Protein AF-A0A6A6WN94-F1 (afdb_monomer_lite)

pLDDT: mean 70.26, std 22.51, range [36.12, 98.31]

Sequence (392 aa):
MSFPQARRAPAHAKQVEPIDLTLSSPEPEPQPRPGRKTDPSRPAYRQPAHLKTEPTTEPKTGPKTGPGTSAYRHQIPSSHRTEHRRPKPARRHPPRVHPDHLSRIVNTTDPHVLRALVLHLCTLSPALSGAVARGLAHNSTFAQATIVKYHPAQTKPDPRRAQSASPASDFSELLSSPKIPSPIKHDRKPSPAPSHSSSSTAFSDSLPLRPLTHVAASSSSPRRAVSNANPEPAPTTKTCIHCHKPFDYENGFCTWHPGSKARSADGAVQWDCCGALPWEAGCESANAHVAASQNPSINAEPRPKTMTCAHCRQPYTDENVDSGCSFHAGEKVMTAQRTVEWTCCGGGLRESGCSFEDFHVPAHVQDMPKKRTPSYGSPSFRSRPPKNPRLF

Structure (mmCIF, N/CA/C/O backbone):
data_AF-A0A6A6WN94-F1
#
_entry.id   AF-A0A6A6WN94-F1
#
loop_
_atom_site.group_PDB
_atom_site.id
_atom_site.type_symbol
_atom_site.label_atom_id
_atom_site.label_alt_id
_atom_site.label_comp_id
_atom_site.label_asym_id
_atom_site.label_entity_id
_atom_site.label_seq_id
_atom_site.pdbx_PDB_ins_code
_atom_site.Cartn_x
_atom_site.Cartn_y
_atom_site.Cartn_z
_atom_site.occupancy
_atom_site.B_iso_or_equiv
_atom_site.auth_seq_id
_atom_site.auth_comp_id
_atom_site.auth_asym_id
_atom_site.auth_atom_id
_atom_site.pdbx_PDB_model_num
ATOM 1 N N . MET A 1 1 ? -8.202 -18.673 64.083 1.00 46.56 1 MET A N 1
ATOM 2 C CA . MET A 1 1 ? -8.862 -17.975 62.960 1.00 46.56 1 MET A CA 1
ATOM 3 C C . MET A 1 1 ? -8.196 -18.445 61.683 1.00 46.56 1 MET A C 1
ATOM 5 O O . MET A 1 1 ? -7.047 -18.103 61.443 1.00 46.56 1 MET A O 1
ATOM 9 N N . SER A 1 2 ? -8.866 -19.348 60.974 1.00 36.12 2 SER A N 1
ATOM 10 C CA . SER A 1 2 ? -8.319 -20.107 59.847 1.00 36.12 2 SER A CA 1
ATOM 11 C C . SER A 1 2 ? -8.667 -19.413 58.533 1.00 36.12 2 SER A C 1
ATOM 13 O O . SER A 1 2 ? -9.832 -19.105 58.298 1.00 36.12 2 SER A O 1
ATOM 15 N N . PHE A 1 3 ? -7.669 -19.162 57.687 1.00 40.00 3 PHE A N 1
ATOM 16 C CA . PHE A 1 3 ? -7.869 -18.610 56.346 1.00 40.00 3 PHE A CA 1
ATOM 17 C C . PHE A 1 3 ? -8.189 -19.732 55.346 1.00 40.00 3 PHE A C 1
ATOM 19 O O . PHE A 1 3 ? -7.529 -20.775 55.390 1.00 40.00 3 PHE A O 1
ATOM 26 N N . PRO A 1 4 ? -9.154 -19.552 54.426 1.00 56.41 4 PRO A N 1
ATOM 27 C CA . PRO A 1 4 ? -9.436 -20.547 53.403 1.00 56.41 4 PRO A CA 1
ATOM 28 C C . PRO A 1 4 ? -8.401 -20.461 52.270 1.00 56.41 4 PRO A C 1
ATOM 30 O O . PRO A 1 4 ? -8.179 -19.404 51.679 1.00 56.41 4 PRO A O 1
ATOM 33 N N . GLN A 1 5 ? -7.774 -21.595 51.951 1.00 51.06 5 GLN A N 1
ATOM 34 C CA . GLN A 1 5 ? -6.951 -21.772 50.753 1.00 51.06 5 GLN A CA 1
ATOM 35 C C . GLN A 1 5 ? -7.851 -21.878 49.516 1.00 51.06 5 GLN A C 1
ATOM 37 O O . GLN A 1 5 ? -8.558 -22.869 49.331 1.00 51.06 5 GLN A O 1
ATOM 42 N N . ALA A 1 6 ? -7.792 -20.876 48.640 1.00 48.19 6 ALA A N 1
ATOM 43 C CA . ALA A 1 6 ? -8.410 -20.934 47.321 1.00 48.19 6 ALA A CA 1
ATOM 44 C C . ALA A 1 6 ? -7.552 -21.815 46.391 1.00 48.19 6 ALA A C 1
ATOM 46 O O . ALA A 1 6 ? -6.443 -21.446 46.001 1.00 48.19 6 ALA A O 1
ATOM 47 N N . ARG A 1 7 ? -8.064 -23.001 46.043 1.00 51.28 7 ARG A N 1
ATOM 48 C CA . ARG A 1 7 ? -7.469 -23.892 45.038 1.00 51.28 7 ARG A CA 1
ATOM 49 C C . ARG A 1 7 ? -7.725 -23.314 43.642 1.00 51.28 7 ARG A C 1
ATOM 51 O O . ARG A 1 7 ? -8.873 -23.212 43.219 1.00 51.28 7 ARG A O 1
ATOM 58 N N . ARG A 1 8 ? -6.663 -22.944 42.921 1.00 47.22 8 ARG A N 1
ATOM 59 C CA . ARG A 1 8 ? -6.722 -22.634 41.483 1.00 47.22 8 ARG A CA 1
ATOM 60 C C . ARG A 1 8 ? -6.834 -23.940 40.695 1.00 47.22 8 ARG A C 1
ATOM 62 O O . ARG A 1 8 ? -5.960 -24.795 40.805 1.00 47.22 8 ARG A O 1
ATOM 69 N N . ALA A 1 9 ? -7.902 -24.080 39.916 1.00 49.75 9 ALA A N 1
ATOM 70 C CA . ALA A 1 9 ? -8.066 -25.165 38.954 1.00 49.75 9 ALA A CA 1
ATOM 71 C C . ALA A 1 9 ? -7.152 -24.949 37.726 1.00 49.75 9 ALA A C 1
ATOM 73 O O . ALA A 1 9 ? -6.980 -23.801 37.303 1.00 49.75 9 ALA A O 1
ATOM 74 N N . PRO A 1 10 ? -6.569 -26.011 37.141 1.00 54.06 10 PRO A N 1
ATOM 75 C CA . PRO A 1 10 ? -5.799 -25.910 35.907 1.00 54.06 10 PRO A CA 1
ATOM 76 C C . PRO A 1 10 ? -6.725 -25.689 34.702 1.00 54.06 10 PRO A C 1
ATOM 78 O O . PRO A 1 10 ? -7.752 -26.349 34.549 1.00 54.06 10 PRO A O 1
ATOM 81 N N . ALA A 1 11 ? -6.350 -24.742 33.843 1.00 48.62 11 ALA A N 1
ATOM 82 C CA . ALA A 1 11 ? -7.047 -24.445 32.600 1.00 48.62 11 ALA A CA 1
ATOM 83 C C . ALA A 1 11 ? -6.932 -25.626 31.620 1.00 48.62 11 ALA A C 1
ATOM 85 O O . ALA A 1 11 ? -5.835 -26.082 31.299 1.00 48.62 11 ALA A O 1
ATOM 86 N N . HIS A 1 12 ? -8.083 -26.100 31.145 1.00 46.28 12 HIS A N 1
ATOM 87 C CA . HIS A 1 12 ? -8.218 -27.141 30.131 1.00 46.28 12 HIS A CA 1
ATOM 88 C C . HIS A 1 12 ? -7.598 -26.678 28.802 1.00 46.28 12 HIS A C 1
ATOM 90 O O . HIS A 1 12 ? -8.110 -25.765 28.148 1.00 46.28 12 HIS A O 1
ATOM 96 N N . ALA A 1 13 ? -6.508 -27.323 28.387 1.00 49.25 13 ALA A N 1
ATOM 97 C CA . ALA A 1 13 ? -5.972 -27.205 27.039 1.00 49.25 13 ALA A CA 1
ATOM 98 C C . ALA A 1 13 ? -6.963 -27.850 26.055 1.00 49.25 13 ALA A C 1
ATOM 100 O O . ALA A 1 13 ? -7.242 -29.046 26.133 1.00 49.25 13 ALA A O 1
ATOM 101 N N . LYS A 1 14 ? -7.525 -27.050 25.144 1.00 54.00 14 LYS A N 1
ATOM 102 C CA . LYS A 1 14 ? -8.328 -27.548 24.024 1.00 54.00 14 LYS A CA 1
ATOM 103 C C . LYS A 1 14 ? -7.387 -28.234 23.032 1.00 54.00 14 LYS A C 1
ATOM 105 O O . LYS A 1 14 ? -6.644 -27.557 22.327 1.00 54.00 14 LYS A O 1
ATOM 110 N N . GLN A 1 15 ? -7.405 -29.563 23.010 1.00 41.75 15 GLN A N 1
ATOM 111 C CA . GLN A 1 15 ? -6.832 -30.350 21.923 1.00 41.75 15 GLN A CA 1
ATOM 112 C C . GLN A 1 15 ? -7.650 -30.074 20.657 1.00 41.75 15 GLN A C 1
ATOM 114 O O . GLN A 1 15 ? -8.862 -30.277 20.636 1.00 41.75 15 GLN A O 1
ATOM 119 N N . VAL A 1 16 ? -6.991 -29.538 19.633 1.00 50.00 16 VAL A N 1
ATOM 120 C CA . VAL A 1 16 ? -7.536 -29.417 18.280 1.00 50.00 16 VAL A CA 1
ATOM 121 C C . VAL A 1 16 ? -7.158 -30.705 17.565 1.00 50.00 16 VAL A C 1
ATOM 123 O O . VAL A 1 16 ? -5.977 -30.934 17.305 1.00 50.00 16 VAL A O 1
ATOM 126 N N . GLU A 1 17 ? -8.140 -31.567 17.311 1.00 57.34 17 GLU A N 1
ATOM 127 C CA . GLU A 1 17 ? -7.937 -32.735 16.458 1.00 57.34 17 GLU A CA 1
ATOM 128 C C . GLU A 1 17 ? -7.635 -32.289 15.015 1.00 57.34 17 GLU A C 1
ATOM 130 O O . GLU A 1 17 ? -8.237 -31.325 14.524 1.00 57.34 17 GLU A O 1
ATOM 135 N N . PRO A 1 18 ? -6.690 -32.951 14.326 1.00 51.84 18 PRO A N 1
ATOM 136 C CA . PRO A 1 18 ? -6.392 -32.679 12.930 1.00 51.84 18 PRO A CA 1
ATOM 137 C C . PRO A 1 18 ? -7.594 -33.066 12.065 1.00 51.84 18 PRO A C 1
ATOM 139 O O . PRO A 1 18 ? -7.974 -34.230 11.978 1.00 51.84 18 PRO A O 1
ATOM 142 N N . ILE A 1 19 ? -8.190 -32.065 11.421 1.00 57.78 19 ILE A N 1
ATOM 143 C CA . ILE A 1 19 ? -9.251 -32.247 10.432 1.00 57.78 19 ILE A CA 1
ATOM 144 C C . ILE A 1 19 ? -8.635 -32.932 9.208 1.00 57.78 19 ILE A C 1
ATOM 146 O O . ILE A 1 19 ? -7.842 -32.330 8.481 1.00 57.78 19 ILE A O 1
ATOM 150 N N . ASP A 1 20 ? -8.990 -34.196 9.003 1.00 56.19 20 ASP A N 1
ATOM 151 C CA . ASP A 1 20 ? -8.652 -34.966 7.812 1.00 56.19 20 ASP A CA 1
ATOM 152 C C . ASP A 1 20 ? -9.505 -34.479 6.627 1.00 56.19 20 ASP A C 1
ATOM 154 O O . ASP A 1 20 ? -10.718 -34.678 6.575 1.00 56.19 20 ASP A O 1
ATOM 158 N N . LEU A 1 21 ? -8.864 -33.783 5.685 1.00 54.06 21 LEU A N 1
ATOM 159 C CA . LEU A 1 21 ? -9.488 -33.217 4.484 1.00 54.06 21 LEU A CA 1
ATOM 160 C C . LEU A 1 21 ? -9.568 -34.217 3.315 1.00 54.06 21 LEU A C 1
ATOM 162 O O . LEU A 1 21 ? -9.873 -33.814 2.194 1.00 54.06 21 LEU A O 1
ATOM 166 N N . THR A 1 22 ? -9.279 -35.505 3.530 1.00 56.38 22 THR A N 1
ATOM 167 C CA . THR A 1 22 ? -9.201 -36.482 2.428 1.00 56.38 22 THR A CA 1
ATOM 168 C C . THR A 1 22 ? -10.513 -37.193 2.101 1.00 56.38 22 THR A C 1
ATOM 170 O O . THR A 1 22 ? -10.581 -37.903 1.100 1.00 56.38 22 THR A O 1
ATOM 173 N N . LEU A 1 23 ? -11.586 -36.972 2.864 1.00 51.03 23 LEU A N 1
ATOM 174 C CA . LEU A 1 23 ? -12.843 -37.702 2.686 1.00 51.03 23 LEU A CA 1
ATOM 175 C C . LEU A 1 23 ? -14.019 -36.758 2.440 1.00 51.03 23 LEU A C 1
ATOM 177 O O . LEU A 1 23 ? -14.788 -36.506 3.359 1.00 51.03 23 LEU A O 1
ATOM 181 N N . SER A 1 24 ? -14.161 -36.236 1.215 1.00 51.28 24 SER A N 1
ATOM 182 C CA . SER A 1 24 ? -15.459 -35.963 0.554 1.00 51.28 24 SER A CA 1
ATOM 183 C C . SER A 1 24 ? -15.262 -35.202 -0.760 1.00 51.28 24 SER A C 1
ATOM 185 O O . SER A 1 24 ? -15.407 -33.982 -0.822 1.00 51.28 24 SER A O 1
ATOM 187 N N . SER A 1 25 ? -14.990 -35.921 -1.847 1.00 55.44 25 SER A N 1
ATOM 188 C CA . SER A 1 25 ? -15.372 -35.435 -3.173 1.00 55.44 25 SER A CA 1
ATOM 189 C C . SER A 1 25 ? -16.110 -36.562 -3.893 1.00 55.44 25 SER A C 1
ATOM 191 O O . SER A 1 25 ? -15.464 -37.522 -4.311 1.00 55.44 25 SER A O 1
ATOM 193 N N . PRO A 1 26 ? -17.454 -36.519 -3.957 1.00 55.34 26 PRO A N 1
ATOM 194 C CA . PRO A 1 26 ? -18.212 -37.471 -4.751 1.00 55.34 26 PRO A CA 1
ATOM 195 C C . PRO A 1 26 ? -17.870 -37.255 -6.226 1.00 55.34 26 PRO A C 1
ATOM 197 O O . PRO A 1 26 ? -17.977 -36.149 -6.756 1.00 55.34 26 PRO A O 1
ATOM 200 N N . GLU A 1 27 ? -17.407 -38.326 -6.858 1.00 61.47 27 GLU A N 1
ATOM 201 C CA . GLU A 1 27 ? -17.033 -38.375 -8.265 1.00 61.47 27 GLU A CA 1
ATOM 202 C C . GLU A 1 27 ? -18.245 -37.996 -9.138 1.00 61.47 27 GLU A C 1
ATOM 204 O O . GLU A 1 27 ? -19.310 -38.605 -8.998 1.00 61.47 27 GLU A O 1
ATOM 209 N N . PRO A 1 28 ? -18.147 -36.966 -9.999 1.00 58.91 28 PRO A N 1
ATOM 210 C CA . PRO A 1 28 ? -19.268 -36.552 -10.828 1.00 58.91 28 PRO A CA 1
ATOM 211 C C . PRO A 1 28 ? -19.560 -37.614 -11.892 1.00 58.91 28 PRO A C 1
ATOM 213 O O . PRO A 1 28 ? -18.715 -37.947 -12.723 1.00 58.91 28 PRO A O 1
ATOM 216 N N . GLU A 1 29 ? -20.789 -38.121 -11.858 1.00 68.75 29 GLU A N 1
ATOM 217 C CA . GLU A 1 29 ? -21.320 -39.122 -12.777 1.00 68.75 29 GLU A CA 1
ATOM 218 C C . GLU A 1 29 ? -21.196 -38.651 -14.247 1.00 68.75 29 GLU A C 1
ATOM 220 O O . GLU A 1 29 ? -21.559 -37.513 -14.574 1.00 68.75 29 GLU A O 1
ATOM 225 N N . PRO A 1 30 ? -20.673 -39.486 -15.164 1.00 61.50 30 PRO A N 1
ATOM 226 C CA . PRO A 1 30 ? -20.496 -39.105 -16.559 1.00 61.50 30 PRO A CA 1
ATOM 227 C C . PRO A 1 30 ? -21.850 -38.964 -17.265 1.00 61.50 30 PRO A C 1
ATOM 229 O O . PRO A 1 30 ? -22.535 -39.947 -17.545 1.00 61.50 30 PRO A O 1
ATOM 232 N N . GLN A 1 31 ? -22.213 -37.726 -17.615 1.00 66.19 31 GLN A N 1
ATOM 233 C CA . GLN A 1 31 ? -23.392 -37.444 -18.433 1.00 66.19 31 GLN A CA 1
ATOM 234 C C . GLN A 1 31 ? -23.337 -38.205 -19.777 1.00 66.19 31 GLN A C 1
ATOM 236 O O . GLN A 1 31 ? -22.356 -38.077 -20.524 1.00 66.19 31 GLN A O 1
ATOM 241 N N . PRO A 1 32 ? -24.396 -38.949 -20.143 1.00 58.16 32 PRO A N 1
ATOM 242 C CA . PRO A 1 32 ? -24.486 -39.610 -21.435 1.00 58.16 32 PRO A CA 1
ATOM 243 C C . PRO A 1 32 ? -24.579 -38.571 -22.557 1.00 58.16 32 PRO A C 1
ATOM 245 O O . PRO A 1 32 ? -25.436 -37.687 -22.561 1.00 58.16 32 PRO A O 1
ATOM 248 N N . ARG A 1 33 ? -23.677 -38.690 -23.537 1.00 57.41 33 ARG A N 1
ATOM 249 C CA . ARG A 1 33 ? -23.657 -37.851 -24.740 1.00 57.41 33 ARG A CA 1
ATOM 250 C C . ARG A 1 33 ? -24.981 -38.013 -25.500 1.00 57.41 33 ARG A C 1
ATOM 252 O O . ARG A 1 33 ? -25.264 -39.128 -25.945 1.00 57.41 33 ARG A O 1
ATOM 259 N N . PRO A 1 34 ? -25.765 -36.943 -25.723 1.00 47.53 34 PRO A N 1
ATOM 260 C CA . PRO A 1 34 ? -26.936 -37.031 -26.578 1.00 47.53 34 PRO A CA 1
ATOM 261 C C . PRO A 1 34 ? -26.506 -37.359 -28.010 1.00 47.53 34 PRO A C 1
ATOM 263 O O . PRO A 1 34 ? -25.631 -36.717 -28.598 1.00 47.53 34 PRO A O 1
ATOM 266 N N . GLY A 1 35 ? -27.119 -38.421 -28.532 1.00 45.12 35 GLY A N 1
ATOM 267 C CA . GLY A 1 35 ? -26.875 -38.979 -29.850 1.00 45.12 35 GLY A CA 1
ATOM 268 C C . GLY A 1 35 ? -26.970 -37.928 -30.948 1.00 45.12 35 GLY A C 1
ATOM 269 O O . GLY A 1 35 ? -27.950 -37.194 -31.076 1.00 45.12 35 GLY A O 1
ATOM 270 N N . ARG A 1 36 ? -25.920 -37.899 -31.765 1.00 43.91 36 ARG A N 1
ATOM 271 C CA . ARG A 1 36 ? -25.810 -37.120 -32.991 1.00 43.91 36 ARG A CA 1
ATOM 272 C C . ARG A 1 36 ? -26.819 -37.683 -33.994 1.00 43.91 36 ARG A C 1
ATOM 274 O O . ARG A 1 36 ? -26.514 -38.633 -34.708 1.00 43.91 36 ARG A O 1
ATOM 281 N N . LYS A 1 37 ? -28.037 -37.136 -34.002 1.00 49.25 37 LYS A N 1
ATOM 282 C CA . LYS A 1 37 ? -29.010 -37.397 -35.063 1.00 49.25 37 LYS A CA 1
ATOM 283 C C . LYS A 1 37 ? -28.445 -36.829 -36.360 1.00 49.25 37 LYS A C 1
ATOM 285 O O . LYS A 1 37 ? -28.218 -35.631 -36.497 1.00 49.25 37 LYS A O 1
ATOM 290 N N . THR A 1 38 ? -28.136 -37.750 -37.255 1.00 53.19 38 THR A N 1
ATOM 291 C CA . THR A 1 38 ? -27.953 -37.564 -38.686 1.00 53.19 38 THR A CA 1
ATOM 292 C C . THR A 1 38 ? -29.178 -36.852 -39.243 1.00 53.19 38 THR A C 1
ATOM 294 O O . THR A 1 38 ? -30.261 -37.429 -39.262 1.00 53.19 38 THR A O 1
ATOM 297 N N . ASP A 1 39 ? -28.997 -35.615 -39.695 1.00 46.53 39 ASP A N 1
ATOM 298 C CA . ASP A 1 39 ? -29.967 -34.931 -40.545 1.00 46.53 39 ASP A CA 1
ATOM 299 C C . ASP A 1 39 ? -29.506 -35.078 -42.004 1.00 46.53 39 ASP A C 1
ATOM 301 O O . ASP A 1 39 ? -28.378 -34.679 -42.329 1.00 46.53 39 ASP A O 1
ATOM 305 N N . PRO A 1 40 ? -30.308 -35.691 -42.890 1.00 59.59 40 PRO A N 1
ATOM 306 C CA . PRO A 1 40 ? -30.048 -35.709 -44.314 1.00 59.59 40 PRO A CA 1
ATOM 307 C C . PRO A 1 40 ? -30.702 -34.492 -44.980 1.00 59.59 40 PRO A C 1
ATOM 309 O O . PRO A 1 40 ? -31.835 -34.130 -44.680 1.00 59.59 40 PRO A O 1
ATOM 312 N N . SER A 1 41 ? -30.039 -33.983 -46.021 1.00 53.84 41 SER A N 1
ATOM 313 C CA . SER A 1 41 ? -30.629 -33.170 -47.101 1.00 53.84 41 SER A CA 1
ATOM 314 C C . SER A 1 41 ? -30.671 -31.649 -46.897 1.00 53.84 41 SER A C 1
ATOM 316 O O . SER A 1 41 ? -31.642 -31.101 -46.390 1.00 53.84 41 SER A O 1
ATOM 318 N N . ARG A 1 42 ? -29.691 -30.940 -47.480 1.00 41.16 42 ARG A N 1
ATOM 319 C CA . ARG A 1 42 ? -29.942 -29.788 -48.379 1.00 41.16 42 ARG A CA 1
ATOM 320 C C . ARG A 1 42 ? -28.667 -29.346 -49.123 1.00 41.16 42 ARG A C 1
ATOM 322 O O . ARG A 1 42 ? -27.577 -29.754 -48.733 1.00 41.16 42 ARG A O 1
ATOM 329 N N . PRO A 1 43 ? -28.787 -28.633 -50.262 1.00 50.53 43 PRO A N 1
ATOM 330 C CA . PRO A 1 43 ? -28.064 -28.966 -51.478 1.00 50.53 43 PRO A CA 1
ATOM 331 C C . PRO A 1 43 ? -26.812 -28.113 -51.663 1.00 50.53 43 PRO A C 1
ATOM 333 O O . PRO A 1 43 ? -26.708 -26.984 -51.188 1.00 50.53 43 PRO A O 1
ATOM 336 N N . ALA A 1 44 ? -25.886 -28.676 -52.432 1.00 52.03 44 ALA A N 1
ATOM 337 C CA . ALA A 1 44 ? -24.680 -28.035 -52.912 1.00 52.03 44 ALA A CA 1
ATOM 338 C C . ALA A 1 44 ? -24.984 -26.723 -53.655 1.00 52.03 44 ALA A C 1
ATOM 340 O O . ALA A 1 44 ? -25.490 -26.737 -54.777 1.00 52.03 44 ALA A O 1
ATOM 341 N N . TYR A 1 45 ? -24.596 -25.594 -53.062 1.00 44.97 45 TYR A N 1
ATOM 342 C CA . TYR A 1 45 ? -24.387 -24.360 -53.808 1.00 44.97 45 TYR A CA 1
ATOM 343 C C . TYR A 1 45 ? -22.914 -24.293 -54.221 1.00 44.97 45 TYR A C 1
ATOM 345 O O . TYR A 1 45 ? -22.027 -23.998 -53.419 1.00 44.97 45 TYR A O 1
ATOM 353 N N . ARG A 1 46 ? -22.664 -24.640 -55.488 1.00 43.66 46 ARG A N 1
ATOM 354 C CA . ARG A 1 46 ? -21.406 -24.392 -56.201 1.00 43.66 46 ARG A CA 1
ATOM 355 C C . ARG A 1 46 ? -21.110 -22.890 -56.165 1.00 43.66 46 ARG A C 1
ATOM 357 O O . ARG A 1 46 ? -21.841 -22.111 -56.764 1.00 43.66 46 ARG A O 1
ATOM 364 N N . GLN A 1 47 ? -20.016 -22.498 -55.525 1.00 51.44 47 GLN A N 1
ATOM 365 C CA . GLN A 1 47 ? -19.370 -21.209 -55.775 1.00 51.44 47 GLN A CA 1
ATOM 366 C C . GLN A 1 47 ? -18.270 -21.433 -56.829 1.00 51.44 47 GLN A C 1
ATOM 368 O O . GLN A 1 47 ? -17.415 -22.300 -56.623 1.00 51.44 47 GLN A O 1
ATOM 373 N N . PRO A 1 48 ? -18.301 -20.734 -57.977 1.00 51.56 48 PRO A N 1
ATOM 374 C CA . PRO A 1 48 ? -17.286 -20.867 -59.010 1.00 51.56 48 PRO A CA 1
ATOM 375 C C . PRO A 1 48 ? -15.978 -20.190 -58.589 1.00 51.56 48 PRO A C 1
ATOM 377 O O . PRO A 1 48 ? -15.933 -19.015 -58.232 1.00 51.56 48 PRO A O 1
ATOM 380 N N . ALA A 1 49 ? -14.895 -20.955 -58.691 1.00 49.28 49 ALA A N 1
ATOM 381 C CA . ALA A 1 49 ? -13.544 -20.437 -58.782 1.00 49.28 49 ALA A CA 1
ATOM 382 C C . ALA A 1 49 ? -13.397 -19.650 -60.092 1.00 49.28 49 ALA A C 1
ATOM 384 O O . ALA A 1 49 ? -13.550 -20.247 -61.151 1.00 49.28 49 ALA A O 1
ATOM 385 N N . HIS A 1 50 ? -13.104 -18.350 -60.032 1.00 45.16 50 HIS A N 1
ATOM 386 C CA . HIS A 1 50 ? -12.365 -17.627 -61.076 1.00 45.16 50 HIS A CA 1
ATOM 387 C C . HIS A 1 50 ? -12.130 -16.173 -60.651 1.00 45.16 50 HIS A C 1
ATOM 389 O O . HIS A 1 50 ? -13.083 -15.418 -60.527 1.00 45.16 50 HIS A O 1
ATOM 395 N N . LEU A 1 51 ? -10.865 -15.788 -60.465 1.00 43.50 51 LEU A N 1
ATOM 396 C CA . LEU A 1 51 ? -10.318 -14.423 -60.588 1.00 43.50 51 LEU A CA 1
ATOM 397 C C . LEU A 1 51 ? -8.784 -14.585 -60.571 1.00 43.50 51 LEU A C 1
ATOM 399 O O . LEU A 1 51 ? -8.171 -14.727 -59.521 1.00 43.50 51 LEU A O 1
ATOM 403 N N . LYS A 1 52 ? -8.210 -15.005 -61.703 1.00 41.22 52 LYS A N 1
ATOM 404 C CA . LYS A 1 52 ? -7.626 -14.154 -62.759 1.00 41.22 52 LYS A CA 1
ATOM 405 C C . LYS A 1 52 ? -6.294 -13.540 -62.303 1.00 41.22 52 LYS A C 1
ATOM 407 O O . LYS A 1 52 ? -6.216 -12.396 -61.880 1.00 41.22 52 LYS A O 1
ATOM 412 N N . THR A 1 53 ? -5.253 -14.364 -62.390 1.00 43.28 53 THR A N 1
ATOM 413 C CA . THR A 1 53 ? -3.849 -13.947 -62.430 1.00 43.28 53 THR A CA 1
ATOM 414 C C . THR A 1 53 ? -3.594 -13.371 -63.821 1.00 43.28 53 THR A C 1
ATOM 416 O O . THR A 1 53 ? -3.714 -14.099 -64.806 1.00 43.28 53 THR A O 1
ATOM 419 N N . GLU A 1 54 ? -3.306 -12.076 -63.922 1.00 36.72 54 GLU A N 1
ATOM 420 C CA . GLU A 1 54 ? -2.845 -11.476 -65.176 1.00 36.72 54 GLU A CA 1
ATOM 421 C C . GLU A 1 54 ? -1.329 -11.687 -65.346 1.00 36.72 54 GLU A C 1
ATOM 423 O O . GLU A 1 54 ? -0.572 -11.441 -64.403 1.00 36.72 54 GLU A O 1
ATOM 428 N N . PRO A 1 55 ? -0.874 -12.156 -66.523 1.00 48.97 55 PRO A N 1
ATOM 429 C CA . PRO A 1 55 ? 0.529 -12.221 -66.896 1.00 48.97 55 PRO A CA 1
ATOM 430 C C . PRO A 1 55 ? 0.899 -11.002 -67.754 1.00 48.97 55 PRO A C 1
ATOM 432 O O . PRO A 1 55 ? 0.415 -10.862 -68.875 1.00 48.97 55 PRO A O 1
ATOM 435 N N . THR A 1 56 ? 1.801 -10.151 -67.265 1.00 41.56 56 THR A N 1
ATOM 436 C CA . THR A 1 56 ? 2.335 -9.023 -68.045 1.00 41.56 56 THR A CA 1
ATOM 437 C C . THR A 1 56 ? 3.821 -9.236 -68.311 1.00 41.56 56 THR A C 1
ATOM 439 O O . THR A 1 56 ? 4.672 -9.002 -67.458 1.00 41.56 56 THR A O 1
ATOM 442 N N . THR A 1 57 ? 4.054 -9.786 -69.505 1.00 45.78 57 THR A N 1
ATOM 443 C CA . THR A 1 57 ? 5.094 -9.473 -70.502 1.00 45.78 57 THR A CA 1
ATOM 444 C C . THR A 1 57 ? 6.514 -9.126 -70.048 1.00 45.78 57 THR A C 1
ATOM 446 O O . THR A 1 57 ? 6.778 -8.093 -69.436 1.00 45.78 57 THR A O 1
ATOM 449 N N . GLU A 1 58 ? 7.440 -9.954 -70.540 1.00 48.97 58 GLU A N 1
ATOM 450 C CA . GLU A 1 58 ? 8.843 -9.627 -70.814 1.00 48.97 58 GLU A CA 1
ATOM 451 C C . GLU A 1 58 ? 9.002 -8.287 -71.563 1.00 48.97 58 GLU A C 1
ATOM 453 O O . GLU A 1 58 ? 8.114 -7.875 -72.313 1.00 48.97 58 GLU A O 1
ATOM 458 N N . PRO A 1 59 ? 10.188 -7.665 -71.469 1.00 50.41 59 PRO A N 1
ATOM 459 C CA . PRO A 1 59 ? 10.987 -7.626 -72.689 1.00 50.41 59 PRO A CA 1
ATOM 460 C C . PRO A 1 59 ? 12.462 -7.973 -72.471 1.00 50.41 59 PRO A C 1
ATOM 462 O O . PRO A 1 59 ? 13.148 -7.518 -71.556 1.00 50.41 59 PRO A O 1
ATOM 465 N N . LYS A 1 60 ? 12.937 -8.779 -73.414 1.00 49.25 60 LYS A N 1
ATOM 466 C CA . LYS A 1 60 ? 14.299 -9.245 -73.627 1.00 49.25 60 LYS A CA 1
ATOM 467 C C . LYS A 1 60 ? 14.908 -8.417 -74.759 1.00 49.25 60 LYS A C 1
ATOM 469 O O . LYS A 1 60 ? 14.423 -8.543 -75.873 1.00 49.25 60 LYS A O 1
ATOM 474 N N . THR A 1 61 ? 15.975 -7.657 -74.496 1.00 46.72 61 THR A N 1
ATOM 475 C CA . THR A 1 61 ? 17.077 -7.351 -75.443 1.00 46.72 61 THR A CA 1
ATOM 476 C C . THR A 1 61 ? 18.164 -6.516 -74.749 1.00 46.72 61 THR A C 1
ATOM 478 O O . THR A 1 61 ? 17.854 -5.502 -74.137 1.00 46.72 61 THR A O 1
ATOM 481 N N . GLY A 1 62 ? 19.424 -6.980 -74.824 1.00 41.78 62 GLY A N 1
ATOM 482 C CA . GLY A 1 62 ? 20.643 -6.339 -74.278 1.00 41.78 62 GLY A CA 1
ATOM 483 C C . GLY A 1 62 ? 21.111 -5.101 -75.075 1.00 41.78 62 GLY A C 1
ATOM 484 O O . GLY A 1 62 ? 20.252 -4.506 -75.721 1.00 41.78 62 GLY A O 1
ATOM 485 N N . PRO A 1 63 ? 22.417 -4.710 -75.120 1.00 51.53 63 PRO A N 1
ATOM 486 C CA . PRO A 1 63 ? 23.635 -5.525 -74.908 1.00 51.53 63 PRO A CA 1
ATOM 487 C C . PRO A 1 63 ? 24.804 -4.855 -74.115 1.00 51.53 63 PRO A C 1
ATOM 489 O O . PRO A 1 63 ? 24.802 -3.647 -73.952 1.00 51.53 63 PRO A O 1
ATOM 492 N N . LYS A 1 64 ? 25.843 -5.659 -73.767 1.00 44.03 64 LYS A N 1
ATOM 493 C CA . LYS A 1 64 ? 27.307 -5.332 -73.676 1.00 44.03 64 LYS A CA 1
ATOM 494 C C . LYS A 1 64 ? 27.722 -4.180 -72.712 1.00 44.03 64 LYS A C 1
ATOM 496 O O . LYS A 1 64 ? 27.101 -3.142 -72.672 1.00 44.03 64 LYS A O 1
ATOM 501 N N . THR A 1 65 ? 28.776 -4.187 -71.894 1.00 43.09 65 THR A N 1
ATOM 502 C CA . THR A 1 65 ? 30.126 -4.785 -71.892 1.00 43.09 65 THR A CA 1
ATOM 503 C C . THR A 1 65 ? 30.801 -4.286 -70.598 1.00 43.09 65 THR A C 1
ATOM 505 O O . THR A 1 65 ? 30.624 -3.120 -70.261 1.00 43.09 65 THR A O 1
ATOM 508 N N . GLY A 1 66 ? 31.602 -5.095 -69.897 1.00 39.38 66 GLY A N 1
ATOM 509 C CA . GLY A 1 66 ? 32.418 -4.605 -68.772 1.00 39.38 66 GLY A CA 1
ATOM 510 C C . GLY A 1 66 ? 33.142 -5.727 -68.008 1.00 39.38 66 GLY A C 1
ATOM 511 O O . GLY A 1 66 ? 32.454 -6.654 -67.585 1.00 39.38 66 GLY A O 1
ATOM 512 N N . PRO A 1 67 ? 34.484 -5.709 -67.862 1.00 51.75 67 PRO A N 1
ATOM 513 C CA . PRO A 1 67 ? 35.286 -6.899 -67.552 1.00 51.75 67 PRO A CA 1
ATOM 514 C C . PRO A 1 67 ? 35.766 -6.999 -66.089 1.00 51.75 67 PRO A C 1
ATOM 516 O O . PRO A 1 67 ? 36.080 -5.989 -65.472 1.00 51.75 67 PRO A O 1
ATOM 519 N N . GLY A 1 68 ? 35.956 -8.242 -65.616 1.00 39.47 68 GLY A N 1
ATOM 520 C CA . GLY A 1 68 ? 36.822 -8.619 -64.477 1.00 39.47 68 GLY A CA 1
ATOM 521 C C . GLY A 1 68 ? 36.231 -8.336 -63.086 1.00 39.47 68 GLY A C 1
ATOM 522 O O . GLY A 1 68 ? 35.608 -7.313 -62.873 1.00 39.47 68 GLY A O 1
ATOM 523 N N . THR A 1 69 ? 36.342 -9.178 -62.061 1.00 47.44 69 THR A N 1
ATOM 524 C CA . THR A 1 69 ? 37.253 -10.286 -61.742 1.00 47.44 69 THR A CA 1
ATOM 525 C C . THR A 1 69 ? 36.492 -11.263 -60.824 1.00 47.44 69 THR A C 1
ATOM 527 O O . THR A 1 69 ? 35.865 -10.880 -59.845 1.00 47.44 69 THR A O 1
ATOM 530 N N . SER A 1 70 ? 36.299 -12.511 -61.250 1.00 48.94 70 SER A N 1
ATOM 531 C CA . SER A 1 70 ? 36.977 -13.705 -60.720 1.00 48.94 70 SER A CA 1
ATOM 532 C C . SER A 1 70 ? 37.217 -13.723 -59.199 1.00 48.94 70 SER A C 1
ATOM 534 O O . SER A 1 70 ? 38.277 -13.321 -58.727 1.00 48.94 70 SER A O 1
ATOM 536 N N . ALA A 1 71 ? 36.272 -14.302 -58.451 1.00 46.84 71 ALA A N 1
ATOM 537 C CA . ALA A 1 71 ? 36.565 -15.000 -57.202 1.00 46.84 71 ALA A CA 1
ATOM 538 C C . ALA A 1 71 ? 35.757 -16.307 -57.154 1.00 46.84 71 ALA A C 1
ATOM 540 O O . ALA A 1 71 ? 34.532 -16.336 -57.036 1.00 46.84 71 ALA A O 1
ATOM 541 N N . TYR A 1 72 ? 36.513 -17.380 -57.343 1.00 41.12 72 TYR A N 1
ATOM 542 C CA . TYR A 1 72 ? 36.179 -18.796 -57.381 1.00 41.12 72 TYR A CA 1
ATOM 543 C C . TYR A 1 72 ? 35.172 -19.242 -56.304 1.00 41.12 72 TYR A C 1
ATOM 545 O O . TYR A 1 72 ? 35.447 -19.208 -55.106 1.00 41.12 72 TYR A O 1
ATOM 553 N N . ARG A 1 73 ? 34.015 -19.744 -56.747 1.00 41.78 73 ARG A N 1
ATOM 554 C CA . ARG A 1 73 ? 33.052 -20.490 -55.928 1.00 41.78 73 ARG A CA 1
ATOM 555 C C . ARG A 1 73 ? 33.275 -21.976 -56.195 1.00 41.78 73 ARG A C 1
ATOM 557 O O . ARG A 1 73 ? 32.813 -22.488 -57.210 1.00 41.78 73 ARG A O 1
ATOM 564 N N . HIS A 1 74 ? 33.970 -22.665 -55.290 1.00 44.00 74 HIS A N 1
ATOM 565 C CA . HIS A 1 74 ? 34.026 -24.127 -55.284 1.00 44.00 74 HIS A CA 1
ATOM 566 C C . HIS A 1 74 ? 32.621 -24.680 -55.011 1.00 44.00 74 HIS A C 1
ATOM 568 O O . HIS A 1 74 ? 32.154 -24.713 -53.874 1.00 44.00 74 HIS A O 1
ATOM 574 N N . GLN A 1 75 ? 31.926 -25.080 -56.074 1.00 44.72 75 GLN A N 1
ATOM 575 C CA . GLN A 1 75 ? 30.761 -25.949 -55.981 1.00 44.72 75 GLN A CA 1
ATOM 576 C C . GLN A 1 75 ? 31.273 -27.388 -55.906 1.00 44.72 75 GLN A C 1
ATOM 578 O O . GLN A 1 75 ? 31.796 -27.917 -56.882 1.00 44.72 75 GLN A O 1
ATOM 583 N N . ILE A 1 76 ? 31.148 -28.001 -54.731 1.00 47.91 76 ILE A N 1
ATOM 584 C CA . ILE A 1 76 ? 31.291 -29.446 -54.555 1.00 47.91 76 ILE A CA 1
ATOM 585 C C . ILE A 1 76 ? 29.931 -30.065 -54.915 1.00 47.91 76 ILE A C 1
ATOM 587 O O . ILE A 1 76 ? 28.941 -29.752 -54.246 1.00 47.91 76 ILE A O 1
ATOM 591 N N . PRO A 1 77 ? 29.836 -30.925 -55.943 1.00 51.34 77 PRO A N 1
ATOM 592 C CA . PRO A 1 77 ? 28.612 -31.653 -56.239 1.00 51.34 77 PRO A CA 1
ATOM 593 C C . PRO A 1 77 ? 28.479 -32.813 -55.243 1.00 51.34 77 PRO A C 1
ATOM 595 O O . PRO A 1 77 ? 29.064 -33.877 -55.420 1.00 51.34 77 PRO A O 1
ATOM 598 N N . SER A 1 78 ? 27.734 -32.595 -54.155 1.00 53.59 78 SER A N 1
ATOM 599 C CA . SER A 1 78 ? 27.380 -33.663 -53.215 1.00 53.59 78 SER A CA 1
ATOM 600 C C . SER A 1 78 ? 26.140 -34.394 -53.728 1.00 53.59 78 SER A C 1
ATOM 602 O O . SER A 1 78 ? 25.014 -33.898 -53.691 1.00 53.59 78 SER A O 1
ATOM 604 N N . SER A 1 79 ? 26.405 -35.573 -54.273 1.00 49.44 79 SER A N 1
ATOM 605 C CA . SER A 1 79 ? 25.465 -36.565 -54.767 1.00 49.44 79 SER A CA 1
ATOM 606 C C . SER A 1 79 ? 24.475 -37.037 -53.695 1.00 49.44 79 SER A C 1
ATOM 608 O O . SER A 1 79 ? 24.866 -37.536 -52.644 1.00 49.44 79 SER A O 1
ATOM 610 N N . HIS A 1 80 ? 23.188 -36.926 -54.027 1.00 48.00 80 HIS A N 1
ATOM 611 C CA . HIS A 1 80 ? 22.126 -37.902 -53.767 1.00 48.00 80 HIS A CA 1
ATOM 612 C C . HIS A 1 80 ? 22.222 -38.734 -52.475 1.00 48.00 80 HIS A C 1
ATOM 614 O O . HIS A 1 80 ? 22.555 -39.916 -52.499 1.00 48.00 80 HIS A O 1
ATOM 620 N N . ARG A 1 81 ? 21.760 -38.155 -51.362 1.00 45.66 81 ARG A N 1
ATOM 621 C CA . ARG A 1 81 ? 21.117 -38.929 -50.294 1.00 45.66 81 ARG A CA 1
ATOM 622 C C . ARG A 1 81 ? 19.630 -38.593 -50.306 1.00 45.66 81 ARG A C 1
ATOM 624 O O . ARG A 1 81 ? 19.198 -37.576 -49.770 1.00 45.66 81 ARG A O 1
ATOM 631 N N . THR A 1 82 ? 18.854 -39.432 -50.982 1.00 54.28 82 THR A N 1
ATOM 632 C CA . THR A 1 82 ? 17.386 -39.460 -50.966 1.00 54.28 82 THR A CA 1
ATOM 633 C C . THR A 1 82 ? 16.922 -39.900 -49.577 1.00 54.28 82 THR A C 1
ATOM 635 O O . THR A 1 82 ? 16.446 -41.009 -49.364 1.00 54.28 82 THR A O 1
ATOM 638 N N . GLU A 1 83 ? 17.101 -39.034 -48.582 1.00 46.84 83 GLU A N 1
ATOM 639 C CA . GLU A 1 83 ? 16.376 -39.167 -47.328 1.00 46.84 83 GLU A CA 1
ATOM 640 C C . GLU A 1 83 ? 14.915 -38.833 -47.612 1.00 46.84 83 GLU A C 1
ATOM 642 O O . GLU A 1 83 ? 14.571 -37.715 -48.006 1.00 46.84 83 GLU A O 1
ATOM 647 N N . HIS A 1 84 ? 14.054 -39.833 -47.428 1.00 51.28 84 HIS A N 1
ATOM 648 C CA . HIS A 1 84 ? 12.615 -39.677 -47.303 1.00 51.28 84 HIS A CA 1
ATOM 649 C C . HIS A 1 84 ? 12.311 -38.544 -46.312 1.00 51.28 84 HIS A C 1
ATOM 651 O O . HIS A 1 84 ? 12.256 -38.749 -45.098 1.00 51.28 84 HIS A O 1
ATOM 657 N N . ARG A 1 85 ? 12.116 -37.328 -46.840 1.00 49.56 85 ARG A N 1
ATOM 658 C CA . ARG A 1 85 ? 11.595 -36.176 -46.106 1.00 49.56 85 ARG A CA 1
ATOM 659 C C . ARG A 1 85 ? 10.219 -36.561 -45.584 1.00 49.56 85 ARG A C 1
ATOM 661 O O . ARG A 1 85 ? 9.219 -36.427 -46.286 1.00 49.56 85 ARG A O 1
ATOM 668 N N . ARG A 1 86 ? 10.170 -37.028 -44.334 1.00 58.88 86 ARG A N 1
ATOM 669 C CA . ARG A 1 86 ? 8.928 -37.077 -43.566 1.00 58.88 86 ARG A CA 1
ATOM 670 C C . ARG A 1 86 ? 8.268 -35.696 -43.681 1.00 58.88 86 ARG A C 1
ATOM 672 O O . ARG A 1 86 ? 8.941 -34.698 -43.400 1.00 58.88 86 ARG A O 1
ATOM 679 N N . PRO A 1 87 ? 7.000 -35.605 -44.118 1.00 63.12 87 PRO A N 1
ATOM 680 C CA . PRO A 1 87 ? 6.297 -34.336 -44.201 1.00 63.12 87 PRO A CA 1
ATOM 681 C C . PRO A 1 87 ? 6.312 -33.692 -42.815 1.00 63.12 87 PRO A C 1
ATOM 683 O O . PRO A 1 87 ? 5.796 -34.247 -41.845 1.00 63.12 87 PRO A O 1
ATOM 686 N N . LYS A 1 88 ? 6.985 -32.541 -42.719 1.00 68.88 88 LYS A N 1
ATOM 687 C CA . LYS A 1 88 ? 7.072 -31.738 -41.499 1.00 68.88 88 LYS A CA 1
ATOM 688 C C . LYS A 1 88 ? 5.624 -31.433 -41.097 1.00 68.88 88 LYS A C 1
ATOM 690 O O . LYS A 1 88 ? 4.934 -30.805 -41.902 1.00 68.88 88 LYS A O 1
ATOM 695 N N . PRO A 1 89 ? 5.130 -31.912 -39.938 1.00 69.00 89 PRO A N 1
ATOM 696 C CA . PRO A 1 89 ? 3.732 -31.733 -39.576 1.00 69.00 89 PRO A CA 1
ATOM 697 C C . PRO A 1 89 ? 3.436 -30.239 -39.616 1.00 69.00 89 PRO A C 1
ATOM 699 O O . PRO A 1 89 ? 4.165 -29.450 -39.006 1.00 69.00 89 PRO A O 1
ATOM 702 N N . ALA A 1 90 ? 2.432 -29.856 -40.411 1.00 73.00 90 ALA A N 1
ATOM 703 C CA . ALA A 1 90 ? 2.003 -28.476 -40.546 1.00 73.00 90 ALA A CA 1
ATOM 704 C C . ALA A 1 90 ? 1.838 -27.912 -39.136 1.00 73.00 90 ALA A C 1
ATOM 706 O O . ALA A 1 90 ? 1.025 -28.415 -38.356 1.00 73.00 90 ALA A O 1
ATOM 707 N N . ARG A 1 91 ? 2.687 -26.938 -38.781 1.00 73.94 91 ARG A N 1
ATOM 708 C CA . ARG A 1 91 ? 2.646 -26.280 -37.479 1.00 73.94 91 ARG A CA 1
ATOM 709 C C . ARG A 1 91 ? 1.272 -25.642 -37.373 1.00 73.94 91 ARG A C 1
ATOM 711 O O . ARG A 1 91 ? 1.028 -24.598 -37.969 1.00 73.94 91 ARG A O 1
ATOM 718 N N . ARG A 1 92 ? 0.360 -26.313 -36.671 1.00 77.06 92 ARG A N 1
ATOM 719 C CA . ARG A 1 92 ? -0.945 -25.759 -36.340 1.00 77.06 92 ARG A CA 1
ATOM 720 C C . ARG A 1 92 ? -0.646 -24.518 -35.521 1.00 77.06 92 ARG A C 1
ATOM 722 O O . ARG A 1 92 ? -0.093 -24.621 -34.428 1.00 77.06 92 ARG A O 1
ATOM 729 N N . HIS A 1 93 ? -0.903 -23.351 -36.102 1.00 81.44 93 HIS A N 1
ATOM 730 C CA . HIS A 1 93 ? -0.813 -22.116 -35.350 1.00 81.44 93 HIS A CA 1
ATOM 731 C C . HIS A 1 93 ? -1.723 -22.259 -34.129 1.00 81.44 93 HIS A C 1
ATOM 733 O O . HIS A 1 93 ? -2.828 -22.796 -34.270 1.00 81.44 93 HIS A O 1
ATOM 739 N N . PRO A 1 94 ? -1.261 -21.838 -32.941 1.00 82.44 94 PRO A N 1
ATOM 740 C CA . PRO A 1 94 ? -2.108 -21.855 -31.767 1.00 82.44 94 PRO A CA 1
ATOM 741 C C . PRO A 1 94 ? -3.403 -21.094 -32.087 1.00 82.44 94 PRO A C 1
ATOM 743 O O . PRO A 1 94 ? -3.354 -20.097 -32.824 1.00 82.44 94 PRO A O 1
ATOM 746 N N . PRO A 1 95 ? -4.557 -21.582 -31.603 1.00 87.12 95 PRO A N 1
ATOM 747 C CA . PRO A 1 95 ? -5.833 -20.928 -31.839 1.00 87.12 95 PRO A CA 1
ATOM 748 C C . PRO A 1 95 ? -5.724 -19.464 -31.410 1.00 87.12 95 PRO A C 1
ATOM 750 O O . PRO A 1 95 ? -5.337 -19.155 -30.283 1.00 87.12 95 PRO A O 1
ATOM 753 N N . ARG A 1 96 ? -6.003 -18.554 -32.346 1.00 91.88 96 ARG A N 1
ATOM 754 C CA . ARG A 1 96 ? -6.018 -17.119 -32.061 1.00 91.88 96 ARG A CA 1
ATOM 755 C C . ARG A 1 96 ? -7.257 -16.823 -31.225 1.00 91.88 96 ARG A C 1
ATOM 757 O O . ARG A 1 96 ? -8.348 -17.278 -31.561 1.00 91.88 96 ARG A O 1
ATOM 764 N N . VAL A 1 97 ? -7.087 -16.067 -30.146 1.00 93.75 97 VAL A N 1
ATOM 765 C CA . VAL A 1 97 ? -8.212 -15.615 -29.322 1.00 93.75 97 VAL A CA 1
ATOM 766 C C . VAL A 1 97 ? -9.071 -14.659 -30.152 1.00 93.75 97 VAL A C 1
ATOM 768 O O . VAL A 1 97 ? -8.545 -13.730 -30.764 1.00 93.75 97 VAL A O 1
ATOM 771 N N . HIS A 1 98 ? -10.382 -14.906 -30.204 1.00 96.19 98 HIS A N 1
ATOM 772 C CA . HIS A 1 98 ? -11.320 -14.063 -30.946 1.00 96.19 98 HIS A CA 1
ATOM 773 C C . HIS A 1 98 ? -11.454 -12.685 -30.267 1.00 96.19 98 HIS A C 1
ATOM 775 O O . HIS A 1 98 ? -11.590 -12.642 -29.039 1.00 96.19 98 HIS A O 1
ATOM 781 N N . PRO A 1 99 ? -11.451 -11.562 -31.013 1.00 94.06 99 PRO A N 1
ATOM 782 C CA . PRO A 1 99 ? -11.523 -10.217 -30.431 1.00 94.06 99 PRO A CA 1
ATOM 783 C C . PRO A 1 99 ? -12.778 -9.998 -29.574 1.00 94.06 99 PRO A C 1
ATOM 785 O O . PRO A 1 99 ? -12.696 -9.367 -28.523 1.00 94.06 99 PRO A O 1
ATOM 788 N N . ASP A 1 100 ? -13.912 -10.594 -29.948 1.00 96.38 100 ASP A N 1
ATOM 789 C CA . ASP A 1 100 ? -15.158 -10.488 -29.173 1.00 96.38 100 ASP A CA 1
ATOM 790 C C . ASP A 1 100 ? -15.036 -11.060 -27.758 1.00 96.38 100 ASP A C 1
ATOM 792 O O . ASP A 1 100 ? -15.652 -10.545 -26.825 1.00 96.38 100 ASP A O 1
ATOM 796 N N . HIS A 1 101 ? -14.229 -12.111 -27.569 1.00 96.69 101 HIS A N 1
ATOM 797 C CA . HIS A 1 101 ? -13.993 -12.667 -26.237 1.00 96.69 101 HIS A CA 1
ATOM 798 C C . HIS A 1 101 ? -13.216 -11.670 -25.375 1.00 96.69 101 HIS A C 1
ATOM 800 O O . HIS A 1 101 ? -13.564 -11.464 -24.216 1.00 96.69 101 HIS A O 1
ATOM 806 N N . LEU A 1 102 ? -12.215 -11.000 -25.955 1.00 95.19 102 LEU A N 1
ATOM 807 C CA . LEU A 1 102 ? -11.449 -9.964 -25.262 1.00 95.19 102 LEU A CA 1
ATOM 808 C C . LEU A 1 102 ? -12.323 -8.756 -24.923 1.00 95.19 102 LEU A C 1
ATOM 810 O O . LEU A 1 102 ? -12.240 -8.246 -23.811 1.00 95.19 102 LEU A O 1
ATOM 814 N N . SER A 1 103 ? -13.205 -8.342 -25.837 1.00 96.00 103 SER A N 1
ATOM 815 C CA . SER A 1 103 ? -14.150 -7.252 -25.580 1.00 96.00 103 SER A CA 1
ATOM 816 C C . SER A 1 103 ? -15.094 -7.581 -24.422 1.00 96.00 103 SER A C 1
ATOM 818 O O . SER A 1 103 ? -15.258 -6.759 -23.523 1.00 96.00 103 SER A O 1
ATOM 820 N N . ARG A 1 104 ? -15.658 -8.798 -24.379 1.00 97.31 104 ARG A N 1
ATOM 821 C CA . ARG A 1 104 ? -16.508 -9.219 -23.253 1.00 97.31 104 ARG A CA 1
ATOM 822 C C . ARG A 1 104 ? -15.745 -9.236 -21.935 1.00 97.31 104 ARG A C 1
ATOM 824 O O . ARG A 1 104 ? -16.287 -8.774 -20.939 1.00 97.31 104 ARG A O 1
ATOM 831 N N . ILE A 1 105 ? -14.505 -9.727 -21.926 1.00 96.00 105 ILE A N 1
ATOM 832 C CA . ILE A 1 105 ? -13.667 -9.735 -20.718 1.00 96.00 105 ILE A CA 1
ATOM 833 C C . ILE A 1 105 ? -13.436 -8.300 -20.235 1.00 96.00 105 ILE A C 1
ATOM 835 O O . ILE A 1 105 ? -13.723 -7.996 -19.083 1.00 96.00 105 ILE A O 1
ATOM 839 N N . VAL A 1 106 ? -12.989 -7.403 -21.117 1.00 97.00 106 VAL A N 1
ATOM 840 C CA . VAL A 1 106 ? -12.708 -6.001 -20.768 1.00 97.00 106 VAL A CA 1
ATOM 841 C C . VAL A 1 106 ? -13.952 -5.283 -20.241 1.00 97.00 106 VAL A C 1
ATOM 843 O O . VAL A 1 106 ? -13.850 -4.557 -19.262 1.00 97.00 106 VAL A O 1
ATOM 846 N N . ASN A 1 107 ? -15.121 -5.520 -20.841 1.00 97.19 107 ASN A N 1
ATOM 847 C CA . ASN A 1 107 ? -16.361 -4.840 -20.455 1.00 97.19 107 ASN A CA 1
ATOM 848 C C . ASN A 1 107 ? -17.024 -5.414 -19.192 1.00 97.19 107 ASN A C 1
ATOM 850 O O . ASN A 1 107 ? -17.855 -4.739 -18.593 1.00 97.19 107 ASN A O 1
ATOM 854 N N . THR A 1 108 ? -16.718 -6.659 -18.814 1.00 97.50 108 THR A N 1
ATOM 855 C CA . THR A 1 108 ? -17.293 -7.302 -17.612 1.00 97.50 108 THR A CA 1
ATOM 856 C C . THR A 1 108 ? -16.360 -7.262 -16.406 1.00 97.50 108 THR A C 1
ATOM 858 O O . THR A 1 108 ? -16.811 -7.458 -15.281 1.00 97.50 108 THR A O 1
ATOM 861 N N . THR A 1 109 ? -15.070 -7.005 -16.623 1.00 96.12 109 THR A N 1
ATOM 862 C CA . THR A 1 109 ? -14.083 -6.866 -15.549 1.00 96.12 109 THR A CA 1
ATOM 863 C C . THR A 1 109 ? -14.181 -5.480 -14.919 1.00 96.12 109 THR A C 1
ATOM 865 O O . THR A 1 109 ? -14.361 -4.485 -15.618 1.00 96.12 109 THR A O 1
ATOM 868 N N . ASP A 1 110 ? -14.010 -5.406 -13.598 1.00 96.94 110 ASP A N 1
ATOM 869 C CA . ASP A 1 110 ? -13.908 -4.136 -12.879 1.00 96.94 110 ASP A CA 1
ATOM 870 C C . ASP A 1 110 ? -12.763 -3.275 -13.466 1.00 96.94 110 ASP A C 1
ATOM 872 O O . ASP A 1 110 ? -11.614 -3.741 -13.536 1.00 96.94 110 ASP A O 1
ATOM 876 N N . PRO A 1 111 ? -13.030 -2.022 -13.888 1.00 96.88 111 PRO A N 1
ATOM 877 C CA . PRO A 1 111 ? -12.014 -1.134 -14.447 1.00 96.88 111 PRO A CA 1
ATOM 878 C C . PRO A 1 111 ? -10.826 -0.892 -13.506 1.00 96.88 111 PRO A C 1
ATOM 880 O O . PRO A 1 111 ? -9.707 -0.690 -13.992 1.00 96.88 111 PRO A O 1
ATOM 883 N N . HIS A 1 112 ? -11.020 -0.935 -12.183 1.00 91.88 112 HIS A N 1
ATOM 884 C CA . HIS A 1 112 ? -9.922 -0.767 -11.226 1.00 91.88 112 HIS A CA 1
ATOM 885 C C . HIS A 1 112 ? -8.944 -1.943 -11.276 1.00 91.88 112 HIS A C 1
ATOM 887 O O . HIS A 1 112 ? -7.729 -1.736 -11.366 1.00 91.88 112 HIS A O 1
ATOM 893 N N . VAL A 1 113 ? -9.471 -3.168 -11.311 1.00 93.12 113 VAL A N 1
ATOM 894 C CA . VAL A 1 113 ? -8.678 -4.398 -11.440 1.00 93.12 113 VAL A CA 1
ATOM 895 C C . VAL A 1 113 ? -7.963 -4.440 -12.787 1.00 93.12 113 VAL A C 1
ATOM 897 O O . VAL A 1 113 ? -6.768 -4.733 -12.844 1.00 93.12 113 VAL A O 1
ATOM 900 N N . LEU A 1 114 ? -8.653 -4.084 -13.875 1.00 96.94 114 LEU A N 1
ATOM 901 C CA . LEU A 1 114 ? -8.052 -4.058 -15.208 1.00 96.94 114 LEU A CA 1
ATOM 902 C C . LEU A 1 114 ? -6.897 -3.049 -15.285 1.00 96.94 114 LEU A C 1
ATOM 904 O O . LEU A 1 114 ? -5.837 -3.360 -15.830 1.00 96.94 114 LEU A O 1
ATOM 908 N N . ARG A 1 115 ? -7.065 -1.859 -14.695 1.00 95.69 115 ARG A N 1
ATOM 909 C CA . ARG A 1 115 ? -6.003 -0.850 -14.610 1.00 95.69 115 ARG A CA 1
ATOM 910 C C . ARG A 1 115 ? -4.801 -1.367 -13.821 1.00 95.69 115 ARG A C 1
ATOM 912 O O . ARG A 1 115 ? -3.674 -1.209 -14.289 1.00 95.69 115 ARG A O 1
ATOM 919 N N . ALA A 1 116 ? -5.026 -1.988 -12.663 1.00 90.69 116 ALA A N 1
ATOM 920 C CA . ALA A 1 116 ? -3.957 -2.565 -11.850 1.00 90.69 116 ALA A CA 1
ATOM 921 C C . ALA A 1 116 ? -3.194 -3.662 -12.613 1.00 90.69 116 ALA A C 1
ATOM 923 O O . ALA A 1 116 ? -1.964 -3.647 -12.648 1.00 90.69 116 ALA A O 1
ATOM 924 N N . LEU A 1 117 ? -3.915 -4.552 -13.304 1.00 96.81 117 LEU A N 1
ATOM 925 C CA . LEU A 1 117 ? -3.334 -5.616 -14.120 1.00 96.81 117 LEU A CA 1
ATOM 926 C C . LEU A 1 117 ? -2.487 -5.057 -15.273 1.00 96.81 117 LEU A C 1
ATOM 928 O O . LEU A 1 117 ? -1.358 -5.497 -15.472 1.00 96.81 117 LEU A O 1
ATOM 932 N N . VAL A 1 118 ? -3.004 -4.081 -16.027 1.00 96.69 118 VAL A N 1
ATOM 933 C CA . VAL A 1 118 ? -2.269 -3.472 -17.149 1.00 96.69 118 VAL A CA 1
ATOM 934 C C . VAL A 1 118 ? -1.002 -2.780 -16.653 1.00 96.69 118 VAL A C 1
ATOM 936 O O . VAL A 1 118 ? 0.054 -2.955 -17.256 1.00 96.69 118 VAL A O 1
ATOM 939 N N . LEU A 1 119 ? -1.073 -2.043 -15.540 1.00 95.94 119 LEU A N 1
ATOM 940 C CA . LEU A 1 119 ? 0.111 -1.428 -14.935 1.00 95.94 119 LEU A CA 1
ATOM 941 C C . LEU A 1 119 ? 1.136 -2.488 -14.517 1.00 95.94 119 LEU A C 1
ATOM 943 O O . LEU A 1 119 ? 2.309 -2.344 -14.853 1.00 95.94 119 LEU A O 1
ATOM 947 N N . HIS A 1 120 ? 0.698 -3.573 -13.877 1.00 95.38 120 HIS A N 1
ATOM 948 C CA . HIS A 1 120 ? 1.572 -4.675 -13.478 1.00 95.38 120 HIS A CA 1
ATOM 949 C C . HIS A 1 120 ? 2.225 -5.379 -14.679 1.00 95.38 120 HIS A C 1
ATOM 951 O O . HIS A 1 120 ? 3.419 -5.659 -14.681 1.00 95.38 120 HIS A O 1
ATOM 957 N N . LEU A 1 121 ? 1.490 -5.625 -15.763 1.00 95.94 121 LEU A N 1
ATOM 958 C CA . LEU A 1 121 ? 2.083 -6.216 -16.966 1.00 95.94 121 LEU A CA 1
ATOM 959 C C . LEU A 1 121 ? 3.074 -5.257 -17.650 1.00 95.94 121 LEU A C 1
ATOM 961 O O . LEU A 1 121 ? 4.089 -5.697 -18.191 1.00 95.94 121 LEU A O 1
ATOM 965 N N . CYS A 1 122 ? 2.813 -3.949 -17.606 1.00 96.25 122 CYS A N 1
ATOM 966 C CA . CYS A 1 122 ? 3.718 -2.926 -18.128 1.00 96.25 122 CYS A CA 1
ATOM 967 C C . CYS A 1 122 ? 5.004 -2.778 -17.300 1.00 96.25 122 CYS A C 1
ATOM 969 O O . CYS A 1 122 ? 6.034 -2.427 -17.876 1.00 96.25 122 CYS A O 1
ATOM 971 N N . THR A 1 123 ? 4.979 -3.055 -15.990 1.00 93.75 123 THR A N 1
ATOM 972 C CA . THR A 1 123 ? 6.205 -3.089 -15.172 1.00 93.75 123 THR A CA 1
ATOM 973 C C . THR A 1 123 ? 7.048 -4.323 -15.478 1.00 93.75 123 THR A C 1
ATOM 975 O O . THR A 1 123 ? 8.272 -4.227 -15.501 1.00 93.75 123 THR A O 1
ATOM 978 N N . LEU A 1 124 ? 6.413 -5.463 -15.772 1.00 96.44 124 LEU A N 1
ATOM 979 C CA . LEU A 1 124 ? 7.106 -6.705 -16.131 1.00 96.44 124 LEU A CA 1
ATOM 980 C C . LEU A 1 124 ? 7.659 -6.703 -17.565 1.00 96.44 124 LEU A C 1
ATOM 982 O O . LEU A 1 124 ? 8.666 -7.353 -17.839 1.00 96.44 124 LEU A O 1
ATOM 986 N N . SER A 1 125 ? 7.009 -6.000 -18.499 1.00 97.25 125 SER A N 1
ATOM 987 C CA . SER A 1 125 ? 7.382 -6.005 -19.916 1.00 97.25 125 SER A CA 1
ATOM 988 C C . SER A 1 125 ? 7.482 -4.591 -20.501 1.00 97.25 125 SER A C 1
ATOM 990 O O . SER A 1 125 ? 6.469 -4.000 -20.896 1.00 97.25 125 SER A O 1
ATOM 992 N N . PRO A 1 126 ? 8.710 -4.066 -20.684 1.00 92.75 126 PRO A N 1
ATOM 993 C CA . PRO A 1 126 ? 8.929 -2.790 -21.367 1.00 92.75 126 PRO A CA 1
ATOM 994 C C . PRO A 1 126 ? 8.366 -2.770 -22.797 1.00 92.75 126 PRO A C 1
ATOM 996 O O . PRO A 1 126 ? 7.869 -1.745 -23.266 1.00 92.75 126 PRO A O 1
ATOM 999 N N . ALA A 1 127 ? 8.392 -3.916 -23.488 1.00 94.69 127 ALA A N 1
ATOM 1000 C CA . ALA A 1 127 ? 7.828 -4.054 -24.829 1.00 94.69 127 ALA A CA 1
ATOM 1001 C C . ALA A 1 127 ? 6.302 -3.871 -24.833 1.00 94.69 127 ALA A C 1
ATOM 1003 O O . ALA A 1 127 ? 5.774 -3.183 -25.712 1.00 94.69 127 ALA A O 1
ATOM 1004 N N . LEU A 1 128 ? 5.606 -4.437 -23.838 1.00 96.50 128 LEU A N 1
ATOM 1005 C CA . LEU A 1 128 ? 4.167 -4.248 -23.666 1.00 96.50 128 LEU A CA 1
ATOM 1006 C C . LEU A 1 128 ? 3.839 -2.797 -23.314 1.00 96.50 128 LEU A C 1
ATOM 1008 O O . LEU A 1 128 ? 2.947 -2.226 -23.932 1.00 96.50 128 LEU A O 1
ATOM 1012 N N . SER A 1 129 ? 4.592 -2.183 -22.398 1.00 96.69 129 SER A N 1
ATOM 1013 C CA . SER A 1 129 ? 4.425 -0.767 -22.042 1.00 96.69 129 SER A CA 1
ATOM 1014 C C . SER A 1 129 ? 4.499 0.137 -23.280 1.00 96.69 129 SER A C 1
ATOM 1016 O O . SER A 1 129 ? 3.602 0.945 -23.534 1.00 96.69 129 SER A O 1
ATOM 1018 N N . GLY A 1 130 ? 5.493 -0.090 -24.146 1.00 95.31 130 GLY A N 1
ATOM 1019 C CA . GLY A 1 130 ? 5.594 0.606 -25.428 1.00 95.31 130 GLY A CA 1
ATOM 1020 C C . GLY A 1 130 ? 4.439 0.299 -26.391 1.00 95.31 130 GLY A C 1
ATOM 1021 O O . GLY A 1 130 ? 3.978 1.194 -27.099 1.00 95.31 130 GLY A O 1
ATOM 1022 N N . ALA A 1 131 ? 3.948 -0.944 -26.434 1.00 96.94 131 ALA A N 1
ATOM 1023 C CA . ALA A 1 131 ? 2.808 -1.322 -27.271 1.00 96.94 131 ALA A CA 1
ATOM 1024 C C . ALA A 1 131 ? 1.504 -0.650 -26.815 1.00 96.94 131 ALA A C 1
ATOM 1026 O O . ALA A 1 131 ? 0.770 -0.134 -27.655 1.00 96.94 131 ALA A O 1
ATOM 1027 N N . VAL A 1 132 ? 1.255 -0.594 -25.504 1.00 97.00 132 VAL A N 1
ATOM 1028 C CA . VAL A 1 132 ? 0.100 0.092 -24.910 1.00 97.00 132 VAL A CA 1
ATOM 1029 C C . VAL A 1 132 ? 0.170 1.589 -25.197 1.00 97.00 132 VAL A C 1
ATOM 1031 O O . VAL A 1 132 ? -0.802 2.152 -25.695 1.00 97.00 132 VAL A O 1
ATOM 1034 N N . ALA A 1 133 ? 1.327 2.226 -24.981 1.00 97.00 133 ALA A N 1
ATOM 1035 C CA . ALA A 1 133 ? 1.508 3.644 -25.285 1.00 97.00 133 ALA A CA 1
ATOM 1036 C C . ALA A 1 133 ? 1.225 3.948 -26.768 1.00 97.00 133 ALA A C 1
ATOM 1038 O O . ALA A 1 133 ? 0.450 4.852 -27.072 1.00 97.00 133 ALA A O 1
ATOM 1039 N N . ARG A 1 134 ? 1.781 3.157 -27.699 1.00 96.50 134 ARG A N 1
ATOM 1040 C CA . ARG A 1 134 ? 1.540 3.318 -29.147 1.00 96.50 134 ARG A CA 1
ATOM 1041 C C . ARG A 1 134 ? 0.092 3.044 -29.548 1.00 96.50 134 ARG A C 1
ATOM 1043 O O . ARG A 1 134 ? -0.450 3.777 -30.369 1.00 96.50 134 ARG A O 1
ATOM 1050 N N . GLY A 1 135 ? -0.543 2.024 -28.972 1.00 96.75 135 GLY A N 1
ATOM 1051 C CA . GLY A 1 135 ? -1.945 1.697 -29.245 1.00 96.75 135 GLY A CA 1
ATOM 1052 C C . GLY A 1 135 ? -2.900 2.798 -28.781 1.00 96.75 135 GLY A C 1
ATOM 1053 O O . GLY A 1 135 ? -3.825 3.161 -29.504 1.00 96.75 135 GLY A O 1
ATOM 1054 N N . LEU A 1 136 ? -2.632 3.384 -27.611 1.00 96.69 136 LEU A N 1
ATOM 1055 C CA . LEU A 1 136 ? -3.449 4.451 -27.029 1.00 96.69 136 LEU A CA 1
ATOM 1056 C C . LEU A 1 136 ? -3.122 5.849 -27.566 1.00 96.69 136 LEU A C 1
ATOM 1058 O O . LEU A 1 136 ? -3.890 6.776 -27.320 1.00 96.69 136 LEU A O 1
ATOM 1062 N N . ALA A 1 137 ? -2.032 6.016 -28.319 1.00 97.12 137 ALA A N 1
ATOM 1063 C CA . ALA A 1 137 ? -1.587 7.313 -28.825 1.00 97.12 137 ALA A CA 1
ATOM 1064 C C . ALA A 1 137 ? -2.664 8.058 -29.630 1.00 97.12 137 ALA A C 1
ATOM 1066 O O . ALA A 1 137 ? -2.748 9.278 -29.551 1.00 97.12 137 ALA A O 1
ATOM 1067 N N . HIS A 1 138 ? -3.522 7.349 -30.365 1.00 96.69 138 HIS A N 1
ATOM 1068 C CA . HIS A 1 138 ? -4.586 7.975 -31.160 1.00 96.69 138 HIS A CA 1
ATOM 1069 C C . HIS A 1 138 ? -5.672 8.633 -30.296 1.00 96.69 138 HIS A C 1
ATOM 1071 O O . HIS A 1 138 ? -6.282 9.604 -30.725 1.00 96.69 138 HIS A O 1
ATOM 1077 N N . ASN A 1 139 ? -5.877 8.135 -29.073 1.00 97.19 139 ASN A N 1
ATOM 1078 C CA . ASN A 1 139 ? -6.964 8.552 -28.183 1.00 97.19 139 ASN A CA 1
ATOM 1079 C C . ASN A 1 139 ? -6.463 9.241 -26.899 1.00 97.19 139 ASN A C 1
ATOM 1081 O O . ASN A 1 139 ? -7.262 9.579 -26.032 1.00 97.19 139 ASN A O 1
ATOM 1085 N N . SER A 1 140 ? -5.147 9.417 -26.732 1.00 97.56 140 SER A N 1
ATOM 1086 C CA . SER A 1 140 ? -4.550 9.956 -25.507 1.00 97.56 140 SER A CA 1
ATOM 1087 C C . SER A 1 140 ? -3.350 10.854 -25.806 1.00 97.56 140 SER A C 1
ATOM 1089 O O . SER A 1 140 ? -2.281 10.385 -26.201 1.00 97.56 140 SER A O 1
ATOM 1091 N N . THR A 1 141 ? -3.499 12.155 -25.539 1.00 97.06 141 THR A N 1
ATOM 1092 C CA . THR A 1 141 ? -2.418 13.155 -25.650 1.00 97.06 141 THR A CA 1
ATOM 1093 C C . THR A 1 141 ? -1.260 12.857 -24.697 1.00 97.06 141 THR A C 1
ATOM 1095 O O . THR A 1 141 ? -0.095 13.064 -25.034 1.00 97.06 141 THR A O 1
ATOM 1098 N N . PHE A 1 142 ? -1.557 12.285 -23.528 1.00 97.31 142 PHE A N 1
ATOM 1099 C CA . PHE A 1 142 ? -0.539 11.839 -22.582 1.00 97.31 142 PHE A CA 1
ATOM 1100 C C . PHE A 1 142 ? 0.313 10.700 -23.158 1.00 97.31 142 PHE A C 1
ATOM 1102 O O . PHE A 1 142 ? 1.541 10.717 -23.037 1.00 97.31 142 PHE A O 1
ATOM 1109 N N . ALA A 1 143 ? -0.313 9.727 -23.830 1.00 96.25 143 ALA A N 1
ATOM 1110 C CA . ALA A 1 143 ? 0.410 8.635 -24.476 1.00 96.25 143 ALA A CA 1
ATOM 1111 C C . ALA A 1 143 ? 1.311 9.148 -25.615 1.00 96.25 143 ALA A C 1
ATOM 1113 O O . ALA A 1 143 ? 2.461 8.723 -25.715 1.00 96.25 143 ALA A O 1
ATOM 1114 N N . GLN A 1 144 ? 0.842 10.121 -26.406 1.00 96.88 144 GLN A N 1
ATOM 1115 C CA . GLN A 1 144 ? 1.652 10.790 -27.435 1.00 96.88 144 GLN A CA 1
ATOM 1116 C C . GLN A 1 144 ? 2.893 11.463 -26.832 1.00 96.88 144 GLN A C 1
ATOM 1118 O O . GLN A 1 144 ? 4.013 11.196 -27.270 1.00 96.88 144 GLN A O 1
ATOM 1123 N N . ALA A 1 145 ? 2.716 12.277 -25.785 1.00 95.94 145 ALA A N 1
ATOM 1124 C CA . ALA A 1 145 ? 3.825 12.941 -25.098 1.00 95.94 145 ALA A CA 1
ATOM 1125 C C . ALA A 1 145 ? 4.821 11.931 -24.500 1.00 95.94 145 ALA A C 1
ATOM 1127 O O . ALA A 1 145 ? 6.036 12.120 -24.579 1.00 95.94 145 ALA A O 1
ATOM 1128 N N . THR A 1 146 ? 4.312 10.822 -23.955 1.00 94.62 146 THR A N 1
ATOM 1129 C CA . THR A 1 146 ? 5.131 9.727 -23.417 1.00 94.62 146 THR A CA 1
ATOM 1130 C C . THR A 1 146 ? 5.982 9.088 -24.513 1.00 94.62 146 THR A C 1
ATOM 1132 O O . THR A 1 146 ? 7.182 8.907 -24.324 1.00 94.62 146 THR A O 1
ATOM 1135 N N . ILE A 1 147 ? 5.410 8.805 -25.687 1.00 94.44 147 ILE A N 1
ATOM 1136 C CA . ILE A 1 147 ? 6.178 8.273 -26.821 1.00 94.44 147 ILE A CA 1
ATOM 1137 C C . ILE A 1 147 ? 7.280 9.254 -27.220 1.00 94.44 147 ILE A C 1
ATOM 1139 O O . ILE A 1 147 ? 8.427 8.839 -27.315 1.00 94.44 147 ILE A O 1
ATOM 1143 N N . VAL A 1 148 ? 6.984 10.547 -27.379 1.00 94.31 148 VAL A N 1
ATOM 1144 C CA . VAL A 1 148 ? 7.999 11.555 -27.751 1.00 94.31 148 VAL A CA 1
ATOM 1145 C C . VAL A 1 148 ? 9.139 11.615 -26.728 1.00 94.31 148 VAL A C 1
ATOM 1147 O O . VAL A 1 148 ? 10.307 11.688 -27.103 1.00 94.31 148 VAL A O 1
ATOM 1150 N N . LYS A 1 149 ? 8.815 11.533 -25.433 1.00 94.12 149 LYS A N 1
ATOM 1151 C CA . LYS A 1 149 ? 9.799 11.592 -24.346 1.00 94.12 149 LYS A CA 1
ATOM 1152 C C . LYS A 1 149 ? 10.703 10.357 -24.286 1.00 94.12 149 LYS A C 1
ATOM 1154 O O . LYS A 1 149 ? 11.901 10.496 -24.054 1.00 94.12 149 LYS A O 1
ATOM 1159 N N . TYR A 1 150 ? 10.137 9.162 -24.455 1.00 89.44 150 TYR A N 1
ATOM 1160 C CA . TYR A 1 150 ? 10.848 7.890 -24.257 1.00 89.44 150 TYR A CA 1
ATOM 1161 C C . TYR A 1 150 ? 11.317 7.217 -25.554 1.00 89.44 150 TYR A C 1
ATOM 1163 O O . TYR A 1 150 ? 12.084 6.259 -25.497 1.00 89.44 150 TYR A O 1
ATOM 1171 N N . HIS A 1 151 ? 10.947 7.752 -26.718 1.00 83.69 151 HIS A N 1
ATOM 1172 C CA . HIS A 1 151 ? 11.609 7.504 -27.999 1.00 83.69 151 HIS A CA 1
ATOM 1173 C C . HIS A 1 151 ? 12.460 8.728 -28.398 1.00 83.69 151 HIS A C 1
ATOM 1175 O O . HIS A 1 151 ? 12.179 9.360 -29.420 1.00 83.69 151 HIS A O 1
ATOM 1181 N N . PRO A 1 152 ? 13.521 9.091 -27.644 1.00 63.81 152 PRO A N 1
ATOM 1182 C CA . PRO A 1 152 ? 14.455 10.102 -28.112 1.00 63.81 152 PRO A CA 1
ATOM 1183 C C . PRO A 1 152 ? 15.179 9.526 -29.328 1.00 63.81 152 PRO A C 1
ATOM 1185 O O . PRO A 1 152 ? 16.064 8.691 -29.178 1.00 63.81 152 PRO A O 1
ATOM 1188 N N . ALA A 1 153 ? 14.716 9.902 -30.523 1.00 58.81 153 ALA A N 1
ATOM 1189 C CA . ALA A 1 153 ? 15.346 9.733 -31.830 1.00 58.81 153 ALA A CA 1
ATOM 1190 C C . ALA A 1 153 ? 16.466 8.669 -31.887 1.00 58.81 153 ALA A C 1
ATOM 1192 O O . ALA A 1 153 ? 17.621 8.982 -32.162 1.00 58.81 153 ALA A O 1
ATOM 1193 N N . GLN A 1 154 ? 16.139 7.390 -31.662 1.00 56.53 154 GLN A N 1
ATOM 1194 C CA . GLN A 1 154 ? 17.089 6.305 -31.948 1.00 56.53 154 GLN A CA 1
ATOM 1195 C C . GLN A 1 154 ? 17.308 6.121 -33.453 1.00 56.53 154 GLN A C 1
ATOM 1197 O O . GLN A 1 154 ? 18.218 5.420 -33.879 1.00 56.53 154 GLN A O 1
ATOM 1202 N N . THR A 1 155 ? 16.551 6.832 -34.280 1.00 55.06 155 THR A N 1
ATOM 1203 C CA . THR A 1 155 ? 16.947 7.128 -35.645 1.00 55.06 155 THR A CA 1
ATOM 1204 C C . THR A 1 155 ? 17.823 8.381 -35.640 1.00 55.06 155 THR A C 1
ATOM 1206 O O . THR A 1 155 ? 17.383 9.453 -36.050 1.00 55.06 155 THR A O 1
ATOM 1209 N N . LYS A 1 156 ? 19.098 8.254 -35.252 1.00 50.88 156 LYS A N 1
ATOM 1210 C CA . LYS A 1 156 ? 20.098 8.873 -36.126 1.00 50.88 156 LYS A CA 1
ATOM 1211 C C . LYS A 1 156 ? 19.978 8.055 -37.412 1.00 50.88 156 LYS A C 1
ATOM 1213 O O . LYS A 1 156 ? 20.334 6.878 -37.363 1.00 50.88 156 LYS A O 1
ATOM 1218 N N . PRO A 1 157 ? 19.374 8.571 -38.501 1.00 58.22 157 PRO A N 1
ATOM 1219 C CA . PRO A 1 157 ? 19.479 7.885 -39.777 1.00 58.22 157 PRO A CA 1
ATOM 1220 C C . PRO A 1 157 ? 20.968 7.660 -39.987 1.00 58.22 157 PRO A C 1
ATOM 1222 O O . PRO A 1 157 ? 21.736 8.619 -39.936 1.00 58.22 157 PRO A O 1
ATOM 1225 N N . ASP A 1 158 ? 21.381 6.400 -40.086 1.00 55.50 158 ASP A N 1
ATOM 1226 C CA . ASP A 1 158 ? 22.759 6.074 -40.407 1.00 55.50 158 ASP A CA 1
ATOM 1227 C C . ASP A 1 158 ? 23.096 6.841 -41.696 1.00 55.50 158 ASP A C 1
ATOM 1229 O O . ASP A 1 158 ? 22.509 6.540 -42.745 1.00 55.50 158 ASP A O 1
ATOM 1233 N N . PRO A 1 159 ? 23.975 7.863 -41.651 1.00 60.97 159 PRO A N 1
ATOM 1234 C CA . PRO A 1 159 ? 24.280 8.662 -42.831 1.00 60.97 159 PRO A CA 1
ATOM 1235 C C . PRO A 1 159 ? 24.912 7.804 -43.936 1.00 60.97 159 PRO A C 1
ATOM 1237 O O . PRO A 1 159 ? 24.960 8.227 -45.090 1.00 60.97 159 PRO A O 1
ATOM 1240 N N . ARG A 1 160 ? 25.336 6.567 -43.632 1.00 56.66 160 ARG A N 1
ATOM 1241 C CA . ARG A 1 160 ? 25.836 5.616 -44.626 1.00 56.66 160 ARG A CA 1
ATOM 1242 C C . ARG A 1 160 ? 24.757 4.941 -45.469 1.00 56.66 160 ARG A C 1
ATOM 1244 O O . ARG A 1 160 ? 25.091 4.417 -46.528 1.00 56.66 160 ARG A O 1
ATOM 1251 N N . ARG A 1 161 ? 23.475 4.986 -45.081 1.00 52.25 161 ARG A N 1
ATOM 1252 C CA . ARG A 1 161 ? 22.376 4.450 -45.911 1.00 52.25 161 ARG A CA 1
ATOM 1253 C C . ARG A 1 161 ? 21.736 5.494 -46.837 1.00 52.25 161 ARG A C 1
ATOM 1255 O O . ARG A 1 161 ? 20.785 5.177 -47.540 1.00 52.25 161 ARG A O 1
ATOM 1262 N N . ALA A 1 162 ? 22.281 6.711 -46.887 1.00 51.94 162 ALA A N 1
ATOM 1263 C CA . ALA A 1 162 ? 21.819 7.779 -47.775 1.00 51.94 162 ALA A CA 1
ATOM 1264 C C . ALA A 1 162 ? 22.585 7.877 -49.116 1.00 51.94 162 ALA A C 1
ATOM 1266 O O . ALA A 1 162 ? 22.301 8.776 -49.896 1.00 51.94 162 ALA A O 1
ATOM 1267 N N . GLN A 1 163 ? 23.527 6.972 -49.427 1.00 55.66 163 GLN A N 1
ATOM 1268 C CA . GLN A 1 163 ? 24.300 7.026 -50.688 1.00 55.66 163 GLN A CA 1
ATOM 1269 C C . GLN A 1 163 ? 23.877 6.008 -51.767 1.00 55.66 163 GLN A C 1
ATOM 1271 O O . GLN A 1 163 ? 24.598 5.821 -52.739 1.00 55.66 163 GLN A O 1
ATOM 1276 N N . SER A 1 164 ? 22.728 5.334 -51.639 1.00 54.91 164 SER A N 1
ATOM 1277 C CA . SER A 1 164 ? 22.280 4.340 -52.643 1.00 54.91 164 SER A CA 1
ATOM 1278 C C . SER A 1 164 ? 20.823 4.475 -53.094 1.00 54.91 164 SER A C 1
ATOM 1280 O O . SER A 1 164 ? 20.257 3.541 -53.655 1.00 54.91 164 SER A O 1
ATOM 1282 N N . ALA A 1 165 ? 20.225 5.653 -52.928 1.00 50.19 165 ALA A N 1
ATOM 1283 C CA . ALA A 1 165 ? 18.996 6.003 -53.628 1.00 50.19 165 ALA A CA 1
ATOM 1284 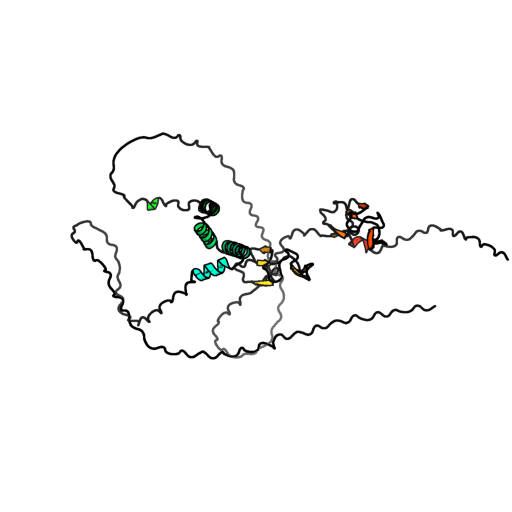C C . ALA A 1 165 ? 19.182 7.371 -54.283 1.00 50.19 165 ALA A C 1
ATOM 1286 O O . ALA A 1 165 ? 19.007 8.402 -53.642 1.00 50.19 165 ALA A O 1
ATOM 1287 N N . SER A 1 166 ? 19.582 7.366 -55.555 1.00 48.41 166 SER A N 1
ATOM 1288 C CA . SER A 1 166 ? 19.412 8.510 -56.446 1.00 48.41 166 SER A CA 1
ATOM 1289 C C . SER A 1 166 ? 17.920 8.702 -56.720 1.00 48.41 166 SER A C 1
ATOM 1291 O O . SER A 1 166 ? 17.304 7.795 -57.281 1.00 48.41 166 SER A O 1
ATOM 1293 N N . PRO A 1 167 ? 17.326 9.863 -56.420 1.00 50.56 167 PRO A N 1
ATOM 1294 C CA . PRO A 1 167 ? 16.198 10.351 -57.182 1.00 50.56 167 PRO A CA 1
ATOM 1295 C C . PRO A 1 167 ? 16.758 11.131 -58.375 1.00 50.56 167 PRO A C 1
ATOM 1297 O O . PRO A 1 167 ? 17.273 12.237 -58.232 1.00 50.56 167 PRO A O 1
ATOM 1300 N N . ALA A 1 168 ? 16.688 10.538 -59.564 1.00 53.06 168 ALA A N 1
ATOM 1301 C CA . ALA A 1 168 ? 16.698 11.322 -60.787 1.00 53.06 168 ALA A CA 1
ATOM 1302 C C . ALA A 1 168 ? 15.321 11.981 -60.887 1.00 53.06 168 ALA A C 1
ATOM 1304 O O . ALA A 1 168 ? 14.328 11.312 -61.170 1.00 53.06 168 ALA A O 1
ATOM 1305 N N . SER A 1 169 ? 15.242 13.267 -60.572 1.00 50.31 169 SER A N 1
ATOM 1306 C CA . SER A 1 169 ? 14.117 14.118 -60.946 1.00 50.31 169 SER A CA 1
ATOM 1307 C C . SER A 1 169 ? 14.627 15.548 -61.045 1.00 50.31 169 SER A C 1
ATOM 1309 O O . SER A 1 169 ? 14.798 16.235 -60.040 1.00 50.31 169 SER A O 1
ATOM 1311 N N . ASP A 1 170 ? 14.906 15.944 -62.284 1.00 51.25 170 ASP A N 1
ATOM 1312 C CA . ASP A 1 170 ? 14.877 17.325 -62.742 1.00 51.25 170 ASP A CA 1
ATOM 1313 C C . ASP A 1 170 ? 13.589 18.003 -62.269 1.00 51.25 170 ASP A C 1
ATOM 1315 O O . ASP A 1 170 ? 12.496 17.564 -62.628 1.00 51.25 170 ASP A O 1
ATOM 1319 N N . PHE A 1 171 ? 13.709 19.102 -61.528 1.00 53.44 171 PHE A N 1
ATOM 1320 C CA . PHE A 1 171 ? 12.873 20.263 -61.807 1.00 53.44 171 PHE A CA 1
ATOM 1321 C C . PHE A 1 171 ? 13.530 21.532 -61.270 1.00 53.44 171 PHE A C 1
ATOM 1323 O O . PHE A 1 171 ? 13.853 21.655 -60.087 1.00 53.44 171 PHE A O 1
ATOM 1330 N N . SER A 1 172 ? 13.761 22.448 -62.197 1.00 54.72 172 SER A N 1
ATOM 1331 C CA . SER A 1 172 ? 14.322 23.770 -61.995 1.00 54.72 172 SER A CA 1
ATOM 1332 C C . SER A 1 172 ? 13.372 24.707 -61.240 1.00 54.72 172 SER A C 1
ATOM 1334 O O . SER A 1 172 ? 12.168 24.488 -61.162 1.00 54.72 172 SER A O 1
ATOM 1336 N N . GLU A 1 173 ? 13.971 25.821 -60.819 1.00 48.03 173 GLU A N 1
ATOM 1337 C CA . GLU A 1 173 ? 13.373 27.151 -60.657 1.00 48.03 173 GLU A CA 1
ATOM 1338 C C . GLU A 1 173 ? 12.788 27.585 -59.298 1.00 48.03 173 GLU A C 1
ATOM 1340 O O . GLU A 1 173 ? 11.624 27.407 -58.968 1.00 48.03 173 GLU A O 1
ATOM 1345 N N . LEU A 1 174 ? 13.658 28.346 -58.619 1.00 48.81 174 LEU A N 1
ATOM 1346 C CA . LEU A 1 174 ? 13.477 29.761 -58.269 1.00 48.81 174 LEU A CA 1
ATOM 1347 C C . LEU A 1 174 ? 12.612 30.153 -57.051 1.00 48.81 174 LEU A C 1
ATOM 1349 O O . LEU A 1 174 ? 11.396 30.028 -57.027 1.00 48.81 174 LEU A O 1
ATOM 1353 N N . LEU A 1 175 ? 13.325 30.855 -56.154 1.00 46.69 175 LEU A N 1
ATOM 1354 C CA . LEU A 1 175 ? 12.939 32.006 -55.319 1.00 46.69 175 LEU A CA 1
ATOM 1355 C C . LEU A 1 175 ? 12.891 31.796 -53.793 1.00 46.69 175 LEU A C 1
ATOM 1357 O O . LEU A 1 175 ? 11.924 31.330 -53.206 1.00 46.69 175 LEU A O 1
ATOM 1361 N N . SER A 1 176 ? 13.944 32.360 -53.189 1.00 38.09 176 SER A N 1
ATOM 1362 C CA . SER A 1 176 ? 13.904 33.293 -52.053 1.00 38.09 176 SER A CA 1
ATOM 1363 C C . SER A 1 176 ? 13.954 32.754 -50.618 1.00 38.09 176 SER A C 1
ATOM 1365 O O . SER A 1 176 ? 12.978 32.313 -50.021 1.00 38.09 176 SER A O 1
ATOM 1367 N N . SER A 1 177 ? 15.144 32.960 -50.043 1.00 46.03 177 SER A N 1
ATOM 1368 C CA . SER A 1 177 ? 15.492 33.064 -48.623 1.00 46.03 177 SER A CA 1
ATOM 1369 C C . SER A 1 177 ? 14.490 33.866 -47.777 1.00 46.03 177 SER A C 1
ATOM 1371 O O . SER A 1 177 ? 13.920 34.851 -48.248 1.00 46.03 177 SER A O 1
ATOM 1373 N N . PRO A 1 178 ? 14.468 33.607 -46.458 1.00 49.00 178 PRO A N 1
ATOM 1374 C CA . PRO A 1 178 ? 15.077 34.595 -45.572 1.00 49.00 178 PRO A CA 1
ATOM 1375 C C . PRO A 1 178 ? 16.067 34.006 -44.559 1.00 49.00 178 PRO A C 1
ATOM 1377 O O . PRO A 1 178 ? 15.978 32.880 -44.078 1.00 49.00 178 PRO A O 1
ATOM 1380 N N . LYS A 1 179 ? 17.052 34.852 -44.274 1.00 48.94 179 LYS A N 1
ATOM 1381 C CA . LYS A 1 179 ? 18.255 34.670 -43.465 1.00 48.94 179 LYS A CA 1
ATOM 1382 C C . LYS A 1 179 ? 17.880 34.667 -41.975 1.00 48.94 179 LYS A C 1
ATOM 1384 O O . LYS A 1 179 ? 17.367 35.670 -41.490 1.00 48.94 179 LYS A O 1
ATOM 1389 N N . ILE A 1 180 ? 18.160 33.581 -41.252 1.00 50.94 180 ILE A N 1
ATOM 1390 C CA . ILE A 1 180 ? 18.018 33.512 -39.785 1.00 50.94 180 ILE A CA 1
ATOM 1391 C C . ILE A 1 180 ? 19.421 33.382 -39.165 1.00 50.94 180 ILE A C 1
ATOM 1393 O O . ILE A 1 180 ? 20.210 32.556 -39.634 1.00 50.94 180 ILE A O 1
ATOM 1397 N N . PRO A 1 181 ? 19.774 34.216 -38.168 1.00 55.50 181 PRO A N 1
ATOM 1398 C CA . PRO A 1 181 ? 21.128 34.303 -37.634 1.00 55.50 181 PRO A CA 1
ATOM 1399 C C . PRO A 1 181 ? 21.530 33.083 -36.794 1.00 55.50 181 PRO A C 1
ATOM 1401 O O . PRO A 1 181 ? 20.748 32.500 -36.048 1.00 55.50 181 PRO A O 1
ATOM 1404 N N . SER A 1 182 ? 22.805 32.735 -36.939 1.00 54.09 182 SER A N 1
ATOM 1405 C CA . SER A 1 182 ? 23.541 31.653 -36.288 1.00 54.09 182 SER A CA 1
ATOM 1406 C C . SER A 1 182 ? 23.545 31.724 -34.751 1.00 54.09 182 SER A C 1
ATOM 1408 O O . SER A 1 182 ? 23.669 32.820 -34.199 1.00 54.09 182 SER A O 1
ATOM 1410 N N . PRO A 1 183 ? 23.518 30.573 -34.048 1.00 54.97 183 PRO A N 1
ATOM 1411 C CA . PRO A 1 183 ? 23.576 30.531 -32.594 1.00 54.97 183 PRO A CA 1
ATOM 1412 C C . PRO A 1 183 ? 25.001 30.751 -32.067 1.00 54.97 183 PRO A C 1
ATOM 1414 O O . PRO A 1 183 ? 25.985 30.195 -32.559 1.00 54.97 183 PRO A O 1
ATOM 1417 N N . ILE A 1 184 ? 25.063 31.574 -31.025 1.00 52.75 184 ILE A N 1
ATOM 1418 C CA . ILE A 1 184 ? 26.227 31.949 -30.223 1.00 52.75 184 ILE A CA 1
ATOM 1419 C C . ILE A 1 184 ? 26.894 30.696 -29.634 1.00 52.75 184 ILE A C 1
ATOM 1421 O O . ILE A 1 184 ? 26.268 29.909 -28.922 1.00 52.75 184 ILE A O 1
ATOM 1425 N N . LYS A 1 185 ? 28.187 30.522 -29.927 1.00 47.53 185 LYS A N 1
ATOM 1426 C CA . LYS A 1 185 ? 29.062 29.534 -29.285 1.00 47.53 185 LYS A CA 1
ATOM 1427 C C . LYS A 1 185 ? 29.332 29.989 -27.849 1.00 47.53 185 LYS A C 1
ATOM 1429 O O . LYS A 1 185 ? 30.029 30.977 -27.650 1.00 47.53 185 LYS A O 1
ATOM 1434 N N . HIS A 1 186 ? 28.805 29.268 -26.863 1.00 49.28 186 HIS A N 1
ATOM 1435 C CA . HIS A 1 186 ? 29.267 29.383 -25.482 1.00 49.28 186 HIS A CA 1
ATOM 1436 C C . HIS A 1 186 ? 30.376 28.361 -25.220 1.00 49.28 186 HIS A C 1
ATOM 1438 O O . HIS 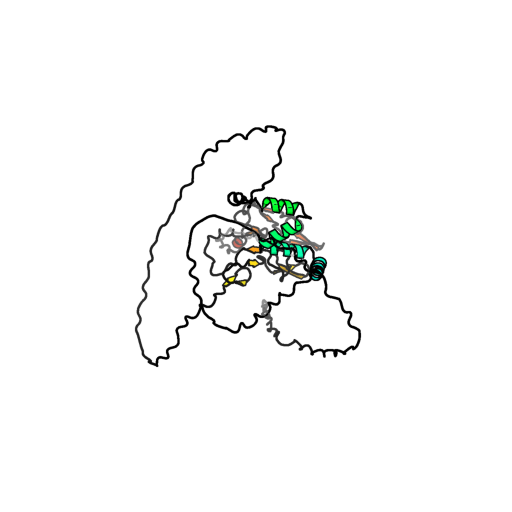A 1 186 ? 30.145 27.151 -25.257 1.00 49.28 186 HIS A O 1
ATOM 1444 N N . ASP A 1 187 ? 31.568 28.883 -24.940 1.00 45.12 187 ASP A N 1
ATOM 1445 C CA . ASP A 1 187 ? 32.698 28.182 -24.337 1.00 45.12 187 ASP A CA 1
ATOM 1446 C C . ASP A 1 187 ? 32.273 27.483 -23.037 1.00 45.12 187 ASP A C 1
ATOM 1448 O O . ASP A 1 187 ? 31.860 28.123 -22.066 1.00 45.12 187 ASP A O 1
ATOM 1452 N N . ARG A 1 188 ? 32.395 26.152 -23.002 1.00 52.16 188 ARG A N 1
ATOM 1453 C CA . ARG A 1 188 ? 32.329 25.366 -21.766 1.00 52.16 188 ARG A CA 1
ATOM 1454 C C . ARG A 1 188 ? 33.747 25.122 -21.265 1.00 52.16 188 ARG A C 1
ATOM 1456 O O . ARG A 1 188 ? 34.522 24.408 -21.894 1.00 52.16 188 ARG A O 1
ATOM 1463 N N . LYS A 1 189 ? 34.049 25.699 -20.102 1.00 61.06 189 LYS A N 1
ATOM 1464 C CA . LYS A 1 189 ? 35.240 25.402 -19.297 1.00 61.06 189 LYS A CA 1
ATOM 1465 C C . LYS A 1 189 ? 35.233 23.923 -18.854 1.00 61.06 189 LYS A C 1
ATOM 1467 O O . LYS A 1 189 ? 34.160 23.414 -18.525 1.00 61.06 189 LYS A O 1
ATOM 1472 N N . PRO A 1 190 ? 36.391 23.242 -18.804 1.00 55.88 190 PRO A N 1
ATOM 1473 C CA . PRO A 1 190 ? 36.493 21.881 -18.282 1.00 55.88 190 PRO A CA 1
ATOM 1474 C C . PRO A 1 190 ? 36.424 21.866 -16.746 1.00 55.88 190 PRO A C 1
ATOM 1476 O O . PRO A 1 190 ? 37.160 22.592 -16.079 1.00 55.88 190 PRO A O 1
ATOM 1479 N N . SER A 1 191 ? 35.550 21.027 -16.183 1.00 49.78 191 SER A N 1
ATOM 1480 C CA . SER A 1 191 ? 35.569 20.673 -14.757 1.00 49.78 191 SER A CA 1
ATOM 1481 C C . SER A 1 191 ? 36.506 19.481 -14.512 1.00 49.78 191 SER A C 1
ATOM 1483 O O . SER A 1 191 ? 36.581 18.592 -15.364 1.00 49.78 191 SER A O 1
ATOM 1485 N N . PRO A 1 192 ? 37.216 19.446 -13.369 1.00 56.62 192 PRO A N 1
ATOM 1486 C CA . PRO A 1 192 ? 38.219 18.433 -13.072 1.00 56.62 192 PRO A CA 1
ATOM 1487 C C . PRO A 1 192 ? 37.591 17.133 -12.550 1.00 56.62 192 PRO A C 1
ATOM 1489 O O . PRO A 1 192 ? 36.566 17.137 -11.869 1.00 56.62 192 PRO A O 1
ATOM 1492 N N . ALA A 1 193 ? 38.240 16.020 -12.885 1.00 50.47 193 ALA A N 1
ATOM 1493 C CA . ALA A 1 193 ? 37.906 14.674 -12.437 1.00 50.47 193 ALA A CA 1
ATOM 1494 C C . ALA A 1 193 ? 38.166 14.486 -10.929 1.00 50.47 193 ALA A C 1
ATOM 1496 O O . ALA A 1 193 ? 39.190 14.966 -10.438 1.00 50.47 193 ALA A O 1
ATOM 1497 N N . PRO A 1 194 ? 37.336 13.716 -10.202 1.00 50.62 194 PRO A N 1
ATOM 1498 C CA . PRO A 1 194 ? 37.744 13.115 -8.947 1.00 50.62 194 PRO A CA 1
ATOM 1499 C C . PRO A 1 194 ? 38.451 11.782 -9.209 1.00 50.62 194 PRO A C 1
ATOM 1501 O O . PRO A 1 194 ? 37.935 10.865 -9.847 1.00 50.62 194 PRO A O 1
ATOM 1504 N N . SER A 1 195 ? 39.672 11.734 -8.701 1.00 44.88 195 SER A N 1
ATOM 1505 C CA . SER A 1 195 ? 40.613 10.629 -8.668 1.00 44.88 195 SER A CA 1
ATOM 1506 C C . SER A 1 195 ? 40.093 9.388 -7.943 1.00 44.88 195 SER A C 1
ATOM 1508 O O . SER A 1 195 ? 39.430 9.456 -6.911 1.00 44.88 195 SER A O 1
ATOM 1510 N N . HIS A 1 196 ? 40.507 8.248 -8.488 1.00 46.28 196 HIS A N 1
ATOM 1511 C CA . HIS A 1 196 ? 40.461 6.919 -7.902 1.00 46.28 196 HIS A CA 1
ATOM 1512 C C . HIS A 1 196 ? 41.181 6.866 -6.547 1.00 46.28 196 HIS A C 1
ATOM 1514 O O . HIS A 1 196 ? 42.263 7.428 -6.377 1.00 46.28 196 HIS A O 1
ATOM 1520 N N . SER A 1 197 ? 40.628 6.109 -5.604 1.00 40.91 197 SER A N 1
ATOM 1521 C CA . SER A 1 197 ? 41.368 5.595 -4.449 1.00 40.91 197 SER A CA 1
ATOM 1522 C C . SER A 1 197 ? 40.917 4.166 -4.192 1.00 40.91 197 SER A C 1
ATOM 1524 O O . SER A 1 197 ? 39.959 3.899 -3.473 1.00 40.91 197 SER A O 1
ATOM 1526 N N . SER A 1 198 ? 41.604 3.251 -4.869 1.00 45.97 198 SER A N 1
ATOM 1527 C CA . SER A 1 198 ? 41.633 1.833 -4.552 1.00 45.97 198 SER A CA 1
ATOM 1528 C C . SER A 1 198 ? 42.282 1.641 -3.182 1.00 45.97 198 SER A C 1
ATOM 1530 O O . SER A 1 198 ? 43.436 2.020 -3.006 1.00 45.97 198 SER A O 1
ATOM 1532 N N . SER A 1 199 ? 41.586 0.991 -2.253 1.00 42.59 199 SER A N 1
ATOM 1533 C CA . SER A 1 199 ? 42.208 0.393 -1.068 1.00 42.59 199 SER A CA 1
ATOM 1534 C C . SER A 1 199 ? 41.932 -1.101 -1.080 1.00 42.59 199 SER A C 1
ATOM 1536 O O . SER A 1 199 ? 40.868 -1.568 -0.686 1.00 42.59 199 SER A O 1
ATOM 1538 N N . SER A 1 200 ? 42.908 -1.840 -1.603 1.00 46.56 200 SER A N 1
ATOM 1539 C CA . SER A 1 200 ? 43.079 -3.270 -1.379 1.00 46.56 200 SER A CA 1
ATOM 1540 C C . SER A 1 200 ? 44.043 -3.436 -0.212 1.00 46.56 200 SER A C 1
ATOM 1542 O O . SER A 1 200 ? 45.201 -3.039 -0.320 1.00 46.56 200 SER A O 1
ATOM 1544 N N . THR A 1 201 ? 43.593 -4.042 0.880 1.00 46.53 201 THR A N 1
ATOM 1545 C CA . THR A 1 201 ? 44.489 -4.620 1.882 1.00 46.53 201 THR A CA 1
ATOM 1546 C C . THR A 1 201 ? 44.093 -6.068 2.101 1.00 46.53 201 THR A C 1
ATOM 1548 O O . THR A 1 201 ? 43.005 -6.400 2.565 1.00 46.53 201 THR A O 1
ATOM 1551 N N . ALA A 1 202 ? 45.013 -6.923 1.673 1.00 51.88 202 ALA A N 1
ATOM 1552 C CA . ALA A 1 202 ? 45.060 -8.338 1.949 1.00 51.88 202 ALA A CA 1
ATOM 1553 C C . ALA A 1 202 ? 45.258 -8.569 3.449 1.00 51.88 202 ALA A C 1
ATOM 1555 O O . ALA A 1 202 ? 46.131 -7.942 4.046 1.00 51.88 202 ALA A O 1
ATOM 1556 N N . PHE A 1 203 ? 44.517 -9.513 4.025 1.00 41.19 203 PHE A N 1
ATOM 1557 C CA . PHE A 1 203 ? 44.891 -10.147 5.285 1.00 41.19 203 PHE A CA 1
ATOM 1558 C C . PHE A 1 203 ? 44.604 -11.647 5.212 1.00 41.19 203 PHE A C 1
ATOM 1560 O O . PHE A 1 203 ? 43.479 -12.107 5.362 1.00 41.19 203 PHE A O 1
ATOM 1567 N N . SER A 1 204 ? 45.686 -12.351 4.889 1.00 39.41 204 SER A N 1
ATOM 1568 C CA . SER A 1 204 ? 46.161 -13.617 5.444 1.00 39.41 204 SER A CA 1
ATOM 1569 C C . SER A 1 204 ? 45.142 -14.649 5.928 1.00 39.41 204 SER A C 1
ATOM 1571 O O . SER A 1 204 ? 44.663 -14.614 7.061 1.00 39.41 204 SER A O 1
ATOM 1573 N N . ASP A 1 205 ? 44.999 -15.677 5.094 1.00 36.50 205 ASP A N 1
ATOM 1574 C CA . ASP A 1 205 ? 44.726 -17.056 5.488 1.00 36.50 205 ASP A CA 1
ATOM 1575 C C . ASP A 1 205 ? 45.621 -17.503 6.654 1.00 36.50 205 ASP A C 1
ATOM 1577 O O . ASP A 1 205 ? 46.850 -17.443 6.585 1.00 36.50 205 ASP A O 1
ATOM 1581 N N . SER A 1 206 ? 44.999 -18.001 7.723 1.00 38.94 206 SER A N 1
ATOM 1582 C CA . SER A 1 206 ? 45.659 -18.812 8.751 1.00 38.94 206 SER A CA 1
ATOM 1583 C C . SER A 1 206 ? 44.767 -20.006 9.080 1.00 38.94 206 SER A C 1
ATOM 1585 O O . SER A 1 206 ? 43.753 -19.884 9.765 1.00 38.94 206 SER A O 1
ATOM 1587 N N . LEU A 1 207 ? 45.151 -21.167 8.556 1.00 46.03 207 LEU A N 1
ATOM 1588 C CA . LEU A 1 207 ? 44.559 -22.468 8.857 1.00 46.03 207 LEU A CA 1
ATOM 1589 C C . LEU A 1 207 ? 44.877 -22.883 10.303 1.00 46.03 207 LEU A C 1
ATOM 1591 O O . LEU A 1 207 ? 46.034 -22.772 10.713 1.00 46.03 207 LEU A O 1
ATOM 1595 N N . PRO A 1 208 ? 43.941 -23.519 11.029 1.00 49.25 208 PRO A N 1
ATOM 1596 C CA . PRO A 1 208 ? 44.299 -24.447 12.082 1.00 49.25 208 PRO A CA 1
ATOM 1597 C C . PRO A 1 208 ? 44.123 -25.894 11.611 1.00 49.25 208 PRO A C 1
ATOM 1599 O O . PRO A 1 208 ? 43.027 -26.380 11.330 1.00 49.25 208 PRO A O 1
ATOM 1602 N N . LEU A 1 209 ? 45.270 -26.567 11.580 1.00 44.47 209 LEU A N 1
ATOM 1603 C CA . LEU A 1 209 ? 45.474 -28.010 11.570 1.00 44.47 209 LEU A CA 1
ATOM 1604 C C . LEU A 1 209 ? 44.556 -28.733 12.570 1.00 44.47 209 LEU A C 1
ATOM 1606 O O . LEU A 1 209 ? 44.478 -28.353 13.740 1.00 44.47 209 LEU A O 1
ATOM 1610 N N . ARG A 1 210 ? 43.944 -29.842 12.139 1.00 40.91 210 ARG A N 1
ATOM 1611 C CA . ARG A 1 210 ? 43.377 -30.863 13.032 1.00 40.91 210 ARG A CA 1
ATOM 1612 C C . ARG A 1 210 ? 43.623 -32.287 12.510 1.00 40.91 210 ARG A C 1
ATOM 1614 O O . ARG A 1 210 ? 43.842 -32.460 11.313 1.00 40.91 210 ARG A O 1
ATOM 1621 N N . PRO A 1 211 ? 43.683 -33.277 13.422 1.00 41.72 211 PRO A N 1
ATOM 1622 C CA . PRO A 1 211 ? 44.699 -34.327 13.383 1.00 41.72 211 PRO A CA 1
ATOM 1623 C C . PRO A 1 211 ? 44.238 -35.630 12.731 1.00 41.72 211 PRO A C 1
ATOM 1625 O O . PRO A 1 211 ? 43.060 -35.986 12.764 1.00 41.72 211 PRO A O 1
ATOM 1628 N N . LEU A 1 212 ? 45.230 -36.369 12.227 1.00 42.41 212 LEU A N 1
ATOM 1629 C CA . LEU A 1 212 ? 45.131 -37.755 11.787 1.00 42.41 212 LEU A CA 1
ATOM 1630 C C . LEU A 1 212 ? 44.557 -38.666 12.882 1.00 42.41 212 LEU A C 1
ATOM 1632 O O . LEU A 1 212 ? 45.073 -38.709 13.997 1.00 42.41 212 LEU A O 1
ATOM 1636 N N . THR A 1 213 ? 43.576 -39.488 12.511 1.00 46.34 213 THR A N 1
ATOM 1637 C CA . THR A 1 213 ? 43.319 -40.778 13.163 1.00 46.34 213 THR A CA 1
ATOM 1638 C C . THR A 1 213 ? 43.286 -41.882 12.106 1.00 46.34 213 THR A C 1
ATOM 1640 O O . THR A 1 213 ? 42.678 -41.750 11.046 1.00 46.34 213 THR A O 1
ATOM 1643 N N . HIS A 1 214 ? 44.053 -42.931 12.397 1.00 39.12 214 HIS A N 1
ATOM 1644 C CA . HIS A 1 214 ? 44.319 -44.118 11.587 1.00 39.12 214 HIS A CA 1
ATOM 1645 C C . HIS A 1 214 ? 43.076 -45.029 11.507 1.00 39.12 214 HIS A C 1
ATOM 1647 O O . HIS A 1 214 ? 42.340 -45.153 12.479 1.00 39.12 214 HIS A O 1
ATOM 1653 N N . VAL A 1 215 ? 42.699 -45.514 10.318 1.00 39.00 215 VAL A N 1
ATOM 1654 C CA . VAL A 1 215 ? 42.991 -46.848 9.732 1.00 39.00 215 VAL A CA 1
ATOM 1655 C C . VAL A 1 215 ? 42.563 -48.057 10.581 1.00 39.00 215 VAL A C 1
ATOM 1657 O O . VAL A 1 215 ? 43.277 -48.460 11.490 1.00 39.00 215 VAL A O 1
ATOM 1660 N N . ALA A 1 216 ? 41.460 -48.689 10.161 1.00 37.56 216 ALA A N 1
ATOM 1661 C CA . ALA A 1 216 ? 41.194 -50.139 10.073 1.00 37.56 216 ALA A CA 1
ATOM 1662 C C . ALA A 1 216 ? 39.764 -50.302 9.497 1.00 37.56 216 ALA A C 1
ATOM 1664 O O . ALA A 1 216 ? 38.898 -49.506 9.831 1.00 37.56 216 ALA A O 1
ATOM 1665 N N . ALA A 1 217 ? 39.372 -51.250 8.651 1.00 38.34 217 ALA A N 1
ATOM 1666 C CA . ALA A 1 217 ? 40.046 -52.263 7.861 1.00 38.34 217 ALA A CA 1
ATOM 1667 C C . ALA A 1 217 ? 39.087 -52.668 6.713 1.00 38.34 217 ALA A C 1
ATOM 1669 O O . ALA A 1 217 ? 37.869 -52.643 6.863 1.00 38.34 217 ALA A O 1
ATOM 1670 N N . SER A 1 218 ? 39.680 -53.017 5.575 1.00 43.03 218 SER A N 1
ATOM 1671 C CA . SER A 1 218 ? 39.297 -54.048 4.602 1.00 43.03 218 SER A CA 1
ATOM 1672 C C . SER A 1 218 ? 37.835 -54.515 4.493 1.00 43.03 218 SER A C 1
ATOM 1674 O O . SER A 1 218 ? 37.343 -55.274 5.321 1.00 43.03 218 SER A O 1
ATOM 1676 N N . SER A 1 219 ? 37.234 -54.282 3.325 1.00 40.69 219 SER A N 1
ATOM 1677 C CA . SER A 1 219 ? 36.527 -55.349 2.598 1.00 40.69 219 SER A CA 1
ATOM 1678 C C . SER A 1 219 ? 36.507 -55.056 1.095 1.00 40.69 219 SER A C 1
ATOM 1680 O O . SER A 1 219 ? 35.991 -54.052 0.611 1.00 40.69 219 SER A O 1
ATOM 1682 N N . SER A 1 220 ? 37.167 -55.942 0.360 1.00 45.72 220 SER A N 1
ATOM 1683 C CA . SER A 1 220 ? 37.252 -56.004 -1.090 1.00 45.72 220 SER A CA 1
ATOM 1684 C C . SER A 1 220 ? 35.977 -56.619 -1.670 1.00 45.72 220 SER A C 1
ATOM 1686 O O . SER A 1 220 ? 35.536 -57.685 -1.245 1.00 45.72 220 SER A O 1
ATOM 1688 N N . SER A 1 221 ? 35.394 -55.975 -2.682 1.00 43.50 221 SER A N 1
ATOM 1689 C CA . SER A 1 221 ? 34.396 -56.582 -3.572 1.00 43.50 221 SER A CA 1
ATOM 1690 C C . SER A 1 221 ? 34.368 -55.883 -4.939 1.00 43.50 221 SER A C 1
ATOM 1692 O O . SER A 1 221 ? 34.842 -54.752 -5.063 1.00 43.50 221 SER A O 1
ATOM 1694 N N . PRO A 1 222 ? 33.947 -56.594 -6.001 1.00 52.69 222 PRO A N 1
ATOM 1695 C CA . PRO A 1 222 ? 34.551 -56.461 -7.317 1.00 52.69 222 PRO A CA 1
ATOM 1696 C C . PRO A 1 222 ? 33.955 -55.341 -8.170 1.00 52.69 222 PRO A C 1
ATOM 1698 O O . PRO A 1 222 ? 32.777 -54.996 -8.111 1.00 52.69 222 PRO A O 1
ATOM 1701 N N . ARG A 1 223 ? 34.835 -54.818 -9.023 1.00 46.38 223 ARG A N 1
ATOM 1702 C CA . ARG A 1 223 ? 34.628 -53.772 -10.022 1.00 46.38 223 ARG A CA 1
ATOM 1703 C C . ARG A 1 223 ? 33.476 -54.118 -10.973 1.00 46.38 223 ARG A C 1
ATOM 1705 O O . ARG A 1 223 ? 33.614 -54.995 -11.822 1.00 46.38 223 ARG A O 1
ATOM 1712 N N . ARG A 1 224 ? 32.38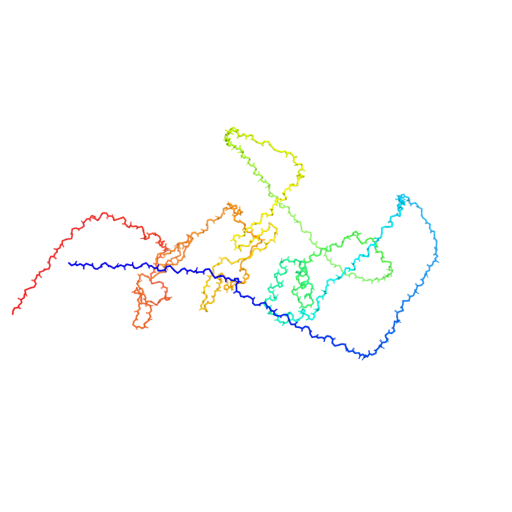9 -53.346 -10.907 1.00 43.03 224 ARG A N 1
ATOM 1713 C CA . ARG A 1 224 ? 31.498 -53.099 -12.049 1.00 43.03 224 ARG A CA 1
ATOM 1714 C C . ARG A 1 224 ? 31.746 -51.673 -12.521 1.00 43.03 224 ARG A C 1
ATOM 1716 O O . ARG A 1 224 ? 31.526 -50.728 -11.773 1.00 43.03 224 ARG A O 1
ATOM 1723 N N . ALA A 1 225 ? 32.250 -51.537 -13.744 1.00 53.53 225 ALA A N 1
ATOM 1724 C CA . ALA A 1 225 ? 32.384 -50.260 -14.425 1.00 53.53 225 ALA A CA 1
ATOM 1725 C C . ALA A 1 225 ? 30.980 -49.693 -14.678 1.00 53.53 225 ALA A C 1
ATOM 1727 O O . ALA A 1 225 ? 30.299 -50.097 -15.618 1.00 53.53 225 ALA A O 1
ATOM 1728 N N . VAL A 1 226 ? 30.534 -48.808 -13.790 1.00 49.22 226 VAL A N 1
ATOM 1729 C CA . VAL A 1 226 ? 29.361 -47.961 -13.997 1.00 49.22 226 VAL A CA 1
ATOM 1730 C C . VAL A 1 226 ? 29.898 -46.598 -14.392 1.00 49.22 226 VAL A C 1
ATOM 1732 O O . VAL A 1 226 ? 30.725 -46.016 -13.695 1.00 49.22 226 VAL A O 1
ATOM 1735 N N . SER A 1 227 ? 29.485 -46.143 -15.565 1.00 48.56 227 SER A N 1
ATOM 1736 C CA . SER A 1 227 ? 29.820 -44.850 -16.137 1.00 48.56 227 SER A CA 1
ATOM 1737 C C . SER A 1 227 ? 29.611 -43.738 -15.105 1.00 48.56 227 SER A C 1
ATOM 1739 O O . SER A 1 227 ? 28.502 -43.568 -14.602 1.00 48.56 227 SER A O 1
ATOM 1741 N N . ASN A 1 228 ? 30.675 -42.989 -14.800 1.00 46.75 228 ASN A N 1
ATOM 1742 C CA . ASN A 1 228 ? 30.637 -41.771 -13.992 1.00 46.75 228 ASN A CA 1
ATOM 1743 C C . ASN A 1 228 ? 29.787 -40.704 -14.706 1.00 46.75 228 ASN A C 1
ATOM 1745 O O . ASN A 1 228 ? 30.313 -39.824 -15.384 1.00 46.75 228 ASN A O 1
ATOM 1749 N N . ALA A 1 229 ? 28.466 -40.789 -14.570 1.00 52.47 229 ALA A N 1
ATOM 1750 C CA . ALA A 1 229 ? 27.587 -39.647 -14.740 1.00 52.47 229 ALA A CA 1
ATOM 1751 C C . ALA A 1 229 ? 27.677 -38.842 -13.439 1.00 52.47 229 ALA A C 1
ATOM 1753 O O . ALA A 1 229 ? 27.153 -39.255 -12.407 1.00 52.47 229 ALA A O 1
ATOM 1754 N N . ASN A 1 230 ? 28.428 -37.743 -13.478 1.00 54.91 230 ASN A N 1
ATOM 1755 C CA . ASN A 1 230 ? 28.493 -36.771 -12.394 1.00 54.91 230 ASN A CA 1
ATOM 1756 C C . ASN A 1 230 ? 27.050 -36.314 -12.089 1.00 54.91 230 ASN A C 1
ATOM 1758 O O . ASN A 1 230 ? 26.419 -35.781 -13.006 1.00 54.91 230 ASN A O 1
ATOM 1762 N N . PRO A 1 231 ? 26.482 -36.582 -10.897 1.00 63.03 231 PRO A N 1
ATOM 1763 C CA . PRO A 1 231 ? 25.114 -36.188 -10.597 1.00 63.03 231 PRO A CA 1
ATOM 1764 C C . PRO A 1 231 ? 25.024 -34.668 -10.686 1.00 63.03 231 PRO A C 1
ATOM 1766 O O . PRO A 1 231 ? 25.721 -33.947 -9.971 1.00 63.03 231 PRO A O 1
ATOM 1769 N N . GLU A 1 232 ? 24.198 -34.197 -11.616 1.00 65.56 232 GLU A N 1
ATOM 1770 C CA . GLU A 1 232 ? 23.861 -32.789 -11.767 1.00 65.56 232 GLU A CA 1
ATOM 1771 C C . GLU A 1 232 ? 23.413 -32.263 -10.392 1.00 65.56 232 GLU A C 1
ATOM 1773 O O . GLU A 1 232 ? 22.525 -32.867 -9.777 1.00 65.56 232 GLU A O 1
ATOM 1778 N N . PRO A 1 233 ? 24.070 -31.227 -9.837 1.00 73.44 233 PRO A N 1
ATOM 1779 C CA . PRO A 1 233 ? 23.755 -30.752 -8.500 1.00 73.44 233 PRO A CA 1
ATOM 1780 C C . PRO A 1 233 ? 22.293 -30.315 -8.478 1.00 73.44 233 PRO A C 1
ATOM 1782 O O . PRO A 1 233 ? 21.891 -29.445 -9.249 1.00 73.44 233 PRO A O 1
ATOM 1785 N N . ALA A 1 234 ? 21.497 -30.944 -7.610 1.00 69.69 234 ALA A N 1
ATOM 1786 C CA . ALA A 1 234 ? 20.081 -30.635 -7.479 1.00 69.69 234 ALA A CA 1
ATOM 1787 C C . ALA A 1 234 ? 19.892 -29.117 -7.286 1.00 69.69 234 ALA A C 1
ATOM 1789 O O . ALA A 1 234 ? 20.636 -28.511 -6.503 1.00 69.69 234 ALA A O 1
ATOM 1790 N N . PRO A 1 235 ? 18.925 -28.489 -7.979 1.00 72.88 235 PRO A N 1
ATOM 1791 C CA . PRO A 1 235 ? 18.687 -27.060 -7.850 1.00 72.88 235 PRO A CA 1
ATOM 1792 C C . PRO A 1 235 ? 18.391 -26.735 -6.385 1.00 72.88 235 PRO A C 1
ATOM 1794 O O . PRO A 1 235 ? 17.437 -27.239 -5.792 1.00 72.88 235 PRO A O 1
ATOM 1797 N N . THR A 1 236 ? 19.242 -25.909 -5.776 1.00 80.94 236 THR A N 1
ATOM 1798 C CA . THR A 1 236 ? 19.084 -25.488 -4.382 1.00 80.94 236 THR A CA 1
ATOM 1799 C C . THR A 1 236 ? 18.004 -24.413 -4.309 1.00 80.94 236 THR A C 1
ATOM 1801 O O . THR A 1 236 ? 18.286 -23.218 -4.333 1.00 80.94 236 THR A O 1
ATOM 1804 N N . THR A 1 237 ? 16.739 -24.834 -4.252 1.00 87.56 237 THR A N 1
ATOM 1805 C CA . THR A 1 237 ? 15.609 -23.924 -4.031 1.00 87.56 237 THR A CA 1
ATOM 1806 C C . THR A 1 237 ? 15.746 -23.270 -2.661 1.00 87.56 237 THR A C 1
ATOM 1808 O O . THR A 1 237 ? 15.824 -23.963 -1.643 1.00 87.56 237 THR A O 1
ATOM 1811 N N . LYS A 1 238 ? 15.766 -21.938 -2.620 1.00 90.00 238 LYS A N 1
ATOM 1812 C CA . LYS A 1 238 ? 15.785 -21.165 -1.374 1.00 90.00 238 LYS A CA 1
ATOM 1813 C C . LYS A 1 238 ? 14.386 -20.663 -1.056 1.00 90.00 238 LYS A C 1
ATOM 1815 O O . LYS A 1 238 ? 13.618 -20.383 -1.963 1.00 90.00 238 LYS A O 1
ATOM 1820 N N . THR A 1 239 ? 14.061 -20.499 0.221 1.00 92.69 239 THR A N 1
ATOM 1821 C CA . THR A 1 239 ? 12.777 -19.918 0.645 1.00 92.69 239 THR A CA 1
ATOM 1822 C C . THR A 1 239 ? 12.967 -18.452 1.010 1.00 92.69 239 THR A C 1
ATOM 1824 O O . THR A 1 239 ? 13.894 -18.102 1.746 1.00 92.69 239 THR A O 1
ATOM 1827 N N . CYS A 1 240 ? 12.100 -17.582 0.495 1.00 93.19 240 CYS A N 1
ATOM 1828 C CA . CYS A 1 240 ? 12.140 -16.161 0.812 1.00 93.19 240 CYS A CA 1
ATOM 1829 C C . CYS A 1 240 ? 11.635 -15.890 2.235 1.00 93.19 240 CYS A C 1
ATOM 1831 O O . CYS A 1 240 ? 10.584 -16.397 2.615 1.00 93.19 240 CYS A O 1
ATOM 1833 N N . ILE A 1 241 ? 12.332 -15.054 3.008 1.00 93.88 241 ILE A N 1
ATOM 1834 C CA . ILE A 1 241 ? 11.939 -14.729 4.393 1.00 93.88 241 ILE A CA 1
ATOM 1835 C C . ILE A 1 241 ? 10.675 -13.872 4.489 1.00 93.88 241 ILE A C 1
ATOM 1837 O O . ILE A 1 241 ? 10.008 -13.897 5.513 1.00 93.88 241 ILE A O 1
ATOM 1841 N N . HIS A 1 242 ? 10.359 -13.115 3.438 1.00 93.69 242 HIS A N 1
ATOM 1842 C CA . HIS A 1 242 ? 9.244 -12.173 3.442 1.00 93.69 242 HIS A CA 1
ATOM 1843 C C . HIS A 1 242 ? 7.940 -12.815 2.967 1.00 93.69 242 HIS A C 1
ATOM 1845 O O . HIS A 1 242 ? 6.911 -12.703 3.621 1.00 93.69 242 HIS A O 1
ATOM 1851 N N . CYS A 1 243 ? 7.974 -13.510 1.826 1.00 92.31 243 CYS A N 1
ATOM 1852 C CA . CYS A 1 243 ? 6.776 -14.119 1.244 1.00 92.31 243 CYS A CA 1
ATOM 1853 C C . CYS A 1 243 ? 6.664 -15.631 1.487 1.00 92.31 243 CYS A C 1
ATOM 1855 O O . CYS A 1 243 ? 5.668 -16.230 1.088 1.00 92.31 243 CYS A O 1
ATOM 1857 N N . HIS A 1 244 ? 7.679 -16.257 2.096 1.00 92.12 244 HIS A N 1
ATOM 1858 C CA . HIS A 1 244 ? 7.757 -17.700 2.372 1.00 92.12 244 HIS A CA 1
ATOM 1859 C C . HIS A 1 244 ? 7.613 -18.621 1.148 1.00 92.12 244 HIS A C 1
ATOM 1861 O O . HIS A 1 244 ? 7.442 -19.830 1.300 1.00 92.12 244 HIS A O 1
ATOM 1867 N N . LYS A 1 245 ? 7.722 -18.084 -0.072 1.00 91.00 245 LYS A N 1
ATOM 1868 C CA . LYS A 1 245 ? 7.706 -18.871 -1.310 1.00 91.00 245 LYS A CA 1
ATOM 1869 C C . LYS A 1 245 ? 9.118 -19.362 -1.658 1.00 91.00 245 LYS A C 1
ATOM 1871 O O . LYS A 1 245 ? 10.083 -18.621 -1.422 1.00 91.00 245 LYS A O 1
ATOM 1876 N N . PRO A 1 246 ? 9.258 -20.587 -2.199 1.00 91.38 246 PRO A N 1
ATOM 1877 C CA . PRO A 1 246 ? 10.515 -21.036 -2.780 1.00 91.38 246 PRO A CA 1
ATOM 1878 C C . PRO A 1 246 ? 10.833 -20.207 -4.032 1.00 91.38 246 PRO A C 1
ATOM 1880 O O . PRO A 1 246 ? 9.926 -19.871 -4.793 1.00 91.38 246 PRO A O 1
ATOM 1883 N N . PHE A 1 247 ? 12.104 -19.874 -4.230 1.00 90.88 247 PHE A N 1
ATOM 1884 C CA . PHE A 1 247 ? 12.604 -19.159 -5.397 1.00 90.88 247 PHE A CA 1
ATOM 1885 C C . PHE A 1 247 ? 13.948 -19.736 -5.857 1.00 90.88 247 PHE A C 1
ATOM 1887 O O . PHE A 1 247 ? 14.773 -20.188 -5.053 1.00 90.88 247 PHE A O 1
ATOM 1894 N N . ASP A 1 248 ? 14.144 -19.727 -7.168 1.00 87.69 248 ASP A N 1
ATOM 1895 C CA . ASP A 1 248 ? 15.416 -19.874 -7.855 1.00 87.69 248 ASP A CA 1
ATOM 1896 C C . ASP A 1 248 ? 16.025 -18.481 -8.087 1.00 87.69 248 ASP A C 1
ATOM 1898 O O . ASP A 1 248 ? 15.329 -17.471 -8.146 1.00 87.69 248 ASP A O 1
ATOM 1902 N N . TYR A 1 249 ? 17.353 -18.392 -8.117 1.00 71.88 249 TYR A N 1
ATOM 1903 C CA . TYR A 1 249 ? 18.115 -17.136 -8.013 1.00 71.88 249 TYR A CA 1
ATOM 1904 C C . TYR A 1 249 ? 17.900 -16.124 -9.154 1.00 71.88 249 TYR A C 1
ATOM 1906 O O . TYR A 1 249 ? 18.519 -15.060 -9.144 1.00 71.88 249 TYR A O 1
ATOM 1914 N N . GLU A 1 250 ? 17.035 -16.414 -10.119 1.00 67.38 250 GLU A N 1
ATOM 1915 C CA . GLU A 1 250 ? 16.846 -15.610 -11.317 1.00 67.38 250 GLU A CA 1
ATOM 1916 C C . GLU A 1 250 ? 15.445 -14.970 -11.328 1.00 67.38 250 GLU A C 1
ATOM 1918 O O . GLU A 1 250 ? 14.461 -15.530 -11.793 1.00 67.38 250 GLU A O 1
ATOM 1923 N N . ASN A 1 251 ? 15.385 -13.722 -10.852 1.00 64.12 251 ASN A N 1
ATOM 1924 C CA . ASN A 1 251 ? 14.385 -12.713 -11.236 1.00 64.12 251 ASN A CA 1
ATOM 1925 C C . ASN A 1 251 ? 12.916 -12.912 -10.801 1.00 64.12 251 ASN A C 1
ATOM 1927 O O . ASN A 1 251 ? 11.992 -12.609 -11.561 1.00 64.12 251 ASN A O 1
ATOM 1931 N N . GLY A 1 252 ? 12.674 -13.301 -9.548 1.00 81.44 252 GLY A N 1
ATOM 1932 C CA . GLY A 1 252 ? 11.350 -13.172 -8.924 1.00 81.44 252 GLY A CA 1
ATOM 1933 C C . GLY A 1 252 ? 11.152 -11.832 -8.200 1.00 81.44 252 GLY A C 1
ATOM 1934 O O . GLY A 1 252 ? 11.919 -11.503 -7.292 1.00 81.44 252 GLY A O 1
ATOM 1935 N N . PHE A 1 253 ? 10.096 -11.083 -8.547 1.00 91.06 253 PHE A N 1
ATOM 1936 C CA . PHE A 1 253 ? 9.611 -9.971 -7.719 1.00 91.06 253 PHE A CA 1
ATOM 1937 C C . PHE A 1 253 ? 8.961 -10.533 -6.454 1.00 91.06 253 PHE A C 1
ATOM 1939 O O . PHE A 1 253 ? 7.993 -11.296 -6.521 1.00 91.06 253 PHE A O 1
ATOM 1946 N N . CYS A 1 254 ? 9.463 -10.130 -5.292 1.00 94.25 254 CYS A N 1
ATOM 1947 C CA . CYS A 1 254 ? 8.903 -10.554 -4.020 1.00 94.25 254 CYS A CA 1
ATOM 1948 C C . CYS A 1 254 ? 7.808 -9.576 -3.603 1.00 94.25 254 CYS A C 1
ATOM 1950 O O . CYS A 1 254 ? 8.094 -8.410 -3.355 1.00 94.25 254 CYS A O 1
ATOM 1952 N N . THR A 1 255 ? 6.568 -10.052 -3.500 1.00 95.31 255 THR A N 1
ATOM 1953 C CA . THR A 1 255 ? 5.451 -9.300 -2.910 1.00 95.31 255 THR A CA 1
ATOM 1954 C C . THR A 1 255 ? 5.042 -9.941 -1.589 1.00 95.31 255 THR A C 1
ATOM 1956 O O . THR A 1 255 ? 4.865 -11.161 -1.513 1.00 95.31 255 THR A O 1
ATOM 1959 N N . TRP A 1 256 ? 4.922 -9.137 -0.536 1.00 96.81 256 TRP A N 1
ATOM 1960 C CA . TRP A 1 256 ? 4.495 -9.590 0.790 1.00 96.81 256 TRP A CA 1
ATOM 1961 C C . TRP A 1 256 ? 3.742 -8.483 1.532 1.00 96.81 256 TRP A C 1
ATOM 1963 O O . TRP A 1 256 ? 3.683 -7.337 1.091 1.00 96.81 256 TRP A O 1
ATOM 1973 N N . HIS A 1 257 ? 3.140 -8.846 2.659 1.00 96.56 257 HIS A N 1
ATOM 1974 C CA . HIS A 1 257 ? 2.572 -7.891 3.603 1.00 96.56 257 HIS A CA 1
ATOM 1975 C C . HIS A 1 257 ? 3.543 -7.783 4.791 1.00 96.56 257 HIS A C 1
ATOM 1977 O O . HIS A 1 257 ? 3.753 -8.795 5.458 1.00 96.56 257 HIS A O 1
ATOM 1983 N N . PRO A 1 258 ? 4.177 -6.621 5.057 1.00 95.38 258 PRO A N 1
ATOM 1984 C CA . PRO A 1 258 ? 5.021 -6.411 6.240 1.00 95.38 258 PRO A CA 1
ATOM 1985 C C . PRO A 1 258 ? 4.211 -6.431 7.541 1.00 95.38 258 PRO A C 1
ATOM 1987 O O . PRO A 1 258 ? 4.772 -6.567 8.625 1.00 95.38 258 PRO A O 1
ATOM 1990 N N . GLY A 1 259 ? 2.897 -6.259 7.409 1.00 94.75 259 GLY A N 1
ATOM 1991 C CA . GLY A 1 259 ? 1.933 -6.257 8.486 1.00 94.75 259 GLY A CA 1
ATOM 1992 C C . GLY A 1 259 ? 1.624 -7.630 9.072 1.00 94.75 259 GLY A C 1
ATOM 1993 O O . GLY A 1 259 ? 2.106 -8.660 8.607 1.00 94.75 259 GLY A O 1
ATOM 1994 N N . SER A 1 260 ? 0.757 -7.650 10.077 1.00 95.81 260 SER A N 1
ATOM 1995 C CA . SER A 1 260 ? 0.176 -8.857 10.655 1.00 95.81 260 SER A CA 1
ATOM 1996 C C . SER A 1 260 ? -1.304 -9.005 10.279 1.00 95.81 260 SER A C 1
ATOM 1998 O O . SER A 1 260 ? -1.971 -8.056 9.862 1.00 95.81 260 SER A O 1
ATOM 2000 N N . LYS A 1 261 ? -1.839 -10.228 10.380 1.00 96.69 261 LYS A N 1
ATOM 2001 C CA . LYS A 1 261 ? -3.271 -10.479 10.161 1.00 96.69 261 LYS A CA 1
ATOM 2002 C C . LYS A 1 261 ? -4.054 -10.015 11.390 1.00 96.69 261 LYS A C 1
ATOM 2004 O O . LYS A 1 261 ? -3.906 -10.597 12.462 1.00 96.69 261 LYS A O 1
ATOM 2009 N N . ALA A 1 262 ? -4.924 -9.028 11.215 1.00 96.62 262 ALA A N 1
ATOM 2010 C CA . ALA A 1 262 ? -5.793 -8.480 12.251 1.00 96.62 262 ALA A CA 1
ATOM 2011 C C . ALA A 1 262 ? -7.273 -8.697 11.901 1.00 96.62 262 ALA A C 1
ATOM 2013 O O . ALA A 1 262 ? -7.643 -8.811 10.733 1.00 96.62 262 ALA A O 1
ATOM 2014 N N . ARG A 1 263 ? -8.146 -8.763 12.914 1.00 97.44 263 ARG A N 1
ATOM 2015 C CA . ARG A 1 263 ? -9.601 -8.717 12.695 1.00 97.44 263 ARG A CA 1
ATOM 2016 C C . ARG A 1 263 ? -10.053 -7.261 12.615 1.00 97.44 263 ARG A C 1
ATOM 2018 O O . ARG A 1 263 ? -9.818 -6.502 13.550 1.00 97.44 263 ARG A O 1
ATOM 2025 N N . SER A 1 264 ? -10.698 -6.903 11.511 1.00 95.88 264 SER A N 1
ATOM 2026 C CA . SER A 1 264 ? -11.383 -5.623 11.325 1.00 95.88 264 SER A CA 1
ATOM 2027 C C . SER A 1 264 ? -12.624 -5.514 12.222 1.00 95.88 264 SER A C 1
ATOM 2029 O O . SER A 1 264 ? -13.079 -6.513 12.790 1.00 95.88 264 SER A O 1
ATOM 2031 N N . ALA A 1 265 ? -13.199 -4.311 12.317 1.00 93.69 265 ALA A N 1
ATOM 2032 C CA . ALA A 1 265 ? -14.429 -4.037 13.070 1.00 93.69 265 ALA A CA 1
ATOM 2033 C C . ALA A 1 265 ? -15.615 -4.894 12.592 1.00 93.69 265 ALA A C 1
ATOM 2035 O O . ALA A 1 265 ? -16.421 -5.339 13.406 1.00 93.69 265 ALA A O 1
ATOM 2036 N N . ASP A 1 266 ? -15.653 -5.211 11.297 1.00 94.94 266 ASP A N 1
ATOM 2037 C CA . ASP A 1 266 ? -16.686 -6.049 10.677 1.00 94.94 266 ASP A CA 1
ATOM 2038 C C . ASP A 1 266 ? -16.455 -7.560 10.890 1.00 94.94 266 ASP A C 1
ATOM 2040 O O . ASP A 1 266 ? -17.169 -8.399 10.346 1.00 94.94 266 ASP A O 1
ATOM 2044 N N . GLY A 1 267 ? -15.422 -7.941 11.649 1.00 96.44 267 GLY A N 1
ATOM 2045 C CA . GLY A 1 267 ? -15.052 -9.334 11.915 1.00 96.44 267 GLY A CA 1
ATOM 2046 C C . GLY A 1 267 ? -14.232 -10.009 10.808 1.00 96.44 267 GLY A C 1
ATOM 2047 O O . GLY A 1 267 ? -13.723 -11.112 11.024 1.00 96.44 267 GLY A O 1
ATOM 2048 N N . ALA A 1 268 ? -14.045 -9.355 9.658 1.00 95.88 268 ALA A N 1
ATOM 2049 C CA . ALA A 1 268 ? -13.181 -9.834 8.580 1.00 95.88 268 ALA A CA 1
ATOM 2050 C C . ALA A 1 268 ? -11.702 -9.848 9.007 1.00 95.88 268 ALA A C 1
ATOM 2052 O O . ALA A 1 268 ? -11.232 -8.935 9.684 1.00 95.88 268 ALA A O 1
ATOM 2053 N N . VAL A 1 269 ? -10.951 -10.878 8.608 1.00 97.25 269 VAL A N 1
ATOM 2054 C CA . VAL A 1 269 ? -9.492 -10.915 8.800 1.00 97.25 269 VAL A CA 1
ATOM 2055 C C . VAL A 1 269 ? -8.844 -10.168 7.641 1.00 97.25 269 VAL A C 1
ATOM 2057 O O . VAL A 1 269 ? -9.060 -10.549 6.498 1.00 97.25 269 VAL A O 1
ATOM 2060 N N . GLN A 1 270 ? -8.042 -9.150 7.929 1.00 98.00 270 GLN A N 1
ATOM 2061 C CA . GLN A 1 270 ? -7.321 -8.347 6.941 1.00 98.00 270 GLN A CA 1
ATOM 2062 C C . GLN A 1 270 ? -5.880 -8.098 7.398 1.00 98.00 270 GLN A C 1
ATOM 2064 O O . GLN A 1 270 ? -5.553 -8.267 8.574 1.00 98.00 270 GLN A O 1
ATOM 2069 N N . TRP A 1 271 ? -5.001 -7.720 6.479 1.00 97.56 271 TRP A N 1
ATOM 2070 C CA . TRP A 1 271 ? -3.646 -7.289 6.811 1.00 97.56 271 TRP A CA 1
ATOM 2071 C C . TRP A 1 271 ? -3.672 -5.877 7.388 1.00 97.56 271 TRP A C 1
ATOM 2073 O O . TRP A 1 271 ? -4.238 -4.971 6.781 1.00 97.56 271 TRP A O 1
ATOM 2083 N N . ASP A 1 272 ? -3.040 -5.664 8.538 1.00 96.31 272 ASP A N 1
ATOM 2084 C CA . ASP A 1 272 ? -2.972 -4.339 9.167 1.00 96.31 272 ASP A CA 1
ATOM 2085 C C . ASP A 1 272 ? -2.177 -3.309 8.333 1.00 96.31 272 ASP 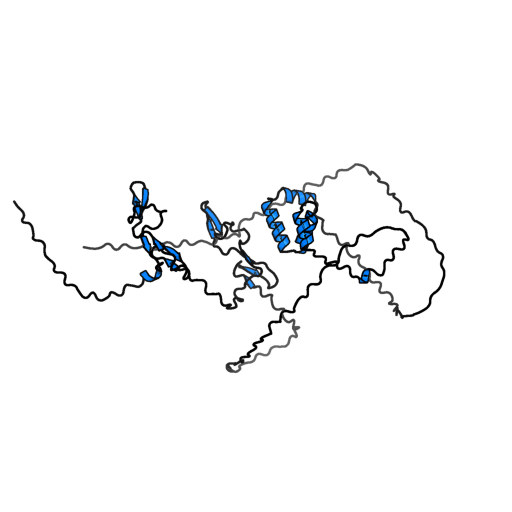A C 1
ATOM 2087 O O . ASP A 1 272 ? -2.469 -2.120 8.426 1.00 96.31 272 ASP A O 1
ATOM 2091 N N . CYS A 1 273 ? -1.249 -3.740 7.459 1.00 96.44 273 CYS A N 1
ATOM 2092 C CA . CYS A 1 273 ? -0.451 -2.825 6.627 1.00 96.44 273 CYS A CA 1
ATOM 2093 C C . CYS A 1 273 ? -1.289 -2.022 5.629 1.00 96.44 273 CYS A C 1
ATOM 2095 O O . CYS A 1 273 ? -0.908 -0.915 5.262 1.00 96.44 273 CYS A O 1
ATOM 2097 N N . CYS A 1 274 ? -2.388 -2.591 5.132 1.00 95.81 274 CYS A N 1
ATOM 2098 C CA . CYS A 1 274 ? -3.113 -2.022 3.994 1.00 95.81 274 CYS A CA 1
ATOM 2099 C C . CYS A 1 274 ? -4.621 -2.300 3.986 1.00 95.81 274 CYS A C 1
ATOM 2101 O O . CYS A 1 274 ? -5.309 -1.846 3.078 1.00 95.81 274 CYS A O 1
ATOM 2103 N N . GLY A 1 275 ? -5.143 -3.064 4.949 1.00 95.50 275 GLY A N 1
ATOM 2104 C CA . GLY A 1 275 ? -6.540 -3.504 4.962 1.00 95.50 275 GLY A CA 1
ATOM 2105 C C . GLY A 1 275 ? -6.879 -4.568 3.912 1.00 95.50 275 GLY A C 1
ATOM 2106 O O . GLY A 1 275 ? -8.041 -4.938 3.790 1.00 95.50 275 GLY A O 1
ATOM 2107 N N . ALA A 1 276 ? -5.892 -5.077 3.171 1.00 96.25 276 ALA A N 1
ATOM 2108 C CA . ALA A 1 276 ? -6.104 -6.107 2.162 1.00 96.25 276 ALA A CA 1
ATOM 2109 C C . ALA A 1 276 ? -6.555 -7.432 2.783 1.00 96.25 276 ALA A C 1
ATOM 2111 O O . ALA A 1 276 ? -6.146 -7.804 3.891 1.00 96.25 276 ALA A O 1
ATOM 2112 N N . LEU A 1 277 ? -7.354 -8.189 2.039 1.00 95.50 277 LEU A N 1
ATOM 2113 C CA . LEU A 1 277 ? -7.811 -9.508 2.468 1.00 95.50 277 LEU A CA 1
ATOM 2114 C C . LEU A 1 277 ? -6.659 -10.534 2.416 1.00 95.50 277 LEU A C 1
ATOM 2116 O O . LEU A 1 277 ? -5.671 -10.339 1.705 1.00 95.50 277 LEU A O 1
ATOM 2120 N N . PRO A 1 278 ? -6.737 -11.667 3.144 1.00 94.44 278 PRO A N 1
ATOM 2121 C CA . PRO A 1 278 ? -5.598 -12.570 3.323 1.00 94.44 278 PRO A CA 1
ATOM 2122 C C . PRO A 1 278 ? -5.101 -13.241 2.036 1.00 94.44 278 PRO A C 1
ATOM 2124 O O . PRO A 1 278 ? -3.996 -13.782 2.033 1.00 94.44 278 PRO A O 1
ATOM 2127 N N . TRP A 1 279 ? -5.916 -13.239 0.979 1.00 93.00 279 TRP A N 1
ATOM 2128 C CA . TRP A 1 279 ? -5.614 -13.804 -0.339 1.00 93.00 279 TRP A CA 1
ATOM 2129 C C . TRP A 1 279 ? -5.146 -12.765 -1.365 1.00 93.00 279 TRP A C 1
ATOM 2131 O O . TRP A 1 279 ? -4.767 -13.140 -2.474 1.00 93.00 279 TRP A O 1
ATOM 2141 N N . GLU A 1 280 ? -5.181 -11.476 -1.033 1.00 95.00 280 GLU A N 1
ATOM 2142 C CA . GLU A 1 280 ? -4.724 -10.420 -1.932 1.00 95.00 280 GLU A CA 1
ATOM 2143 C C . GLU A 1 280 ? -3.193 -10.340 -1.967 1.00 95.00 280 GLU A C 1
ATOM 2145 O O . GLU A 1 280 ? -2.493 -10.724 -1.022 1.00 95.00 280 GLU A O 1
ATOM 2150 N N . ALA A 1 281 ? -2.668 -9.847 -3.093 1.00 93.56 281 ALA A N 1
ATOM 2151 C CA . ALA A 1 281 ? -1.235 -9.668 -3.288 1.00 93.56 281 ALA A CA 1
ATOM 2152 C C . ALA A 1 281 ? -0.631 -8.754 -2.208 1.00 93.56 281 ALA A C 1
ATOM 2154 O O . ALA A 1 281 ? -1.312 -7.892 -1.655 1.00 93.56 281 ALA A O 1
ATOM 2155 N N . GLY A 1 282 ? 0.655 -8.963 -1.911 1.00 94.12 282 GLY A N 1
ATOM 2156 C CA . GLY A 1 282 ? 1.392 -8.179 -0.921 1.00 94.12 282 GLY A CA 1
ATOM 2157 C C . GLY A 1 282 ? 1.308 -6.671 -1.159 1.00 94.12 282 GLY A C 1
ATOM 2158 O O . GLY A 1 282 ? 1.431 -6.230 -2.301 1.00 94.12 282 GLY A O 1
ATOM 2159 N N . CYS A 1 283 ? 1.123 -5.902 -0.083 1.00 95.44 283 CYS A N 1
ATOM 2160 C CA . CYS A 1 283 ? 1.086 -4.437 -0.115 1.00 95.44 283 CYS A CA 1
ATOM 2161 C C . CYS A 1 283 ? 2.476 -3.815 -0.348 1.00 95.44 283 CYS A C 1
ATOM 2163 O O . CYS A 1 283 ? 2.578 -2.662 -0.761 1.00 95.44 283 CYS A O 1
ATOM 2165 N N . GLU A 1 284 ? 3.542 -4.589 -0.129 1.00 94.94 284 GLU A N 1
ATOM 2166 C CA . GLU A 1 284 ? 4.928 -4.193 -0.348 1.00 94.94 284 GLU A CA 1
ATOM 2167 C C . GLU A 1 284 ? 5.595 -5.108 -1.382 1.00 94.94 284 GLU A C 1
ATOM 2169 O O . GLU A 1 284 ? 5.322 -6.313 -1.458 1.00 94.94 284 GLU A O 1
ATOM 2174 N N . SER A 1 285 ? 6.468 -4.527 -2.207 1.00 93.81 285 SER A N 1
ATOM 2175 C CA . SER A 1 285 ? 7.177 -5.236 -3.269 1.00 93.81 285 SER A CA 1
ATOM 2176 C C . SER A 1 285 ? 8.665 -4.905 -3.261 1.00 93.81 285 SER A C 1
ATOM 2178 O O . SER A 1 285 ? 9.032 -3.732 -3.284 1.00 93.81 285 SER A O 1
ATOM 2180 N N . ALA A 1 286 ? 9.513 -5.930 -3.323 1.00 90.19 286 ALA A N 1
ATOM 2181 C CA . ALA A 1 286 ? 10.944 -5.801 -3.571 1.00 90.19 286 ALA A CA 1
ATOM 2182 C C . ALA A 1 286 ? 11.319 -6.442 -4.906 1.00 90.19 286 ALA A C 1
ATOM 2184 O O . ALA A 1 286 ? 10.727 -7.432 -5.344 1.00 90.19 286 ALA A O 1
ATOM 2185 N N . ASN A 1 287 ? 12.368 -5.896 -5.520 1.00 86.94 287 ASN A N 1
ATOM 2186 C CA . ASN A 1 287 ? 12.895 -6.379 -6.796 1.00 86.94 287 ASN A CA 1
ATOM 2187 C C . ASN A 1 287 ? 13.482 -7.798 -6.714 1.00 86.94 287 ASN A C 1
ATOM 2189 O O . ASN A 1 287 ? 13.681 -8.417 -7.752 1.00 86.94 287 ASN A O 1
ATOM 2193 N N . ALA A 1 288 ? 13.771 -8.307 -5.511 1.00 90.56 288 ALA A N 1
ATOM 2194 C CA . ALA A 1 288 ? 14.337 -9.634 -5.315 1.00 90.56 288 ALA A CA 1
ATOM 2195 C C . ALA A 1 288 ? 13.822 -10.289 -4.028 1.00 90.56 288 ALA A C 1
ATOM 2197 O O . ALA A 1 288 ? 13.540 -9.621 -3.030 1.00 90.56 288 ALA A O 1
ATOM 2198 N N . HIS A 1 289 ? 13.740 -11.616 -4.046 1.00 92.12 289 HIS A N 1
ATOM 2199 C CA . HIS A 1 289 ? 13.535 -12.415 -2.845 1.00 92.12 289 HIS A CA 1
ATOM 2200 C C . HIS A 1 289 ? 14.796 -12.422 -1.973 1.00 92.12 289 HIS A C 1
ATOM 2202 O O . HIS A 1 289 ? 15.903 -12.639 -2.458 1.00 92.12 289 HIS A O 1
ATOM 2208 N N . VAL A 1 290 ? 14.618 -12.252 -0.662 1.00 90.81 290 VAL A N 1
ATOM 2209 C CA . VAL A 1 290 ? 15.705 -12.369 0.320 1.00 90.81 290 VAL A CA 1
ATOM 2210 C C . VAL A 1 290 ? 15.674 -13.766 0.936 1.00 90.81 290 VAL A C 1
ATOM 2212 O O . VAL A 1 290 ? 14.674 -14.154 1.545 1.00 90.81 290 VAL A O 1
ATOM 2215 N N . ALA A 1 291 ? 16.744 -14.544 0.768 1.00 90.12 291 ALA A N 1
ATOM 2216 C CA . ALA A 1 291 ? 16.901 -15.835 1.440 1.00 90.12 291 ALA A CA 1
ATOM 2217 C C . ALA A 1 291 ? 17.452 -15.652 2.856 1.00 90.12 291 ALA A C 1
ATOM 2219 O O . ALA A 1 291 ? 18.342 -14.832 3.065 1.00 90.12 291 ALA A O 1
ATOM 2220 N N . ALA A 1 292 ? 17.025 -16.497 3.799 1.00 83.31 292 ALA A N 1
ATOM 2221 C CA . ALA A 1 292 ? 17.512 -16.461 5.184 1.00 83.31 292 ALA A CA 1
ATOM 2222 C C . ALA A 1 292 ? 19.047 -16.578 5.294 1.00 83.31 292 ALA A C 1
ATOM 2224 O O . ALA A 1 292 ? 19.650 -16.025 6.207 1.00 83.31 292 ALA A O 1
ATOM 2225 N N . SER A 1 293 ? 19.689 -17.263 4.338 1.00 75.31 293 SER A N 1
ATOM 2226 C CA . SER A 1 293 ? 21.146 -17.441 4.294 1.00 75.31 293 SER A CA 1
ATOM 2227 C C . SER A 1 293 ? 21.905 -16.245 3.703 1.00 75.31 293 SER A C 1
ATOM 2229 O O . SER A 1 293 ? 23.125 -16.199 3.791 1.00 75.31 293 SER A O 1
ATOM 2231 N N . GLN A 1 294 ? 21.211 -15.331 3.019 1.00 61.69 294 GLN A N 1
ATOM 2232 C CA . GLN A 1 294 ? 21.760 -14.104 2.436 1.00 61.69 294 GLN A CA 1
ATOM 2233 C C . GLN A 1 294 ? 21.313 -12.901 3.254 1.00 61.69 294 GLN A C 1
ATOM 2235 O O . GLN A 1 294 ? 20.968 -11.863 2.704 1.00 61.69 294 GLN A O 1
ATOM 2240 N N . ASN A 1 295 ? 21.342 -13.031 4.574 1.00 47.59 295 ASN A N 1
ATOM 2241 C CA . ASN A 1 295 ? 21.542 -11.869 5.411 1.00 47.59 295 ASN A CA 1
ATOM 2242 C C . ASN A 1 295 ? 23.067 -11.705 5.510 1.00 47.59 295 ASN A C 1
ATOM 2244 O O . ASN A 1 295 ? 23.664 -12.229 6.455 1.00 47.59 295 ASN A O 1
ATOM 2248 N N . PRO A 1 296 ? 23.763 -11.067 4.535 1.00 46.94 296 PRO A N 1
ATOM 2249 C CA . PRO A 1 296 ? 25.021 -10.462 4.910 1.00 46.94 296 PRO A CA 1
ATOM 2250 C C . PRO A 1 296 ? 24.665 -9.583 6.100 1.00 46.94 296 PRO A C 1
ATOM 2252 O O . PRO A 1 296 ? 23.632 -8.918 6.106 1.00 46.94 296 PRO A O 1
ATOM 2255 N N . SER A 1 297 ? 25.479 -9.642 7.138 1.00 43.41 297 SER A N 1
ATOM 2256 C CA . SER A 1 297 ? 25.474 -8.657 8.203 1.00 43.41 297 SER A CA 1
ATOM 2257 C C . SER A 1 297 ? 25.866 -7.305 7.591 1.00 43.41 297 SER A C 1
ATOM 2259 O O . SER A 1 297 ? 26.938 -6.777 7.858 1.00 43.41 297 SER A O 1
ATOM 2261 N N . ILE A 1 298 ? 25.038 -6.771 6.687 1.00 46.22 298 ILE A N 1
ATOM 2262 C CA . ILE A 1 298 ? 25.011 -5.360 6.365 1.00 46.22 298 ILE A CA 1
ATOM 2263 C C . ILE A 1 298 ? 24.687 -4.727 7.702 1.00 46.22 298 ILE A C 1
ATOM 2265 O O . ILE A 1 298 ? 23.789 -5.205 8.397 1.00 46.22 298 ILE A O 1
ATOM 2269 N N . ASN A 1 299 ? 25.454 -3.711 8.065 1.00 43.84 299 ASN A N 1
ATOM 2270 C CA . ASN A 1 299 ? 25.121 -2.760 9.105 1.00 43.84 299 ASN A CA 1
ATOM 2271 C C . ASN A 1 299 ? 23.668 -2.303 8.914 1.00 43.84 299 ASN A C 1
ATOM 2273 O O . ASN A 1 299 ? 23.409 -1.301 8.256 1.00 43.84 299 ASN A O 1
ATOM 2277 N N . ALA A 1 300 ? 22.712 -3.073 9.432 1.00 46.41 300 ALA A N 1
ATOM 2278 C CA . ALA A 1 300 ? 21.379 -2.604 9.685 1.00 46.41 300 ALA A CA 1
ATOM 2279 C C . ALA A 1 300 ? 21.615 -1.530 10.727 1.00 46.41 300 ALA A C 1
ATOM 2281 O O . ALA A 1 300 ? 21.948 -1.837 11.874 1.00 46.41 300 ALA A O 1
ATOM 2282 N N . GLU A 1 301 ? 21.566 -0.285 10.266 1.00 43.91 301 GLU A N 1
ATOM 2283 C CA . GLU A 1 301 ? 21.430 0.881 11.114 1.00 43.91 301 GLU A CA 1
ATOM 2284 C C . GLU A 1 301 ? 20.482 0.466 12.244 1.00 43.91 301 GLU A C 1
ATOM 2286 O O . GLU A 1 301 ? 19.392 -0.048 11.945 1.00 43.91 301 GLU A O 1
ATOM 2291 N N . PRO A 1 302 ? 20.955 0.457 13.504 1.00 61.16 302 PRO A N 1
ATOM 2292 C CA . PRO A 1 302 ? 20.223 -0.165 14.590 1.00 61.16 302 PRO A CA 1
ATOM 2293 C C . PRO A 1 302 ? 18.841 0.466 14.600 1.00 61.16 302 PRO A C 1
ATOM 2295 O O . PRO A 1 302 ? 18.724 1.659 14.864 1.00 61.16 302 PRO A O 1
ATOM 2298 N N . ARG A 1 303 ? 17.811 -0.319 14.238 1.00 58.69 303 ARG A N 1
ATOM 2299 C CA . ARG A 1 303 ? 16.433 0.178 14.206 1.00 58.69 303 ARG A CA 1
ATOM 2300 C C . ARG A 1 303 ? 16.202 0.888 15.538 1.00 58.69 303 ARG A C 1
ATOM 2302 O O . ARG A 1 303 ? 16.476 0.254 16.568 1.00 58.69 303 ARG A O 1
ATOM 2309 N N . PRO A 1 304 ? 15.771 2.162 15.530 1.00 76.81 304 PRO A N 1
ATOM 2310 C CA . PRO A 1 304 ? 15.627 2.924 16.757 1.00 76.81 304 PRO A CA 1
ATOM 2311 C C . PRO A 1 304 ? 14.754 2.105 17.698 1.00 76.81 304 PRO A C 1
ATOM 2313 O O . PRO A 1 304 ? 13.673 1.641 17.321 1.00 76.81 304 PRO A O 1
ATOM 2316 N N . LYS A 1 305 ? 15.282 1.811 18.888 1.00 86.81 305 LYS A N 1
ATOM 2317 C CA . LYS A 1 305 ? 14.604 0.940 19.843 1.00 86.81 305 LYS A CA 1
ATOM 2318 C C . LYS A 1 305 ? 13.330 1.652 20.274 1.00 86.81 305 LYS A C 1
ATOM 2320 O O . LYS A 1 305 ? 13.379 2.637 21.000 1.00 86.81 305 LYS A O 1
ATOM 2325 N N . THR A 1 306 ? 12.186 1.161 19.814 1.00 92.06 306 THR A N 1
ATOM 2326 C CA . THR A 1 306 ? 10.889 1.665 20.259 1.00 92.06 306 THR A CA 1
ATOM 2327 C C . THR A 1 306 ? 10.673 1.240 21.707 1.00 92.06 306 THR A C 1
ATOM 2329 O O . THR A 1 306 ? 10.591 0.045 22.002 1.00 92.06 306 THR A O 1
ATOM 2332 N N . MET A 1 307 ? 10.590 2.210 22.609 1.00 93.94 307 MET A N 1
ATOM 2333 C CA . MET A 1 307 ? 10.257 2.033 24.019 1.00 93.94 307 MET A CA 1
ATOM 2334 C C . MET A 1 307 ? 8.793 2.412 24.260 1.00 93.94 307 MET A C 1
ATOM 2336 O O . MET A 1 307 ? 8.166 3.064 23.435 1.00 93.94 307 MET A O 1
ATOM 2340 N N . THR A 1 308 ? 8.207 1.978 25.376 1.00 95.56 308 THR A N 1
ATOM 2341 C CA . THR A 1 308 ? 6.834 2.348 25.768 1.00 95.56 308 THR A CA 1
ATOM 2342 C C . THR A 1 308 ? 6.881 3.183 27.037 1.00 95.56 308 THR A C 1
ATOM 2344 O O . THR A 1 308 ? 7.524 2.784 28.011 1.00 95.56 308 THR A O 1
ATOM 2347 N N . CYS A 1 309 ? 6.212 4.336 27.034 1.00 95.94 309 CYS A N 1
ATOM 2348 C CA . CYS A 1 309 ? 6.197 5.225 28.192 1.00 95.94 309 CYS A CA 1
ATOM 2349 C C . CYS A 1 309 ? 5.351 4.636 29.333 1.00 95.94 309 CYS A C 1
ATOM 2351 O O . CYS A 1 309 ? 4.217 4.214 29.115 1.00 95.94 309 CYS A O 1
ATOM 2353 N N . ALA A 1 310 ? 5.871 4.639 30.558 1.00 94.88 310 ALA A N 1
ATOM 2354 C CA . ALA A 1 310 ? 5.198 4.163 31.765 1.00 94.88 310 ALA A CA 1
ATOM 2355 C C . ALA A 1 310 ? 3.912 4.952 32.064 1.00 94.88 310 ALA A C 1
ATOM 2357 O O . ALA A 1 310 ? 2.930 4.381 32.538 1.00 94.88 310 ALA A O 1
ATOM 2358 N N . HIS A 1 311 ? 3.919 6.252 31.758 1.00 95.12 311 HIS A N 1
ATOM 2359 C CA . HIS A 1 311 ? 2.836 7.175 32.077 1.00 95.12 311 HIS A CA 1
ATOM 2360 C C . HIS A 1 311 ? 1.748 7.194 30.995 1.00 95.12 311 HIS A C 1
ATOM 2362 O O . HIS A 1 311 ? 0.614 6.790 31.248 1.00 95.12 311 HIS A O 1
ATOM 2368 N N . CYS A 1 312 ? 2.078 7.606 29.766 1.00 94.31 312 CYS A N 1
ATOM 2369 C CA . CYS A 1 312 ? 1.085 7.733 28.690 1.00 94.31 312 CYS A CA 1
ATOM 2370 C C . CYS A 1 312 ? 0.835 6.436 27.902 1.00 94.31 312 CYS A C 1
ATOM 2372 O O . CYS A 1 312 ? -0.107 6.375 27.112 1.00 94.31 312 CYS A O 1
ATOM 2374 N N . ARG A 1 313 ? 1.664 5.397 28.098 1.00 93.56 313 ARG A N 1
ATOM 2375 C CA . ARG A 1 313 ? 1.626 4.112 27.368 1.00 93.56 313 ARG A CA 1
ATOM 2376 C C . ARG A 1 313 ? 1.778 4.217 25.848 1.00 93.56 313 ARG A C 1
ATOM 2378 O O . ARG A 1 313 ? 1.559 3.229 25.153 1.00 93.56 313 ARG A O 1
ATOM 2385 N N . GLN A 1 314 ? 2.171 5.379 25.332 1.00 94.06 314 GLN A N 1
ATOM 2386 C CA . GLN A 1 314 ? 2.493 5.555 23.919 1.00 94.06 314 GLN A CA 1
ATOM 2387 C C . GLN A 1 314 ? 3.908 5.029 23.627 1.00 94.06 314 GLN A C 1
ATOM 2389 O O . GLN A 1 314 ? 4.789 5.125 24.497 1.00 94.06 314 GLN A O 1
ATOM 2394 N N . PRO A 1 315 ? 4.137 4.450 22.435 1.00 94.69 315 PRO A N 1
ATOM 2395 C CA . PRO A 1 315 ? 5.474 4.113 21.980 1.00 94.69 315 PRO A CA 1
ATOM 2396 C C . PRO A 1 315 ? 6.260 5.388 21.641 1.00 94.69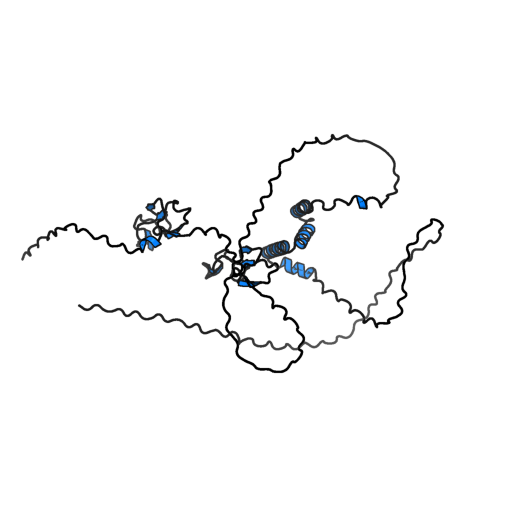 315 PRO A C 1
ATOM 2398 O O . PRO A 1 315 ? 5.712 6.317 21.053 1.00 94.69 315 PRO A O 1
ATOM 2401 N N . TYR A 1 316 ? 7.543 5.419 21.986 1.00 95.69 316 TYR A N 1
ATOM 2402 C CA . TYR A 1 316 ? 8.471 6.500 21.651 1.00 95.69 316 TYR A CA 1
ATOM 2403 C C . TYR A 1 316 ? 9.836 5.924 21.248 1.00 95.69 316 TYR A C 1
ATOM 2405 O O . TYR A 1 316 ? 10.141 4.761 21.522 1.00 95.69 316 TYR A O 1
ATOM 2413 N N . THR A 1 317 ? 10.644 6.720 20.558 1.00 94.75 317 THR A N 1
ATOM 2414 C CA . THR A 1 317 ? 12.013 6.384 20.134 1.00 94.75 317 THR A CA 1
ATOM 2415 C C . THR A 1 317 ? 13.018 7.245 20.893 1.00 94.75 317 THR A C 1
ATOM 2417 O O . THR A 1 317 ? 12.635 8.266 21.461 1.00 94.75 317 THR A O 1
ATOM 2420 N N . ASP A 1 318 ? 14.302 6.868 20.872 1.00 91.44 318 ASP A N 1
ATOM 2421 C CA . ASP A 1 318 ? 15.389 7.676 21.457 1.00 91.44 318 ASP A CA 1
ATOM 2422 C C . ASP A 1 318 ? 15.441 9.109 20.883 1.00 91.44 318 ASP A C 1
ATOM 2424 O O . ASP A 1 318 ? 15.829 10.043 21.573 1.00 91.44 318 ASP A O 1
ATOM 2428 N N . GLU A 1 319 ? 14.987 9.299 19.642 1.00 92.56 319 GLU A N 1
ATOM 2429 C CA . GLU A 1 319 ? 14.916 10.609 18.977 1.00 92.56 319 GLU A CA 1
ATOM 2430 C C . GLU A 1 319 ? 13.767 11.491 19.495 1.00 92.56 319 GLU A C 1
ATOM 2432 O O . GLU A 1 319 ? 13.843 12.713 19.416 1.00 92.56 319 GLU A O 1
ATOM 2437 N N . ASN A 1 320 ? 12.716 10.881 20.054 1.00 91.88 320 ASN A N 1
ATOM 2438 C CA . ASN A 1 320 ? 11.502 11.564 20.507 1.00 91.88 320 ASN A CA 1
ATOM 2439 C C . ASN A 1 320 ? 11.358 11.550 22.038 1.00 91.88 320 ASN A C 1
ATOM 2441 O O . ASN A 1 320 ? 10.261 11.750 22.555 1.00 91.88 320 ASN A O 1
ATOM 2445 N N . VAL A 1 321 ? 12.440 11.299 22.781 1.00 92.69 321 VAL A N 1
ATOM 2446 C CA . VAL A 1 321 ? 12.419 11.290 24.258 1.00 92.69 321 VAL A CA 1
ATOM 2447 C C . VAL A 1 321 ? 11.982 12.644 24.819 1.00 92.69 321 VAL A C 1
ATOM 2449 O O . VAL A 1 321 ? 11.264 12.672 25.817 1.00 92.69 321 VAL A O 1
ATOM 2452 N N . ASP A 1 322 ? 12.339 13.723 24.121 1.00 92.19 322 ASP A N 1
ATOM 2453 C CA . ASP A 1 322 ? 12.066 15.119 24.491 1.00 92.19 322 ASP A CA 1
ATOM 2454 C C . ASP A 1 322 ? 10.710 15.624 23.958 1.00 92.19 322 ASP A C 1
ATOM 2456 O O . ASP A 1 322 ? 10.349 16.793 24.106 1.00 92.19 322 ASP A O 1
ATOM 2460 N N . SER A 1 323 ? 9.944 14.757 23.288 1.00 89.81 323 SER A N 1
ATOM 2461 C CA . SER A 1 323 ? 8.570 15.064 22.889 1.00 89.81 323 SER A CA 1
ATOM 2462 C C . SER A 1 323 ? 7.686 14.920 24.123 1.00 89.81 323 SER A C 1
ATOM 2464 O O . SER A 1 323 ? 7.248 13.817 24.427 1.00 89.81 323 SER A O 1
ATOM 2466 N N . GLY A 1 324 ? 7.485 16.009 24.868 1.00 94.81 324 GLY A N 1
ATOM 2467 C CA . GLY A 1 324 ? 6.839 15.991 26.184 1.00 94.81 324 GLY A CA 1
ATOM 2468 C C . GLY A 1 324 ? 5.637 15.043 26.327 1.00 94.81 324 GLY A C 1
ATOM 2469 O O . GLY A 1 324 ? 4.750 14.942 25.476 1.00 94.81 324 GLY A O 1
ATOM 2470 N N . CYS A 1 325 ? 5.608 14.328 27.446 1.00 97.38 325 CYS A N 1
ATOM 2471 C CA . CYS A 1 325 ? 4.651 13.284 27.752 1.00 97.38 325 CYS A CA 1
ATOM 2472 C C . CYS A 1 325 ? 3.413 13.867 28.446 1.00 97.38 325 CYS A C 1
ATOM 2474 O O . CYS A 1 325 ? 3.444 14.216 29.625 1.00 97.38 325 CYS A O 1
ATOM 2476 N N . SER A 1 326 ? 2.282 13.905 27.735 1.00 97.44 326 SER A N 1
ATOM 2477 C CA . SER A 1 326 ? 0.973 14.204 28.336 1.00 97.44 326 SER A CA 1
ATOM 2478 C C . SER A 1 326 ? 0.277 12.926 28.812 1.00 97.44 326 SER A C 1
ATOM 2480 O O . SER A 1 326 ? 0.048 12.004 28.025 1.00 97.44 326 SER A O 1
ATOM 2482 N N . PHE A 1 327 ? -0.103 12.859 30.087 1.00 97.44 327 PHE A N 1
ATOM 2483 C CA . PHE A 1 327 ? -0.798 11.707 30.670 1.00 97.44 327 PHE A CA 1
ATOM 2484 C C . PHE A 1 327 ? -1.798 12.111 31.758 1.00 97.44 327 PHE A C 1
ATOM 2486 O O . PHE A 1 327 ? -1.825 13.247 32.220 1.00 97.44 327 PHE A O 1
ATOM 2493 N N . HIS A 1 328 ? -2.643 11.166 32.166 1.00 97.25 328 HIS A N 1
ATOM 2494 C CA . HIS A 1 328 ? -3.528 11.329 33.318 1.00 97.25 328 HIS A CA 1
ATOM 2495 C C . HIS A 1 328 ? -2.934 10.582 34.511 1.00 97.25 328 HIS A C 1
ATOM 2497 O O . HIS A 1 328 ? -2.767 9.366 34.448 1.00 97.25 328 HIS A O 1
ATOM 2503 N N . ALA A 1 329 ? -2.600 11.298 35.588 1.00 96.12 329 ALA A N 1
ATOM 2504 C CA . ALA A 1 329 ? -2.052 10.695 36.810 1.00 96.12 329 ALA A CA 1
ATOM 2505 C C . ALA A 1 329 ? -3.116 9.975 37.665 1.00 96.12 329 ALA A C 1
ATOM 2507 O O . ALA A 1 329 ? -2.778 9.188 38.547 1.00 96.12 329 ALA A O 1
ATOM 2508 N N . GLY A 1 330 ? -4.397 10.271 37.422 1.00 95.94 330 GLY A N 1
ATOM 2509 C CA . GLY A 1 330 ? -5.528 9.682 38.135 1.00 95.94 330 GLY A CA 1
ATOM 2510 C C . GLY A 1 330 ? -5.906 8.289 37.633 1.00 95.94 330 GLY A C 1
ATOM 2511 O O . GLY A 1 330 ? -5.390 7.790 36.635 1.00 95.94 330 GLY A O 1
ATOM 2512 N N . GLU A 1 331 ? -6.865 7.669 38.309 1.00 96.06 331 GLU A N 1
ATOM 2513 C CA . GLU A 1 331 ? -7.463 6.403 37.891 1.00 96.06 331 GLU A CA 1
ATOM 2514 C C . GLU A 1 331 ? -8.658 6.651 36.962 1.00 96.06 331 GLU A C 1
ATOM 2516 O O . GLU A 1 331 ? -9.280 7.714 36.984 1.00 96.06 331 GLU A O 1
ATOM 2521 N N . LYS A 1 332 ? -8.993 5.653 36.140 1.00 97.00 332 LYS A N 1
ATOM 2522 C CA . LYS A 1 332 ? -10.223 5.668 35.341 1.00 97.00 332 LYS A CA 1
ATOM 2523 C C . LYS A 1 332 ? -11.383 5.225 36.222 1.00 97.00 332 LYS A C 1
ATOM 2525 O O . LYS A 1 332 ? -11.394 4.082 36.675 1.00 97.00 332 LYS A O 1
ATOM 2530 N N . VAL A 1 333 ? -12.371 6.090 36.412 1.00 97.69 333 VAL A N 1
ATOM 2531 C CA . VAL A 1 333 ? -13.600 5.782 37.151 1.00 97.69 333 VAL A CA 1
ATOM 2532 C C . VAL A 1 333 ? -14.803 5.831 36.219 1.00 97.69 333 VAL A C 1
ATOM 2534 O O . VAL A 1 333 ? -14.858 6.636 35.292 1.00 97.69 333 VAL A O 1
ATOM 2537 N N . MET A 1 334 ? -15.765 4.936 36.440 1.00 98.00 334 MET A N 1
ATOM 2538 C CA . MET A 1 334 ? -17.047 4.967 35.740 1.00 98.00 334 MET A CA 1
ATOM 2539 C C . MET A 1 334 ? -18.032 5.790 36.568 1.00 98.00 334 MET A C 1
ATOM 2541 O O . MET A 1 334 ? -18.293 5.461 37.725 1.00 98.00 334 MET A O 1
ATOM 2545 N N . THR A 1 335 ? -18.564 6.862 35.991 1.00 97.12 335 THR A N 1
ATOM 2546 C CA . THR A 1 335 ? -19.529 7.735 36.667 1.00 97.12 335 THR A CA 1
ATOM 2547 C C . THR A 1 335 ? -20.923 7.103 36.719 1.00 97.12 335 THR A C 1
ATOM 2549 O O . THR A 1 335 ? -21.219 6.119 36.034 1.00 97.12 335 THR A O 1
ATOM 2552 N N . ALA A 1 336 ? -21.832 7.717 37.486 1.00 97.12 336 ALA A N 1
ATOM 2553 C CA . ALA A 1 336 ? -23.244 7.327 37.528 1.00 97.12 336 ALA A CA 1
ATOM 2554 C C . ALA A 1 336 ? -23.931 7.387 36.146 1.00 97.12 336 ALA A C 1
ATOM 2556 O O . ALA A 1 336 ? -24.888 6.656 35.898 1.00 97.12 336 ALA A O 1
ATOM 2557 N N . GLN A 1 337 ? -23.414 8.212 35.229 1.00 97.12 337 GLN A N 1
ATOM 2558 C CA . GLN A 1 337 ? -23.910 8.355 33.857 1.00 97.12 337 GLN A CA 1
ATOM 2559 C C . GLN A 1 337 ? -23.309 7.323 32.884 1.00 97.12 337 GLN A C 1
ATOM 2561 O O . GLN A 1 337 ? -23.575 7.387 31.687 1.00 97.12 337 GLN A O 1
ATOM 2566 N N . ARG A 1 338 ? -22.524 6.351 33.378 1.00 96.62 338 ARG A N 1
ATOM 2567 C CA . ARG A 1 338 ? -21.790 5.351 32.576 1.00 96.62 338 ARG A CA 1
ATOM 2568 C C . ARG A 1 338 ? -20.746 5.956 31.626 1.00 96.62 338 ARG A C 1
ATOM 2570 O O . ARG A 1 338 ? -20.352 5.306 30.658 1.00 96.62 338 ARG A O 1
ATOM 2577 N N . THR A 1 339 ? -20.264 7.164 31.909 1.00 97.38 339 THR A N 1
ATOM 2578 C CA . THR A 1 339 ? -19.080 7.737 31.253 1.00 97.38 339 THR A CA 1
ATOM 2579 C C . THR A 1 339 ? -17.822 7.304 32.004 1.00 97.38 339 THR A C 1
ATOM 2581 O O . THR A 1 339 ? -17.862 7.066 33.211 1.00 97.38 339 THR A O 1
ATOM 2584 N N . VAL A 1 340 ? -16.708 7.136 31.286 1.00 97.56 340 VAL A N 1
ATOM 2585 C CA . VAL A 1 340 ? -15.396 6.882 31.899 1.00 97.56 340 VAL A CA 1
ATOM 2586 C C . VAL A 1 340 ? -14.642 8.200 31.956 1.00 97.56 340 VAL A C 1
ATOM 2588 O O . VAL A 1 340 ? -14.352 8.784 30.908 1.00 97.56 340 VAL A O 1
ATOM 2591 N N . GLU A 1 341 ? -14.315 8.625 33.169 1.00 98.31 341 GLU A N 1
ATOM 2592 C CA . GLU A 1 341 ? -13.617 9.874 33.467 1.00 98.31 341 GLU A CA 1
ATOM 2593 C C . GLU A 1 341 ? -12.343 9.594 34.266 1.00 98.31 341 GLU A C 1
ATOM 2595 O O . GLU A 1 341 ? -12.218 8.574 34.952 1.00 98.31 341 GLU A O 1
ATOM 2600 N N . TRP A 1 342 ? -11.369 10.491 34.153 1.00 98.00 342 TRP A N 1
ATOM 2601 C CA . TRP A 1 342 ? -10.121 10.418 34.906 1.00 98.00 342 TRP A CA 1
ATOM 2602 C C . TRP A 1 342 ? -10.236 11.171 36.226 1.00 98.00 342 TRP A C 1
ATOM 2604 O O . TRP A 1 342 ? -10.559 12.356 36.240 1.00 98.00 342 TRP A O 1
ATOM 2614 N N . THR A 1 343 ? -9.884 10.538 37.347 1.00 97.62 343 THR A N 1
ATOM 2615 C CA . THR A 1 343 ? -10.000 11.182 38.670 1.00 97.62 343 THR A CA 1
ATOM 2616 C C . THR A 1 343 ? -9.090 12.399 38.863 1.00 97.62 343 THR A C 1
ATOM 2618 O O . THR A 1 343 ? -9.357 13.192 39.759 1.00 97.62 343 THR A O 1
ATOM 2621 N N . CYS A 1 344 ? -8.040 12.584 38.046 1.00 97.50 344 CYS A N 1
ATOM 2622 C CA . CYS A 1 344 ? -7.157 13.754 38.166 1.00 97.50 344 CYS A CA 1
ATOM 2623 C C . CYS A 1 344 ? -7.815 15.068 37.732 1.00 97.50 344 CYS A C 1
ATOM 2625 O O . CYS A 1 344 ? -7.453 16.119 38.250 1.00 97.50 344 CYS A O 1
ATOM 2627 N N . CYS A 1 345 ? -8.728 15.026 36.759 1.00 96.94 345 CYS A N 1
ATOM 2628 C CA . CYS A 1 345 ? -9.244 16.231 36.106 1.00 96.94 345 CYS A CA 1
ATOM 2629 C C . CYS A 1 345 ? -10.740 16.182 35.777 1.00 96.94 345 CYS A C 1
ATOM 2631 O O . CYS A 1 345 ? -11.288 17.192 35.352 1.00 96.94 345 CYS A O 1
ATOM 2633 N N . GLY A 1 346 ? -11.398 15.029 35.937 1.00 96.94 346 GLY A N 1
ATOM 2634 C CA . GLY A 1 346 ? -12.770 14.809 35.467 1.00 96.94 346 GLY A CA 1
ATOM 2635 C C . GLY A 1 346 ? -12.898 14.711 33.943 1.00 96.94 346 GLY A C 1
ATOM 2636 O O . GLY A 1 346 ? -14.004 14.581 33.434 1.00 96.94 346 GLY A O 1
ATOM 2637 N N . GLY A 1 347 ? -11.785 14.761 33.206 1.00 96.62 347 GLY A N 1
ATOM 2638 C CA . GLY A 1 347 ? -11.779 14.683 31.751 1.00 96.62 347 GLY A CA 1
ATOM 2639 C C . GLY A 1 347 ? -12.205 13.311 31.236 1.00 96.62 347 GLY A C 1
ATOM 2640 O O . GLY A 1 347 ? -11.918 12.275 31.851 1.00 96.62 347 GLY A O 1
ATOM 2641 N N . GLY A 1 348 ? -12.882 13.291 30.088 1.00 96.75 348 GLY A N 1
ATOM 2642 C CA . GLY A 1 348 ? -13.336 12.052 29.458 1.00 96.75 348 GLY A CA 1
ATOM 2643 C C . GLY A 1 348 ? -12.187 11.167 28.954 1.00 96.75 348 GLY A C 1
ATOM 2644 O O . GLY A 1 348 ? -11.061 11.611 28.739 1.00 96.75 348 GLY A O 1
ATOM 2645 N N . LEU A 1 349 ? -12.474 9.889 28.674 1.00 95.38 349 LEU A N 1
ATOM 2646 C CA . LEU A 1 349 ? -11.488 8.902 28.190 1.00 95.38 349 LEU A CA 1
ATOM 2647 C C . LEU A 1 349 ? -10.675 9.342 26.949 1.00 95.38 349 LEU A C 1
ATOM 2649 O O . LEU A 1 349 ? -9.576 8.828 26.740 1.00 95.38 349 LEU A O 1
ATOM 2653 N N . ARG A 1 350 ? -11.217 10.243 26.116 1.00 94.69 350 ARG A N 1
ATOM 2654 C CA . ARG A 1 350 ? -10.591 10.737 24.875 1.00 94.69 350 ARG A CA 1
ATOM 2655 C C . ARG A 1 350 ? -9.839 12.063 25.027 1.00 94.69 350 ARG A C 1
ATOM 2657 O O . ARG A 1 350 ? -9.251 12.515 24.050 1.00 94.69 350 ARG A O 1
ATOM 2664 N N . GLU A 1 351 ? -9.868 12.685 26.199 1.00 95.94 351 GLU A N 1
ATOM 2665 C CA . GLU A 1 351 ? -9.171 13.951 26.424 1.00 95.94 351 GLU A CA 1
ATOM 2666 C C . GLU A 1 351 ? -7.668 13.738 26.620 1.00 95.94 351 GLU A C 1
ATOM 2668 O O . GLU A 1 351 ? -7.225 12.725 27.176 1.00 95.94 351 GLU A O 1
ATOM 2673 N N . SER A 1 352 ? -6.878 14.713 26.160 1.00 95.44 352 SER A N 1
ATOM 2674 C CA . SER A 1 352 ? -5.432 14.761 26.378 1.00 95.44 352 SER A CA 1
ATOM 2675 C C . SER A 1 352 ? -5.099 14.728 27.871 1.00 95.44 352 SER A C 1
ATOM 2677 O O . SER A 1 352 ? -5.895 15.160 28.702 1.00 95.44 352 SER A O 1
ATOM 2679 N N . GLY A 1 353 ? -3.919 14.206 28.210 1.00 96.19 353 GLY A N 1
ATOM 2680 C CA . GLY A 1 353 ? -3.464 14.096 29.594 1.00 96.19 353 GLY A CA 1
ATOM 2681 C C . GLY A 1 353 ? -3.540 15.412 30.373 1.00 96.19 353 GLY A C 1
ATOM 2682 O O . GLY A 1 353 ? -3.120 16.449 29.868 1.00 96.19 353 GLY A O 1
ATOM 2683 N N . CYS A 1 354 ? -4.060 15.349 31.602 1.00 97.31 354 CYS A N 1
ATOM 2684 C CA . CYS A 1 354 ? -4.146 16.476 32.539 1.00 97.31 354 CYS A CA 1
ATOM 2685 C C . CYS A 1 354 ? -2.781 16.897 33.117 1.00 97.31 354 CYS A C 1
ATOM 2687 O O . CYS A 1 354 ? -2.648 17.978 33.686 1.00 97.31 354 CYS A O 1
ATOM 2689 N N . SER A 1 355 ? -1.780 16.023 33.023 1.00 97.12 355 SER A N 1
ATOM 2690 C CA . SER A 1 355 ? -0.421 16.221 33.520 1.00 97.12 355 SER A CA 1
ATOM 2691 C C . SER A 1 355 ? 0.563 16.171 32.358 1.00 97.12 355 SER A C 1
ATOM 2693 O O . SER A 1 355 ? 0.386 15.391 31.420 1.00 97.12 355 SER A O 1
ATOM 2695 N N . PHE A 1 356 ? 1.598 17.003 32.435 1.00 96.94 356 PHE A N 1
ATOM 2696 C CA . PHE A 1 356 ? 2.627 17.130 31.413 1.00 96.94 356 PHE A CA 1
ATOM 2697 C C . PHE A 1 356 ? 4.005 16.989 32.058 1.00 96.94 356 PHE A C 1
ATOM 2699 O O . PHE A 1 356 ? 4.296 17.666 33.042 1.00 96.94 356 PHE A O 1
ATOM 2706 N N . GLU A 1 357 ? 4.830 16.110 31.502 1.00 96.00 357 GLU A N 1
ATOM 2707 C CA . GLU A 1 357 ? 6.253 15.987 31.823 1.00 96.00 357 GLU A CA 1
ATOM 2708 C C . GLU A 1 357 ? 7.069 16.216 30.552 1.00 96.00 357 GLU A C 1
ATOM 2710 O O . GLU A 1 357 ? 6.644 15.824 29.468 1.00 96.00 357 GLU A O 1
ATOM 2715 N N . ASP A 1 358 ? 8.252 16.817 30.671 1.00 96.31 358 ASP A N 1
ATOM 2716 C CA . ASP A 1 358 ? 9.085 17.157 29.508 1.00 96.31 358 ASP A CA 1
ATOM 2717 C C . ASP A 1 358 ? 9.643 15.919 28.779 1.00 96.31 358 ASP A C 1
ATOM 2719 O O . ASP A 1 358 ? 10.024 16.016 27.616 1.00 96.31 358 ASP A O 1
ATOM 2723 N N . PHE A 1 359 ? 9.646 14.746 29.426 1.00 95.88 359 PHE A N 1
ATOM 2724 C CA . PHE A 1 359 ? 10.255 13.526 28.891 1.00 95.88 359 PHE A CA 1
ATOM 2725 C C . PHE A 1 359 ? 9.386 12.281 29.103 1.00 95.88 359 PHE A C 1
ATOM 2727 O O . PHE A 1 359 ? 8.640 12.169 30.077 1.00 95.88 359 PHE A O 1
ATOM 2734 N N . HIS A 1 360 ? 9.517 11.293 28.215 1.00 95.50 360 HIS A N 1
ATOM 2735 C CA . HIS A 1 360 ? 8.910 9.971 28.397 1.00 95.50 360 HIS A CA 1
ATOM 2736 C C . HIS A 1 360 ? 9.726 9.082 29.359 1.00 95.50 360 HIS A C 1
ATOM 2738 O O . HIS A 1 360 ? 10.933 8.907 29.198 1.00 95.50 360 HIS A O 1
ATOM 2744 N N . VAL A 1 361 ? 9.056 8.431 30.319 1.00 94.44 361 VAL A N 1
ATOM 2745 C CA . VAL A 1 361 ? 9.690 7.489 31.265 1.00 94.44 361 VAL A CA 1
ATOM 2746 C C . VAL A 1 361 ? 9.554 6.046 30.756 1.00 94.44 361 VAL A C 1
ATOM 2748 O O . VAL A 1 361 ? 8.426 5.608 30.542 1.00 94.44 361 VAL A O 1
ATOM 2751 N N . PRO A 1 362 ? 10.626 5.245 30.606 1.00 93.12 362 PRO A N 1
ATOM 2752 C CA . PRO A 1 362 ? 10.509 3.873 30.106 1.00 93.12 362 PRO A CA 1
ATOM 2753 C C . PRO A 1 362 ? 9.773 2.945 31.088 1.00 93.12 362 PRO A C 1
ATOM 2755 O O . PRO A 1 362 ? 10.140 2.850 32.261 1.00 93.12 362 PRO A O 1
ATOM 2758 N N . ALA A 1 363 ? 8.785 2.180 30.603 1.00 89.12 363 ALA A N 1
ATOM 2759 C CA . ALA A 1 363 ? 7.986 1.250 31.418 1.00 89.12 363 ALA A CA 1
ATOM 2760 C C . ALA A 1 363 ? 8.825 0.206 32.184 1.00 89.12 363 ALA A C 1
ATOM 2762 O O . ALA A 1 363 ? 8.479 -0.172 33.300 1.00 89.12 363 ALA A O 1
ATOM 2763 N N . HIS A 1 364 ? 9.961 -0.217 31.621 1.00 79.38 364 HIS A N 1
ATOM 2764 C CA . HIS A 1 364 ? 10.832 -1.238 32.213 1.00 79.38 364 HIS A CA 1
ATOM 2765 C C . HIS A 1 364 ? 11.563 -0.767 33.488 1.00 79.38 364 HIS A C 1
ATOM 2767 O O . HIS A 1 364 ? 12.085 -1.583 34.244 1.00 79.38 364 HIS A O 1
ATOM 2773 N N . VAL A 1 365 ? 11.618 0.539 33.768 1.00 66.62 365 VAL A N 1
ATOM 2774 C CA . VAL A 1 365 ? 12.356 1.052 34.937 1.00 66.62 365 VAL A CA 1
ATOM 2775 C C . VAL A 1 365 ? 11.558 0.890 36.240 1.00 66.62 365 VAL A C 1
ATOM 2777 O O . VAL A 1 365 ? 12.153 0.872 37.317 1.00 66.62 365 VAL A O 1
ATOM 2780 N N . GLN A 1 366 ? 10.234 0.699 36.180 1.00 57.22 366 GLN A N 1
ATOM 2781 C CA . GLN A 1 366 ? 9.412 0.611 37.396 1.00 57.22 366 GLN A CA 1
ATOM 2782 C C . GLN A 1 366 ? 9.428 -0.761 38.090 1.00 57.22 366 GLN A C 1
ATOM 2784 O O . GLN A 1 366 ? 9.141 -0.821 39.284 1.00 57.22 366 GLN A O 1
ATOM 2789 N N . ASP A 1 367 ? 9.837 -1.829 37.396 1.00 51.66 367 ASP A N 1
ATOM 2790 C CA . ASP A 1 367 ? 9.911 -3.189 37.961 1.00 51.66 367 ASP A CA 1
ATOM 2791 C C . ASP A 1 367 ? 11.286 -3.555 38.538 1.00 51.66 367 ASP A C 1
ATOM 2793 O O . ASP A 1 367 ? 11.502 -4.684 38.986 1.00 51.66 367 ASP A O 1
ATOM 2797 N N . MET A 1 368 ? 12.229 -2.609 38.607 1.00 45.81 368 MET A N 1
ATOM 2798 C CA . MET A 1 368 ? 13.388 -2.803 39.474 1.00 45.81 368 MET A CA 1
ATOM 2799 C C . MET A 1 368 ? 12.885 -2.791 40.922 1.00 45.81 368 MET A C 1
ATOM 2801 O O . MET A 1 368 ? 12.391 -1.752 41.375 1.00 45.81 368 MET A O 1
ATOM 2805 N N . PRO A 1 369 ? 12.987 -3.909 41.675 1.00 49.81 369 PRO A N 1
ATOM 2806 C CA . PRO A 1 369 ? 12.573 -3.932 43.065 1.00 49.81 369 PRO A CA 1
ATOM 2807 C C . PRO A 1 369 ? 13.350 -2.827 43.762 1.00 49.81 369 PRO A C 1
ATOM 2809 O O . PRO A 1 369 ? 14.578 -2.898 43.833 1.00 49.81 369 PRO A O 1
ATOM 2812 N N . LYS A 1 370 ? 12.643 -1.783 44.223 1.00 51.47 370 LYS A N 1
ATOM 2813 C CA . LYS A 1 370 ? 13.216 -0.718 45.047 1.00 51.47 370 LYS A CA 1
ATOM 2814 C C . LYS A 1 370 ? 14.036 -1.415 46.124 1.00 51.47 370 LYS A C 1
ATOM 2816 O O . LYS A 1 370 ? 13.462 -1.973 47.063 1.00 51.47 370 LYS A O 1
ATOM 2821 N N . LYS A 1 371 ? 15.368 -1.436 45.968 1.00 45.00 371 LYS A N 1
ATOM 2822 C CA . LYS A 1 371 ? 16.288 -1.809 47.039 1.00 45.00 371 LYS A CA 1
ATOM 2823 C C . LYS A 1 371 ? 15.867 -0.906 48.177 1.00 45.00 371 LYS A C 1
ATOM 2825 O O . LYS A 1 371 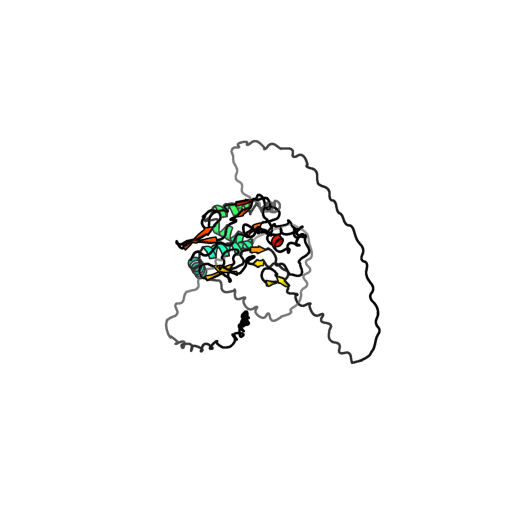? 16.027 0.307 48.071 1.00 45.00 371 LYS A O 1
ATOM 2830 N N . ARG A 1 372 ? 15.220 -1.493 49.187 1.00 40.72 372 ARG A N 1
ATOM 2831 C CA . ARG A 1 372 ? 14.827 -0.800 50.405 1.00 40.72 372 ARG A CA 1
ATOM 2832 C C . ARG A 1 372 ? 16.088 -0.103 50.887 1.00 40.72 372 ARG A C 1
ATOM 2834 O O . ARG A 1 372 ? 17.011 -0.767 51.353 1.00 40.72 372 ARG A O 1
ATOM 2841 N N . THR A 1 373 ? 16.155 1.209 50.710 1.00 43.62 373 THR A N 1
ATOM 2842 C CA . THR A 1 373 ? 17.105 2.010 51.458 1.00 43.62 373 THR A CA 1
ATOM 2843 C C . THR A 1 373 ? 16.808 1.708 52.926 1.00 43.62 373 THR A C 1
ATOM 2845 O O . THR A 1 373 ? 15.631 1.652 53.304 1.00 43.62 373 THR A O 1
ATOM 2848 N N . PRO A 1 374 ? 17.821 1.388 53.746 1.00 46.62 374 PRO A N 1
ATOM 2849 C CA . PRO A 1 374 ? 17.606 1.184 55.165 1.00 46.62 374 PRO A CA 1
ATOM 2850 C C . PRO A 1 374 ? 16.972 2.463 55.706 1.00 46.62 374 PRO A C 1
ATOM 2852 O O . PRO A 1 374 ? 17.586 3.527 55.719 1.00 46.62 374 PRO A O 1
ATOM 2855 N N . SER A 1 375 ? 15.695 2.348 56.067 1.00 46.44 375 SER A N 1
ATOM 2856 C CA . SER A 1 375 ? 14.937 3.363 56.777 1.00 46.44 375 SER A CA 1
ATOM 2857 C C . SER A 1 375 ? 15.676 3.638 58.081 1.00 46.44 375 SER A C 1
ATOM 2859 O O . SER A 1 375 ? 15.481 2.921 59.062 1.00 46.44 375 SER A O 1
ATOM 2861 N N . TYR A 1 376 ? 16.535 4.658 58.092 1.00 47.50 376 TYR A N 1
ATOM 2862 C CA . TYR A 1 376 ? 16.978 5.280 59.329 1.00 47.50 376 TYR A CA 1
ATOM 2863 C C . TYR A 1 376 ? 15.721 5.802 60.016 1.00 47.50 376 TYR A C 1
ATOM 2865 O O . TYR A 1 376 ? 15.065 6.728 59.542 1.00 47.50 376 TYR A O 1
ATOM 2873 N N . GLY A 1 377 ? 15.324 5.085 61.065 1.00 41.97 377 GLY A N 1
ATOM 2874 C CA . GLY A 1 377 ? 14.078 5.298 61.774 1.00 41.97 377 GLY A CA 1
ATOM 2875 C C . GLY A 1 377 ? 13.979 6.723 62.293 1.00 41.97 377 GLY A C 1
ATOM 2876 O O . GLY A 1 377 ? 14.754 7.138 63.150 1.00 41.97 377 GLY A O 1
ATOM 2877 N N . SER A 1 378 ? 12.974 7.450 61.819 1.00 45.47 378 SER A N 1
ATOM 2878 C CA . SER A 1 378 ? 12.426 8.564 62.579 1.00 45.47 378 SER A CA 1
ATOM 2879 C C . SER A 1 378 ? 11.624 7.985 63.755 1.00 45.47 378 SER A C 1
ATOM 2881 O O . SER A 1 378 ? 10.762 7.125 63.542 1.00 45.47 378 SER A O 1
ATOM 2883 N N . PRO A 1 379 ? 11.894 8.405 65.002 1.00 50.38 379 PRO A N 1
ATOM 2884 C CA . PRO A 1 379 ? 11.196 7.899 66.173 1.00 50.38 379 PRO A CA 1
ATOM 2885 C C . PRO A 1 379 ? 9.777 8.473 66.193 1.00 50.38 379 PRO A C 1
ATOM 2887 O O . PRO A 1 379 ? 9.549 9.626 66.550 1.00 50.38 379 PRO A O 1
ATOM 2890 N N . SER A 1 380 ? 8.798 7.664 65.792 1.00 47.78 380 SER A N 1
ATOM 2891 C CA . SER A 1 380 ? 7.391 8.035 65.909 1.00 47.78 380 SER A CA 1
ATOM 2892 C C . SER A 1 380 ? 6.952 7.868 67.365 1.00 47.78 380 SER A C 1
ATOM 2894 O O . SER A 1 380 ? 6.623 6.767 67.812 1.00 47.78 380 SER A O 1
ATOM 2896 N N . PHE A 1 381 ? 6.936 8.980 68.102 1.00 47.94 381 PHE A N 1
ATOM 2897 C CA . PHE A 1 381 ? 6.210 9.117 69.361 1.00 47.94 381 PHE A CA 1
ATOM 2898 C C . PHE A 1 381 ? 4.741 8.736 69.130 1.00 47.94 381 PHE A C 1
ATOM 2900 O O . PHE A 1 381 ? 3.990 9.436 68.454 1.00 47.94 381 PHE A O 1
ATOM 2907 N N . ARG A 1 382 ? 4.326 7.585 69.666 1.00 46.19 382 ARG A N 1
ATOM 2908 C CA . ARG A 1 382 ? 2.918 7.187 69.726 1.00 46.19 382 ARG A CA 1
ATOM 2909 C C . ARG A 1 382 ? 2.258 7.891 70.906 1.00 46.19 382 ARG A C 1
ATOM 2911 O O . ARG A 1 382 ? 2.261 7.375 72.021 1.00 46.19 382 ARG A O 1
ATOM 2918 N N . SER A 1 383 ? 1.653 9.040 70.644 1.00 47.81 383 SER A N 1
ATOM 2919 C CA . SER A 1 383 ? 0.679 9.655 71.544 1.00 47.81 383 SER A CA 1
ATOM 2920 C C . SER A 1 383 ? -0.572 8.771 71.582 1.00 47.81 383 SER A C 1
ATOM 2922 O O . SER A 1 383 ? -1.299 8.654 70.596 1.00 47.81 383 SER A O 1
ATOM 2924 N N . ARG A 1 384 ? -0.798 8.081 72.706 1.00 55.97 384 ARG A N 1
ATOM 2925 C CA . ARG A 1 384 ? -2.044 7.346 72.976 1.00 55.97 384 ARG A CA 1
ATOM 2926 C C . ARG A 1 384 ? -3.213 8.338 73.092 1.00 55.97 384 ARG A C 1
ATOM 2928 O O . ARG A 1 384 ? -3.066 9.319 73.818 1.00 55.97 384 ARG A O 1
ATOM 2935 N N . PRO A 1 385 ? -4.380 8.068 72.485 1.00 60.88 385 PRO A N 1
ATOM 2936 C CA . PRO A 1 385 ? -5.585 8.835 72.772 1.00 60.88 385 PRO A CA 1
ATOM 2937 C C . PRO A 1 385 ? -6.154 8.448 74.154 1.00 60.88 385 PRO A C 1
ATOM 2939 O O . PRO A 1 385 ? -6.115 7.264 74.520 1.00 60.88 385 PRO A O 1
ATOM 2942 N N . PRO A 1 386 ? -6.678 9.409 74.938 1.00 59.78 386 PRO A N 1
ATOM 2943 C CA . PRO A 1 386 ? -7.326 9.123 76.211 1.00 59.78 386 PRO A CA 1
ATOM 2944 C C . PRO A 1 386 ? -8.671 8.417 75.988 1.00 59.78 386 PRO A C 1
ATOM 2946 O O . PRO A 1 386 ? -9.442 8.750 75.091 1.00 59.78 386 PRO A O 1
ATOM 2949 N N . LYS A 1 387 ? -8.933 7.401 76.815 1.00 60.19 387 LYS A N 1
ATOM 2950 C CA . LYS A 1 387 ? -10.201 6.668 76.862 1.00 60.19 387 LYS A CA 1
ATOM 2951 C C . LYS A 1 387 ? -11.286 7.575 77.446 1.00 60.19 387 LYS A C 1
ATOM 2953 O O . LYS A 1 387 ? -11.134 8.044 78.570 1.00 60.19 387 LYS A O 1
ATOM 2958 N N . ASN A 1 388 ? -12.383 7.757 76.716 1.00 53.41 388 ASN A N 1
ATOM 2959 C CA . ASN A 1 388 ? -13.595 8.374 77.251 1.00 53.41 388 ASN A CA 1
ATOM 2960 C C . ASN A 1 388 ? -14.226 7.490 78.345 1.00 53.41 388 ASN A C 1
ATOM 2962 O O . ASN A 1 388 ? -14.281 6.265 78.173 1.00 53.41 388 ASN A O 1
ATOM 2966 N N . PRO A 1 389 ? -14.731 8.081 79.442 1.00 65.50 389 PRO A N 1
ATOM 2967 C CA . PRO A 1 389 ? -15.482 7.361 80.458 1.00 65.50 389 PRO A CA 1
ATOM 2968 C C . PRO A 1 389 ? -16.917 7.097 79.980 1.00 65.50 389 PRO A C 1
ATOM 2970 O O . PRO A 1 389 ? -17.557 7.946 79.362 1.00 65.50 389 PRO A O 1
ATOM 2973 N N . ARG A 1 390 ? -17.419 5.894 80.275 1.00 59.59 390 ARG A N 1
ATOM 2974 C CA . ARG A 1 390 ? -18.843 5.556 80.173 1.00 59.59 390 ARG A CA 1
ATOM 2975 C C . ARG A 1 390 ? -19.593 6.286 81.288 1.00 59.59 390 ARG A C 1
ATOM 2977 O O . ARG A 1 390 ? -19.260 6.088 82.453 1.00 59.59 390 ARG A O 1
ATOM 2984 N N . LEU A 1 391 ? -20.588 7.087 80.922 1.00 58.91 391 LEU A N 1
ATOM 2985 C CA . LEU A 1 391 ? -21.628 7.546 81.839 1.00 58.91 391 LEU A CA 1
ATOM 2986 C C . LEU A 1 391 ? -22.728 6.478 81.913 1.00 58.91 391 LEU A C 1
ATOM 2988 O O . LEU A 1 391 ? -23.095 5.900 80.886 1.00 58.91 391 LEU A O 1
ATOM 2992 N N . PHE A 1 392 ? -23.156 6.210 83.145 1.00 61.66 392 PHE A N 1
ATOM 2993 C CA . PHE A 1 392 ? -24.379 5.500 83.513 1.00 61.66 392 PHE A CA 1
ATOM 2994 C C . PHE A 1 392 ? -25.559 6.467 83.521 1.00 61.66 392 PHE A C 1
ATOM 2996 O O . PHE A 1 392 ? -25.314 7.660 83.824 1.00 61.66 392 PHE A O 1
#

Radius of gyration: 44.44 Å; chains: 1; bounding box: 77×91×159 Å

Secondary structure (DSSP, 8-state):
-PPP--PPPPP---------TTS--PPPP-PPPPP----------PPPP-------------------------------------------PPPPPPHHHHHHHHHHS-HHHHHHHHHHHHHH-HHHHHHHHHHHTTT-HHHHHHHHHH--------GGGGSS----------------PPPP----PPPPPPPP----------------------------------PPPPP-PEEBTTT--EE-SS-PPEEE-SS-EEE-TTS-EEETTT---TTSPPSEEESSPPBGGG------------EEBTTT--EE-GGGTTS-EEE--S-EEE-TTS-EEETTT--BTTSPPSEEESSPPBGGGTTS---------------PPPPPPPP-

Foldseek 3Di:
DDDDDDDDDDDDDDDDDDDDPPDDDPDDDDDDDPDDDDDDDDDDDDDDDDDDDDDDDDDDDDDDDDDDDDDDDDDDPDDDDPDPPDPPPDPPDPDDDDVVVVVVCCVPDDPVVVVVVLVVVCVVDVPSVLVVLVVCVVPDPVSVVVCCVVCPCPPPPPVVVVPPDDDPDDDDDDDDDDDDDDDDDDDDDDDDDDDDDDDDDDDDDDDDDDDDDDDDDDDDDDDDDDDPPPPDPPQPFFAFPFQRDTDHFPWDKDAHAPFDFDQDPVRATAGPRPRHHPPDTHPDIDRDGDGPVPPPVDVPVPDFDFFAFLFARDTDGPVCQQVKDAHAPFDFDQDPVRFTAGPRPRDGPPDTHPDIDRGGDGNVVVPPPPPPDPPPDDDDDDDDDDDDDDDD

Organism: NCBI:txid1314802